Protein AF-0000000084627840 (afdb_homodimer)

Organism: Rhizophagus irregularis (strain DAOM 197198w) (NCBI:txid1432141)

Foldseek 3Di:
DDDPDDPPPPPDPPPPPPPDPPPPPPPPPPDPPPPPPPPPVPVPPPPDDPPPDQQVNLVVLWQDQVNFQAWEQEQVRDIGGHHLVLLLVQAVVSVCVQPDDDPNVPPSYYYYYQAHPLLVSQVSSCSRRVAGDCVSDDLVCLLVNCVVCVVRVNVSSLVRSLVVVLVVLVPDDDLVVLLSLQLSLQSNQVPDPDDLPPPDRSNLLSSLQSSQLDEVVSYDLVSHDLRSLLSSLQSQLPALDGNGDAFLLNNVLSLLLSLVCVVPVVCSVLVCLLRDDVVVQVVVPPDPSPDSPDRDPVSVVVLVVCLVSSLVSCVSVVVRGQCLLPDLSCCVPRVVVSVSDDPVNSVVSVVNCVVPVPPSPRDHRSPDD/DDDDDDPDDDDPPDPPDPPDDPPPPPPPPPDPPPPPPPPPPPPPDPPDDPPPDQQVNLVVLWQDQVNFQAWEQEQVRDIGGHHLVLLLVQAVVSVCVQPDDDPNVPPSYDYYYQAHPLLVSQVSSCSRRVAGDCVSDDLVCLLRNCVVCVVRVPVSSLVRSLVVVLVVLVPDDDLVVLLSLQLSLQSNQVPDPDDLPPPDRSNLLSSLLSNQLDEVVSYDLVSHDLRSLLNSLQSQLPAQDGNGDAFLLNNVLSLLLSLVCVVPVVCSVLVCLLRDDVVVQVVVPPDPSPDSPPRDPVSVVVLVVCLVSSLVSCVSVVVRGQLLLPDLVCCVRRVVVSVSDDPVNSVVSVVSCVVPVPPSPRDHRSNDD

InterPro domains:
  IPR000210 BTB/POZ domain [PF00651] (62-166)
  IPR000210 BTB/POZ domain [PS50097] (68-136)
  IPR000210 BTB/POZ domain [SM00225] (68-169)
  IPR011333 SKP1/BTB/POZ domain superfamily [G3DSA:3.30.710.10] (42-232)
  IPR011333 SKP1/BTB/POZ domain superfamily [SSF54695] (54-166)
  IPR052407 BTB/POZ domain-containing protein 9 [PTHR46306] (52-264)

Sequence (738 aa):
MDDARKNLRNKRPRVTETPQEVSTKTNDTTDEECEDYKTTTNSPPKPYTRGDSLIVDLTDMIDNPLYSDLIIRCNDDEELHANKLFLAGRSNYFHNLLLSTQEQTKSNKIIIKEVTSSIFKVVLEYFYTGNVSDETLTIDIVPDAYYGATAFLLPNLKEIIVQFMKSYMEHCHNVGSSNQIAKILSKISDNSINDINDDDDQLIDEICKFLMSKSLYNIDYHNLSSKALEFLLSRTLNLKEGNFVTTEYDVFRYCVLWAVDQIETNDVIYFSLLLPNIAGLEGQKGSGIKELDPVDPNSSNLLEQHRDKIKSILNSILNFIDFRLIHASILAKIIEPLDIVKSSIITAAYRYQAQFADGLVQMKRGSQEMDDARKNLRNKRPRVTETPQEVSTKTNDTTDEECEDYKTTTNSPPKPYTRGDSLIVDLTDMIDNPLYSDLIIRCNDDEELHANKLFLAGRSNYFHNLLLSTQEQTKSNKIIIKEVTSSIFKVVLEYFYTGNVSDETLTIDIVPDAYYGATAFLLPNLKEIIVQFMKSYMEHCHNVGSSNQIAKILSKISDNSINDINDDDDQLIDEICKFLMSKSLYNIDYHNLSSKALEFLLSRTLNLKEGNFVTTEYDVFRYCVLWAVDQIETNDVIYFSLLLPNIAGLEGQKGSGIKELDPVDPNSSNLLEQHRDKIKSILNSILNFIDFRLIHASILAKIIEPLDIVKSSIITAAYRYQAQFADGLVQMKRGSQE

Solvent-accessible surface area (backbone atoms only — not comparable to full-atom values): 42721 Å² total; per-residue (Å²): 139,76,88,81,75,70,82,73,77,78,75,75,78,77,77,75,76,75,75,77,80,74,78,72,78,73,76,73,71,73,78,70,76,67,68,69,69,67,67,66,71,66,64,69,78,70,75,88,49,71,54,68,41,52,57,62,33,38,56,64,38,57,61,22,68,89,44,30,67,25,37,40,31,24,54,72,70,39,75,45,30,37,37,55,51,60,44,29,51,30,26,62,70,41,23,50,71,70,65,49,68,90,73,58,66,84,53,50,60,49,77,42,72,89,40,40,50,73,42,45,48,46,52,49,39,27,60,60,56,59,43,74,53,71,87,69,58,44,85,88,44,44,46,54,40,48,48,49,25,58,75,70,68,32,67,62,56,42,50,51,53,38,50,50,50,52,56,54,53,73,71,51,84,52,56,68,44,46,32,54,52,35,36,44,44,19,53,38,43,70,66,43,83,60,53,90,75,58,80,79,50,65,55,60,52,54,51,33,54,53,53,41,46,35,54,64,81,46,40,55,55,90,37,45,38,73,61,23,50,39,48,39,34,53,70,48,55,78,36,61,77,54,66,43,61,43,34,38,54,54,48,51,51,48,49,52,46,38,44,37,40,72,75,41,60,83,52,30,65,47,49,44,66,71,52,67,54,61,76,71,53,56,81,46,63,85,64,63,89,60,80,69,70,77,75,52,65,66,41,55,54,48,46,67,70,44,41,64,61,41,33,62,70,38,57,74,48,59,75,41,54,63,59,65,34,36,41,68,66,53,42,61,71,45,50,54,74,64,64,60,64,57,65,70,59,55,47,51,22,50,52,51,40,70,73,62,46,79,78,67,60,81,32,32,57,26,65,70,126,137,90,88,76,76,82,88,71,88,77,85,76,78,80,80,74,81,77,77,81,78,76,79,74,79,74,76,74,70,73,78,71,78,69,70,70,71,69,68,68,73,68,63,72,78,70,76,89,49,70,54,68,40,51,56,62,31,37,56,64,37,56,61,22,67,90,43,29,66,26,37,40,30,22,55,73,72,40,75,44,31,36,37,55,52,60,45,29,50,29,27,62,70,40,22,53,70,68,67,47,81,85,76,56,65,83,54,50,61,49,77,42,72,89,41,41,49,74,40,44,49,47,54,50,40,27,61,59,55,60,44,74,54,71,86,70,58,43,85,88,46,45,46,54,40,48,47,49,26,58,74,70,69,33,68,59,58,41,50,52,53,39,50,51,50,52,57,55,52,73,69,51,86,52,53,69,46,46,32,53,52,34,36,44,43,19,53,38,43,69,67,44,83,60,52,91,74,59,77,83,52,64,54,58,52,54,52,33,52,53,53,41,44,35,54,62,81,46,40,58,56,89,35,45,39,71,59,24,50,40,47,40,32,53,70,48,54,80,36,61,82,54,70,43,60,44,35,38,54,54,50,51,51,49,52,52,45,39,44,36,41,74,74,42,59,83,53,31,64,46,50,45,67,72,51,67,54,61,76,72,53,55,81,45,63,84,63,63,88,62,80,70,68,80,72,53,66,67,39,54,54,49,45,65,70,42,41,64,60,42,33,64,70,37,55,74,48,58,75,41,53,61,58,66,35,37,45,67,68,52,42,61,71,45,50,54,73,65,65,60,64,58,64,69,58,54,49,51,24,49,52,50,40,69,73,62,38,83,77,67,59,83,31,30,57,27,64,70,127

Nearest PDB structures (foldseek):
  3htm-assembly1_B  TM=7.100E-01  e=2.339E-05  Homo sapiens
  9etw-assembly1_B  TM=8.735E-01  e=2.755E-04  Homo sapiens
  4eoz-assembly2_A  TM=8.466E-01  e=3.151E-04  Homo sapiens
  8gq6-assembly1_A  TM=5.582E-01  e=3.557E-06  Homo sapiens
  8dwv-assembly1_E  TM=7.195E-01  e=2.634E-04  Homo sapiens

pLDDT: mean 78.57, std 24.74, range [16.27, 97.94]

Secondary structure (DSSP, 8-state):
-------------------------------------------------TTS-HHHHHHHHTT-GGG--EEEE-TTS-EEEE-HHHHHHH-HHHHHHHTSSSS----SEEE--SS-HHHHHHHHHHHHHSS--TTTS-GGGHHHHHHHHHHTT-HHHHHHHHHHHHHHHHT--SHHHHHHHHHHHHHHHHH--S-TT----HHHHHHHHHHHTS-GGGS-GGGS-HHHHHHHHHHHHT-SS----SBHHHHHHHHHHHHHHHH-GGGHHHHHHHS--HHHHHT--SSSS-------HHHHHHHHHHHHHHHHHHTTGGGGS-GGGS-HHHIIIIIHHHT-S-HHHHHHHHHHHHHH-SS---PBTT---/----S--------------------------------------------TTS-HHHHHHHHTT-GGG--EEEE-TTS-EEEE-HHHHHHH-HHHHHHHTSSSS----SEEE--SS-HHHHHHHHHHHHHSS--TTTS-GGGHHHHHHHHHHTT-HHHHHHHHHHHHHHHHT--SHHHHHHHHHHHHHHHHH--S-TT----HHHHHHHHHHHTS-GGGS-GGGS-HHHHHHHHHHHHT-SS----SBHHHHHHHHHHHHHHHH-GGGHHHHHHHS--HHHHHT--SSSS-------HHHHHHHHHHHHHHHHHHTTGGGGS-GGGS-HHHIIIIIHHHT-S-HHHHHHHHHHHHHH-TT--SPBTT---

Structure (mmCIF, N/CA/C/O backbone):
data_AF-0000000084627840-model_v1
#
loop_
_entity.id
_entity.type
_entity.pdbx_description
1 polymer 'BTB domain-containing protein'
#
loop_
_atom_site.group_PDB
_atom_site.id
_atom_site.type_symbol
_atom_site.label_atom_id
_atom_site.label_alt_id
_atom_site.label_comp_id
_atom_site.label_asym_id
_atom_site.label_entity_id
_atom_site.label_seq_id
_atom_site.pdbx_PDB_ins_code
_atom_site.Cartn_x
_atom_site.Cartn_y
_atom_site.Cartn_z
_atom_site.occupancy
_atom_site.B_iso_or_equiv
_atom_site.auth_seq_id
_atom_site.auth_comp_id
_atom_site.auth_asym_id
_atom_site.auth_atom_id
_atom_site.pdbx_PDB_model_num
ATOM 1 N N . MET A 1 1 ? 38.219 75.938 -55.031 1 20.84 1 MET A N 1
ATOM 2 C CA . MET A 1 1 ? 37.594 74.875 -55.812 1 20.84 1 MET A CA 1
ATOM 3 C C . MET A 1 1 ? 38.625 73.75 -56.125 1 20.84 1 MET A C 1
ATOM 5 O O . MET A 1 1 ? 38.281 72.812 -56.844 1 20.84 1 MET A O 1
ATOM 9 N N . ASP A 1 2 ? 39.844 74.125 -55.938 1 19.16 2 ASP A N 1
ATOM 10 C CA . ASP A 1 2 ? 41.031 73.625 -56.594 1 19.16 2 ASP A CA 1
ATOM 11 C C . ASP A 1 2 ? 41.25 72.125 -56.25 1 19.16 2 ASP A C 1
ATOM 13 O O . ASP A 1 2 ? 40.688 71.625 -55.312 1 19.16 2 ASP A O 1
ATOM 17 N N . ASP A 1 3 ? 42.375 71.688 -56.625 1 18.91 3 ASP A N 1
ATOM 18 C CA . ASP A 1 3 ? 43.188 70.562 -57.188 1 18.91 3 ASP A CA 1
ATOM 19 C C . ASP A 1 3 ? 43.5 69.562 -56.125 1 18.91 3 ASP A C 1
ATOM 21 O O . ASP A 1 3 ? 44.219 69.812 -55.156 1 18.91 3 ASP A O 1
ATOM 25 N N . ALA A 1 4 ? 42.438 68.625 -55.844 1 18.2 4 ALA A N 1
ATOM 26 C CA . ALA A 1 4 ? 41.938 67.5 -55.094 1 18.2 4 ALA A CA 1
ATOM 27 C C . ALA A 1 4 ? 42.875 66.312 -55.219 1 18.2 4 ALA A C 1
ATOM 29 O O . ALA A 1 4 ? 42.531 65.312 -55.844 1 18.2 4 ALA A O 1
ATOM 30 N N . ARG A 1 5 ? 44.125 66.688 -55.531 1 18.89 5 ARG A N 1
ATOM 31 C CA . ARG A 1 5 ? 45.188 65.75 -55.969 1 18.89 5 ARG A CA 1
ATOM 32 C C . ARG A 1 5 ? 45.375 64.625 -55 1 18.89 5 ARG A C 1
ATOM 34 O O . ARG A 1 5 ? 45.438 64.875 -53.781 1 18.89 5 ARG A O 1
ATOM 41 N N . LYS A 1 6 ? 45.281 63.406 -55.469 1 19.67 6 LYS A N 1
ATOM 42 C CA . LYS A 1 6 ? 44.938 62 -55.312 1 19.67 6 LYS A CA 1
ATOM 43 C C . LYS A 1 6 ? 46.031 61.25 -54.562 1 19.67 6 LYS A C 1
ATOM 45 O O . LYS A 1 6 ? 46 60 -54.5 1 19.67 6 LYS A O 1
ATOM 50 N N . ASN A 1 7 ? 46.875 61.938 -53.781 1 17.78 7 ASN A N 1
ATOM 51 C CA . ASN A 1 7 ? 48.125 61.281 -53.375 1 17.78 7 ASN A CA 1
ATOM 52 C C . ASN A 1 7 ? 47.875 59.938 -52.719 1 17.78 7 ASN A C 1
ATOM 54 O O . ASN A 1 7 ? 47.188 59.875 -51.688 1 17.78 7 ASN A O 1
ATOM 58 N N . LEU A 1 8 ? 47.875 58.812 -53.5 1 20.03 8 LEU A N 1
ATOM 59 C CA . LEU A 1 8 ? 47.562 57.406 -53.5 1 20.03 8 LEU A CA 1
ATOM 60 C C . LEU A 1 8 ? 48.469 56.656 -52.531 1 20.03 8 LEU A C 1
ATOM 62 O O . LEU A 1 8 ? 49.625 56.375 -52.812 1 20.03 8 LEU A O 1
ATOM 66 N N . ARG A 1 9 ? 48.625 57.25 -51.312 1 18.09 9 ARG A N 1
ATOM 67 C CA . ARG A 1 9 ? 49.656 56.688 -50.438 1 18.09 9 ARG A CA 1
ATOM 68 C C . ARG A 1 9 ? 49.469 55.188 -50.25 1 18.09 9 ARG A C 1
ATOM 70 O O . ARG A 1 9 ? 48.375 54.75 -49.938 1 18.09 9 ARG A O 1
ATOM 77 N N . ASN A 1 10 ? 50.312 54.312 -50.812 1 18.38 10 ASN A N 1
ATOM 78 C CA . ASN A 1 10 ? 50.625 52.906 -51.094 1 18.38 10 ASN A CA 1
ATOM 79 C C . ASN A 1 10 ? 50.719 52.125 -49.781 1 18.38 10 ASN A C 1
ATOM 81 O O . ASN A 1 10 ? 51.812 51.906 -49.25 1 18.38 10 ASN A O 1
ATOM 85 N N . LYS A 1 11 ? 50 52.5 -48.75 1 18.89 11 LYS A N 1
ATOM 86 C CA . LYS A 1 11 ? 50.344 51.906 -47.438 1 18.89 11 LYS A CA 1
ATOM 87 C C . LYS A 1 11 ? 50.281 50.375 -47.5 1 18.89 11 LYS A C 1
ATOM 89 O O . LYS A 1 11 ? 49.344 49.812 -48.062 1 18.89 11 LYS A O 1
ATOM 94 N N . ARG A 1 12 ? 51.406 49.75 -47.312 1 19.73 12 ARG A N 1
ATOM 95 C CA . ARG A 1 12 ? 51.938 48.375 -47.344 1 19.73 12 ARG A CA 1
ATOM 96 C C . ARG A 1 12 ? 51.125 47.438 -46.469 1 19.73 12 ARG A C 1
ATOM 98 O O . ARG A 1 12 ? 50.906 47.719 -45.312 1 19.73 12 ARG A O 1
ATOM 105 N N . PRO A 1 13 ? 50.156 46.719 -47.062 1 19.53 13 PRO A N 1
ATOM 106 C CA . PRO A 1 13 ? 49.125 45.875 -46.438 1 19.53 13 PRO A CA 1
ATOM 107 C C . PRO A 1 13 ? 49.719 44.844 -45.5 1 19.53 13 PRO A C 1
ATOM 109 O O . PRO A 1 13 ? 50.719 44.188 -45.844 1 19.53 13 PRO A O 1
ATOM 112 N N . ARG A 1 14 ? 49.812 45.156 -44.188 1 18.98 14 ARG A N 1
ATOM 113 C CA . ARG A 1 14 ? 50.406 44.344 -43.125 1 18.98 14 ARG A CA 1
ATOM 114 C C . ARG A 1 14 ? 49.906 42.906 -43.219 1 18.98 14 ARG A C 1
ATOM 116 O O . ARG A 1 14 ? 48.688 42.656 -43.312 1 18.98 14 ARG A O 1
ATOM 123 N N . VAL A 1 15 ? 50.719 42.031 -43.719 1 20.84 15 VAL A N 1
ATOM 124 C CA . VAL A 1 15 ? 50.719 40.625 -44.031 1 20.84 15 VAL A CA 1
ATOM 125 C C . VAL A 1 15 ? 50.188 39.844 -42.812 1 20.84 15 VAL A C 1
ATOM 127 O O . VAL A 1 15 ? 50.781 39.875 -41.75 1 20.84 15 VAL A O 1
ATOM 130 N N . THR A 1 16 ? 48.844 39.812 -42.625 1 19.83 16 THR A N 1
ATOM 131 C CA . THR A 1 16 ? 48.094 39.156 -41.562 1 19.83 16 THR A CA 1
ATOM 132 C C . THR A 1 16 ? 48.469 37.688 -41.469 1 19.83 16 THR A C 1
ATOM 134 O O . THR A 1 16 ? 48.375 36.938 -42.438 1 19.83 16 THR A O 1
ATOM 137 N N . GLU A 1 17 ? 49.562 37.438 -40.719 1 21.02 17 GLU A N 1
ATOM 138 C CA . GLU A 1 17 ? 50.156 36.125 -40.469 1 21.02 17 GLU A CA 1
ATOM 139 C C . GLU A 1 17 ? 49.062 35.094 -40.094 1 21.02 17 GLU A C 1
ATOM 141 O O . GLU A 1 17 ? 48.25 35.344 -39.219 1 21.02 17 GLU A O 1
ATOM 146 N N . THR A 1 18 ? 48.594 34.375 -41.094 1 22.02 18 THR A N 1
ATOM 147 C CA . THR A 1 18 ? 47.531 33.375 -41.094 1 22.02 18 THR A CA 1
ATOM 148 C C . THR A 1 18 ? 47.844 32.281 -40.062 1 22.02 18 THR A C 1
ATOM 150 O O . THR A 1 18 ? 48.875 31.609 -40.156 1 22.02 18 THR A O 1
ATOM 153 N N . PRO A 1 19 ? 47.531 32.594 -38.812 1 21.53 19 PRO A N 1
ATOM 154 C CA . PRO A 1 19 ? 47.969 31.656 -37.781 1 21.53 19 PRO A CA 1
ATOM 155 C C . PRO A 1 19 ? 47.656 30.203 -38.125 1 21.53 19 PRO A C 1
ATOM 157 O O . PRO A 1 19 ? 46.688 29.938 -38.844 1 21.53 19 PRO A O 1
ATOM 160 N N . GLN A 1 20 ? 48.656 29.391 -37.969 1 21 20 GLN A N 1
ATOM 161 C CA . GLN A 1 20 ? 48.844 27.953 -38.219 1 21 20 GLN A CA 1
ATOM 162 C C . GLN A 1 20 ? 47.75 27.125 -37.562 1 21 20 GLN A C 1
ATOM 164 O O . GLN A 1 20 ? 47.438 27.359 -36.406 1 21 20 GLN A O 1
ATOM 169 N N . GLU A 1 21 ? 46.906 26.484 -38.344 1 22.19 21 GLU A N 1
ATOM 170 C CA . GLU A 1 21 ? 45.719 25.672 -38.094 1 22.19 21 GLU A CA 1
ATOM 171 C C . GLU A 1 21 ? 46.062 24.469 -37.219 1 22.19 21 GLU A C 1
ATOM 173 O O . GLU A 1 21 ? 46.906 23.656 -37.562 1 22.19 21 GLU A O 1
ATOM 178 N N . VAL A 1 22 ? 46.219 24.688 -35.938 1 23.97 22 VAL A N 1
ATOM 179 C CA . VAL A 1 22 ? 46.562 23.609 -35 1 23.97 22 VAL A CA 1
ATOM 180 C C . VAL A 1 22 ? 45.625 22.438 -35.219 1 23.97 22 VAL A C 1
ATOM 182 O O . VAL A 1 22 ? 44.406 22.594 -35.25 1 23.97 22 VAL A O 1
ATOM 185 N N . SER A 1 23 ? 46.094 21.344 -35.844 1 21.67 23 SER A N 1
ATOM 186 C CA . SER A 1 23 ? 45.5 20.062 -36.219 1 21.67 23 SER A CA 1
ATOM 187 C C . SER A 1 23 ? 44.875 19.359 -35 1 21.67 23 SER A C 1
ATOM 189 O O . SER A 1 23 ? 45.594 19.016 -34.062 1 21.67 23 SER A O 1
ATOM 191 N N . THR A 1 24 ? 43.812 19.875 -34.5 1 20.98 24 THR A N 1
ATOM 192 C CA . THR A 1 24 ? 43.188 19.266 -33.344 1 20.98 24 THR A CA 1
ATOM 193 C C . THR A 1 24 ? 42.906 17.781 -33.594 1 20.98 24 THR A C 1
ATOM 195 O O . THR A 1 24 ? 42.188 17.438 -34.562 1 20.98 24 THR A O 1
ATOM 198 N N . LYS A 1 25 ? 43.875 16.844 -33.188 1 23.48 25 LYS A N 1
ATOM 199 C CA . LYS A 1 25 ? 43.75 15.391 -33.188 1 23.48 25 LYS A CA 1
ATOM 200 C C . LYS A 1 25 ? 42.406 14.961 -32.625 1 23.48 25 LYS A C 1
ATOM 202 O O . LYS A 1 25 ? 42.062 15.328 -31.484 1 23.48 25 LYS A O 1
ATOM 207 N N . THR A 1 26 ? 41.438 14.836 -33.5 1 21.69 26 THR A N 1
ATOM 208 C CA . THR A 1 26 ? 40.094 14.359 -33.156 1 21.69 26 THR A CA 1
ATOM 209 C C . THR A 1 26 ? 40.156 13 -32.469 1 21.69 26 THR A C 1
ATOM 211 O O . THR A 1 26 ? 40.656 12.031 -33.062 1 21.69 26 THR A O 1
ATOM 214 N N . ASN A 1 27 ? 40.625 12.922 -31.203 1 22.61 27 ASN A N 1
ATOM 215 C CA . ASN A 1 27 ? 40.594 11.656 -30.484 1 22.61 27 ASN A CA 1
ATOM 216 C C . ASN A 1 27 ? 39.25 10.93 -30.719 1 22.61 27 ASN A C 1
ATOM 218 O O . ASN A 1 27 ? 38.188 11.453 -30.391 1 22.61 27 ASN A O 1
ATOM 222 N N . ASP A 1 28 ? 39.156 10.219 -31.812 1 24.03 28 ASP A N 1
ATOM 223 C CA . ASP A 1 28 ? 38.031 9.359 -32.188 1 24.03 28 ASP A CA 1
ATOM 224 C C . ASP A 1 28 ? 37.719 8.375 -31.062 1 24.03 28 ASP A C 1
ATOM 226 O O . ASP A 1 28 ? 38.469 7.43 -30.812 1 24.03 28 ASP A O 1
ATOM 230 N N . THR A 1 29 ? 37.562 8.852 -29.844 1 25.78 29 THR A N 1
ATOM 231 C CA . THR A 1 29 ? 37.125 7.895 -28.844 1 25.78 29 THR A CA 1
ATOM 232 C C . THR A 1 29 ? 36.062 6.957 -29.406 1 25.78 29 THR A C 1
ATOM 234 O O . THR A 1 29 ? 35.094 7.406 -30.031 1 25.78 29 THR A O 1
ATOM 237 N N . THR A 1 30 ? 36.5 5.719 -29.703 1 23.92 30 THR A N 1
ATOM 238 C CA . THR A 1 30 ? 35.719 4.574 -30.141 1 23.92 30 THR A CA 1
ATOM 239 C C . THR A 1 30 ? 34.375 4.547 -29.422 1 23.92 30 THR A C 1
ATOM 241 O O . THR A 1 30 ? 34.281 4.961 -28.25 1 23.92 30 THR A O 1
ATOM 244 N N . ASP A 1 31 ? 33.344 4.555 -30.219 1 24.36 31 ASP A N 1
ATOM 245 C CA . ASP A 1 31 ? 31.906 4.457 -29.922 1 24.36 31 ASP A CA 1
ATOM 246 C C . ASP A 1 31 ? 31.641 3.383 -28.875 1 24.36 31 ASP A C 1
ATOM 248 O O . ASP A 1 31 ? 32 2.221 -29.062 1 24.36 31 ASP A O 1
ATOM 252 N N . GLU A 1 32 ? 32 3.689 -27.609 1 24.8 32 GLU A N 1
ATOM 253 C CA . GLU A 1 32 ? 31.5 2.766 -26.609 1 24.8 32 GLU A CA 1
ATOM 254 C C . GLU A 1 32 ? 30.109 2.244 -27 1 24.8 32 GLU A C 1
ATOM 256 O O . GLU A 1 32 ? 29.234 3.021 -27.359 1 24.8 32 GLU A O 1
ATOM 261 N N . GLU A 1 33 ? 30.109 1.005 -27.578 1 24.69 33 GLU A N 1
ATOM 262 C CA . GLU A 1 33 ? 28.875 0.267 -27.859 1 24.69 33 GLU A CA 1
ATOM 263 C C . GLU A 1 33 ? 27.828 0.485 -26.781 1 24.69 33 GLU A C 1
ATOM 265 O O . GLU A 1 33 ? 28.047 0.159 -25.609 1 24.69 33 GLU A O 1
ATOM 270 N N . CYS A 1 34 ? 27.234 1.687 -26.797 1 24.22 34 CYS A N 1
ATOM 271 C CA . CYS A 1 34 ? 26.016 1.841 -26.016 1 24.22 34 CYS A CA 1
ATOM 272 C C . CYS A 1 34 ? 25.188 0.565 -26.047 1 24.22 34 CYS A C 1
ATOM 274 O O . CYS A 1 34 ? 24.781 0.104 -27.125 1 24.22 34 CYS A O 1
ATOM 276 N N . GLU A 1 35 ? 25.656 -0.351 -25.234 1 24.98 35 GLU A N 1
ATOM 277 C CA . GLU A 1 35 ? 24.719 -1.447 -25.031 1 24.98 35 GLU A CA 1
ATOM 278 C C . GLU A 1 35 ? 23.281 -0.958 -25.141 1 24.98 35 GLU A C 1
ATOM 280 O O . GLU A 1 35 ? 22.891 -0 -24.484 1 24.98 35 GLU A O 1
ATOM 285 N N . ASP A 1 36 ? 22.812 -0.942 -26.375 1 25.52 36 ASP A N 1
ATOM 286 C CA . ASP A 1 36 ? 21.375 -0.784 -26.531 1 25.52 36 ASP A CA 1
ATOM 287 C C . ASP A 1 36 ? 20.609 -1.315 -25.328 1 25.52 36 ASP A C 1
ATOM 289 O O . ASP A 1 36 ? 20.719 -2.496 -24.984 1 25.52 36 ASP A O 1
ATOM 293 N N . TYR A 1 37 ? 20.625 -0.497 -24.266 1 27.28 37 TYR A N 1
ATOM 294 C CA . TYR A 1 37 ? 19.547 -0.857 -23.359 1 27.28 37 TYR A CA 1
ATOM 295 C C . TYR A 1 37 ? 18.328 -1.358 -24.109 1 27.28 37 TYR A C 1
ATOM 297 O O . TYR A 1 37 ? 17.703 -0.609 -24.875 1 27.28 37 TYR A O 1
ATOM 305 N N . LYS A 1 38 ? 18.406 -2.564 -24.656 1 29.83 38 LYS A N 1
ATOM 306 C CA . LYS A 1 38 ? 17.156 -3.17 -25.109 1 29.83 38 LYS A CA 1
ATOM 307 C C . LYS A 1 38 ? 15.953 -2.572 -24.375 1 29.83 38 LYS A C 1
ATOM 309 O O . LYS A 1 38 ? 15.922 -2.545 -23.141 1 29.83 38 LYS A O 1
ATOM 314 N N . THR A 1 39 ? 15.508 -1.492 -24.984 1 30.06 39 THR A N 1
ATOM 315 C CA . THR A 1 39 ? 14.148 -1.088 -24.641 1 30.06 39 THR A CA 1
ATOM 316 C C . THR A 1 39 ? 13.352 -2.279 -24.109 1 30.06 39 THR A C 1
ATOM 318 O O . THR A 1 39 ? 13.07 -3.221 -24.859 1 30.06 39 THR A O 1
ATOM 321 N N . THR A 1 40 ? 13.742 -2.73 -22.984 1 33.97 40 THR A N 1
ATOM 322 C CA . THR A 1 40 ? 12.633 -3.549 -22.5 1 33.97 40 THR A CA 1
ATOM 323 C C . THR A 1 40 ? 11.305 -3.025 -23.031 1 33.97 40 THR A C 1
ATOM 325 O O . THR A 1 40 ? 10.938 -1.876 -22.781 1 33.97 40 THR A O 1
ATOM 328 N N . THR A 1 41 ? 11.117 -3.23 -24.328 1 34 41 THR A N 1
ATOM 329 C CA . THR A 1 41 ? 9.781 -2.965 -24.844 1 34 41 THR A CA 1
ATOM 330 C C . THR A 1 41 ? 8.766 -2.912 -23.703 1 34 41 THR A C 1
ATOM 332 O O . THR A 1 41 ? 8.508 -3.926 -23.047 1 34 41 THR A O 1
ATOM 335 N N . ASN A 1 42 ? 8.883 -1.807 -22.969 1 37.88 42 ASN A N 1
ATOM 336 C CA . ASN A 1 42 ? 7.738 -1.464 -22.141 1 37.88 42 ASN A CA 1
ATOM 337 C C . ASN A 1 42 ? 6.422 -1.836 -22.812 1 37.88 42 ASN A C 1
ATOM 339 O O . ASN A 1 42 ? 6.055 -1.25 -23.844 1 37.88 42 ASN A O 1
ATOM 343 N N . SER A 1 43 ? 6.172 -3.027 -23.047 1 43.31 43 SER A N 1
ATOM 344 C CA . SER A 1 43 ? 4.789 -3.26 -23.453 1 43.31 43 SER A CA 1
ATOM 345 C C . SER A 1 43 ? 3.879 -2.125 -23 1 43.31 43 SER A C 1
ATOM 347 O O . SER A 1 43 ? 4.062 -1.568 -21.922 1 43.31 43 SER A O 1
ATOM 349 N N . PRO A 1 44 ? 3.402 -1.323 -23.906 1 49.59 44 PRO A N 1
ATOM 350 C CA . PRO A 1 44 ? 2.457 -0.279 -23.516 1 49.59 44 PRO A CA 1
ATOM 351 C C . PRO A 1 44 ? 1.704 -0.625 -22.234 1 49.59 44 PRO A C 1
ATOM 353 O O . PRO A 1 44 ? 1.473 -1.803 -21.938 1 49.59 44 PRO A O 1
ATOM 356 N N . PRO A 1 45 ? 1.827 0.266 -21.328 1 55.59 45 PRO A N 1
ATOM 357 C CA . PRO A 1 45 ? 1.17 -0.022 -20.062 1 55.59 45 PRO A CA 1
ATOM 358 C C . PRO A 1 45 ? -0.238 -0.586 -20.234 1 55.59 45 PRO A C 1
ATOM 360 O O . PRO A 1 45 ? -1.018 -0.071 -21.031 1 55.59 45 PRO A O 1
ATOM 363 N N . LYS A 1 46 ? -0.364 -1.833 -20.188 1 66 46 LYS A N 1
ATOM 364 C CA . LYS A 1 46 ? -1.688 -2.447 -20.234 1 66 46 LYS A CA 1
ATOM 365 C C . LYS A 1 46 ? -2.738 -1.549 -19.594 1 66 46 LYS A C 1
ATOM 367 O O . LYS A 1 46 ? -2.479 -0.917 -18.562 1 66 46 LYS A O 1
ATOM 372 N N . PRO A 1 47 ? -3.711 -1.224 -20.359 1 79.25 47 PRO A N 1
ATOM 373 C CA . PRO A 1 47 ? -4.805 -0.446 -19.766 1 79.25 47 PRO A CA 1
ATOM 374 C C . PRO A 1 47 ? -5.242 -0.983 -18.406 1 79.25 47 PRO A C 1
ATOM 376 O O . PRO A 1 47 ? -5.203 -2.195 -18.188 1 79.25 47 PRO A O 1
ATOM 379 N N . TYR A 1 48 ? -5.402 -0.035 -17.578 1 84.25 48 TYR A N 1
ATOM 380 C CA . TYR A 1 48 ? -5.809 -0.434 -16.234 1 84.25 48 TYR A CA 1
ATOM 381 C C . TYR A 1 48 ? -7.133 -1.187 -16.266 1 84.25 48 TYR A C 1
ATOM 383 O O . TYR A 1 48 ? -8.047 -0.817 -17 1 84.25 48 TYR A O 1
ATOM 391 N N . THR A 1 49 ? -7.137 -2.275 -15.641 1 87.5 49 THR A N 1
ATOM 392 C CA . THR A 1 49 ? -8.367 -3.027 -15.43 1 87.5 49 THR A CA 1
ATOM 393 C C . THR A 1 49 ? -8.695 -3.137 -13.945 1 87.5 49 THR A C 1
ATOM 395 O O . THR A 1 49 ? -7.789 -3.232 -13.109 1 87.5 49 THR A O 1
ATOM 398 N N . ARG A 1 50 ? -9.977 -2.986 -13.734 1 91.25 50 ARG A N 1
ATOM 399 C CA . ARG A 1 50 ? -10.43 -3.146 -12.352 1 91.25 50 ARG A CA 1
ATOM 400 C C . ARG A 1 50 ? -9.828 -4.398 -11.719 1 91.25 50 ARG A C 1
ATOM 402 O O . ARG A 1 50 ? -9.812 -5.465 -12.336 1 91.25 50 ARG A O 1
ATOM 409 N N . GLY A 1 51 ? -9.281 -4.242 -10.5 1 91.62 51 GLY A N 1
ATOM 410 C CA . GLY A 1 51 ? -8.625 -5.355 -9.828 1 91.62 51 GLY A CA 1
ATOM 411 C C . GLY A 1 51 ? -7.109 -5.277 -9.891 1 91.62 51 GLY A C 1
ATOM 412 O O . GLY A 1 51 ? -6.414 -5.977 -9.148 1 91.62 51 GLY A O 1
ATOM 413 N N . ASP A 1 52 ? -6.594 -4.434 -10.711 1 90.5 52 ASP A N 1
ATOM 414 C CA . ASP A 1 52 ? -5.148 -4.332 -10.891 1 90.5 52 ASP A CA 1
ATOM 415 C C . ASP A 1 52 ? -4.492 -3.648 -9.688 1 90.5 52 ASP A C 1
ATOM 417 O O . ASP A 1 52 ? -3.43 -4.074 -9.234 1 90.5 52 ASP A O 1
ATOM 421 N N . SER A 1 53 ? -5.129 -2.617 -9.297 1 93.06 53 SER A N 1
ATOM 422 C CA . SER A 1 53 ? -4.59 -1.842 -8.188 1 93.06 53 SER A CA 1
ATOM 423 C C . SER A 1 53 ? -5.664 -1.562 -7.137 1 93.06 53 SER A C 1
ATOM 425 O O . SER A 1 53 ? -6.711 -0.99 -7.449 1 93.06 53 SER A O 1
ATOM 427 N N . LEU A 1 54 ? -5.336 -1.954 -5.98 1 95.38 54 LEU A N 1
ATOM 428 C CA . LEU A 1 54 ? -6.258 -1.733 -4.875 1 95.38 54 LEU A CA 1
ATOM 429 C C . LEU A 1 54 ? -6.555 -0.247 -4.699 1 95.38 54 LEU A C 1
ATOM 431 O O . LEU A 1 54 ? -7.715 0.155 -4.621 1 95.38 54 LEU A O 1
ATOM 435 N N . ILE A 1 55 ? -5.531 0.552 -4.723 1 95.25 55 ILE A N 1
ATOM 436 C CA . ILE A 1 55 ? -5.648 1.975 -4.422 1 95.25 55 ILE A CA 1
ATOM 437 C C . ILE A 1 55 ? -6.445 2.67 -5.527 1 95.25 55 ILE A C 1
ATOM 439 O O . ILE A 1 55 ? -7.305 3.51 -5.246 1 95.25 55 ILE A O 1
ATOM 443 N N . VAL A 1 56 ? -6.188 2.301 -6.77 1 95.19 56 VAL A N 1
ATOM 444 C CA . VAL A 1 56 ? -6.895 2.912 -7.891 1 95.19 56 VAL A CA 1
ATOM 445 C C . VAL A 1 56 ? -8.383 2.572 -7.812 1 95.19 56 VAL A C 1
ATOM 447 O O . VAL A 1 56 ? -9.234 3.447 -7.98 1 95.19 56 VAL A O 1
ATOM 450 N N . ASP A 1 57 ? -8.648 1.368 -7.508 1 96.62 57 ASP A N 1
ATOM 451 C CA . ASP A 1 57 ? -10.047 0.941 -7.414 1 96.62 57 ASP A CA 1
ATOM 452 C C . ASP A 1 57 ? -10.758 1.646 -6.262 1 96.62 57 ASP A C 1
ATOM 454 O O . ASP A 1 57 ? -11.883 2.129 -6.426 1 96.62 57 ASP A O 1
ATOM 458 N N . LEU A 1 58 ? -10.102 1.663 -5.137 1 97.06 58 LEU A N 1
ATOM 459 C CA . LEU A 1 58 ? -10.703 2.305 -3.971 1 97.06 58 LEU A CA 1
ATOM 460 C C . LEU A 1 58 ? -10.898 3.797 -4.215 1 97.06 58 LEU A C 1
ATOM 462 O O . LEU A 1 58 ? -11.891 4.379 -3.766 1 97.06 58 LEU A O 1
ATOM 466 N N . THR A 1 59 ? -9.93 4.41 -4.883 1 96.69 59 THR A N 1
ATOM 467 C CA . THR A 1 59 ? -10.055 5.824 -5.227 1 96.69 59 THR A CA 1
ATOM 468 C C . THR A 1 59 ? -11.297 6.062 -6.082 1 96.69 59 THR A C 1
ATOM 470 O O . THR A 1 59 ? -12.016 7.039 -5.875 1 96.69 59 THR A O 1
ATOM 473 N N . ASP A 1 60 ? -11.555 5.113 -6.969 1 96.06 60 ASP A N 1
ATOM 474 C CA . ASP A 1 60 ? -12.711 5.234 -7.852 1 96.06 60 ASP A CA 1
ATOM 475 C C . ASP A 1 60 ? -14.016 5.102 -7.074 1 96.06 60 ASP A C 1
ATOM 477 O O . ASP A 1 60 ? -15.062 5.566 -7.527 1 96.06 60 ASP A O 1
ATOM 481 N N . MET A 1 61 ? -13.961 4.512 -5.953 1 97 61 MET A N 1
ATOM 482 C CA . MET A 1 61 ? -15.164 4.258 -5.164 1 97 61 MET A CA 1
ATOM 483 C C . MET A 1 61 ? -15.5 5.457 -4.277 1 97 61 MET A C 1
ATOM 485 O O . MET A 1 61 ? -16.609 5.555 -3.75 1 97 61 MET A O 1
ATOM 489 N N . ILE A 1 62 ? -14.555 6.348 -4.086 1 97.12 62 ILE A N 1
ATOM 490 C CA . ILE A 1 62 ? -14.75 7.504 -3.217 1 97.12 62 ILE A CA 1
ATOM 491 C C . ILE A 1 62 ? -15.859 8.391 -3.775 1 97.12 62 ILE A C 1
ATOM 493 O O . ILE A 1 62 ? -15.805 8.797 -4.941 1 97.12 62 ILE A O 1
ATOM 497 N N . ASP A 1 63 ? -16.781 8.641 -2.922 1 97.38 63 ASP A N 1
ATOM 498 C CA . ASP A 1 63 ? -17.906 9.523 -3.242 1 97.38 63 ASP A CA 1
ATOM 499 C C . ASP A 1 63 ? -18.562 9.117 -4.555 1 97.38 63 ASP A C 1
ATOM 501 O O . ASP A 1 63 ? -18.906 9.969 -5.379 1 97.38 63 ASP A O 1
ATOM 505 N N . ASN A 1 64 ? -18.578 7.867 -4.898 1 96.56 64 ASN A N 1
ATOM 506 C CA . ASN A 1 64 ? -19.234 7.266 -6.055 1 96.56 64 ASN A CA 1
ATOM 507 C C . ASN A 1 64 ? -20.562 6.617 -5.672 1 96.56 64 ASN A C 1
ATOM 509 O O . ASN A 1 64 ? -20.578 5.625 -4.938 1 96.56 64 ASN A O 1
ATOM 513 N N . PRO A 1 65 ? -21.656 7.188 -6.102 1 95.62 65 PRO A N 1
ATOM 514 C CA . PRO A 1 65 ? -22.969 6.668 -5.695 1 95.62 65 PRO A CA 1
ATOM 515 C C . PRO A 1 65 ? -23.156 5.199 -6.074 1 95.62 65 PRO A C 1
ATOM 517 O O . PRO A 1 65 ? -23.906 4.477 -5.402 1 95.62 65 PRO A O 1
ATOM 520 N N . LEU A 1 66 ? -22.516 4.707 -7.066 1 94.12 66 LEU A N 1
ATOM 521 C CA . LEU A 1 66 ? -22.656 3.332 -7.535 1 94.12 66 LEU A CA 1
ATOM 522 C C . LEU A 1 66 ? -22.141 2.344 -6.496 1 94.12 66 LEU A C 1
ATOM 524 O O . LEU A 1 66 ? -22.672 1.235 -6.367 1 94.12 66 LEU A O 1
ATOM 528 N N . TYR A 1 67 ? -21.109 2.75 -5.766 1 95.44 67 TYR A N 1
ATOM 529 C CA . TYR A 1 67 ? -20.484 1.853 -4.805 1 95.44 67 TYR A CA 1
ATOM 530 C C . TYR A 1 67 ? -20.719 2.332 -3.377 1 95.44 67 TYR A C 1
ATOM 532 O O . TYR A 1 67 ? -19.875 2.125 -2.5 1 95.44 67 TYR A O 1
ATOM 540 N N . SER A 1 68 ? -21.812 3.062 -3.217 1 95.62 68 SER A N 1
ATOM 541 C CA . SER A 1 68 ? -22.109 3.623 -1.905 1 95.62 68 SER A CA 1
ATOM 542 C C . SER A 1 68 ? -23.516 3.219 -1.441 1 95.62 68 SER A C 1
ATOM 544 O O . SER A 1 68 ? -24.406 2.994 -2.262 1 95.62 68 SER A O 1
ATOM 546 N N . ASP A 1 69 ? -23.688 3.051 -0.164 1 94.69 69 ASP A N 1
ATOM 547 C CA . ASP A 1 69 ? -24.984 2.777 0.425 1 94.69 69 ASP A CA 1
ATOM 548 C C . ASP A 1 69 ? -25.25 3.686 1.624 1 94.69 69 ASP A C 1
ATOM 550 O O . ASP A 1 69 ? -26.141 3.408 2.438 1 94.69 69 ASP A O 1
ATOM 554 N N . LEU A 1 70 ? -24.5 4.668 1.739 1 95.44 70 LEU A N 1
ATOM 555 C CA . LEU A 1 70 ? -24.609 5.633 2.826 1 95.44 70 LEU A CA 1
ATOM 556 C C . LEU A 1 70 ? -24.438 7.059 2.307 1 95.44 70 LEU A C 1
ATOM 558 O O . LEU A 1 70 ? -23.562 7.328 1.484 1 95.44 70 LEU A O 1
ATOM 562 N N . ILE A 1 71 ? -25.312 7.902 2.68 1 97.44 71 ILE A N 1
ATOM 563 C CA . ILE A 1 71 ? -25.219 9.32 2.354 1 97.44 71 ILE A CA 1
ATOM 564 C C . ILE A 1 71 ? -24.844 10.117 3.604 1 97.44 71 ILE A C 1
ATOM 566 O O . ILE A 1 71 ? -25.5 9.984 4.645 1 97.44 71 ILE A O 1
ATOM 570 N N . ILE A 1 72 ? -23.828 10.938 3.516 1 96.38 72 ILE A N 1
ATOM 571 C CA . ILE A 1 72 ? -23.344 11.742 4.637 1 96.38 72 ILE A CA 1
ATOM 572 C C . ILE A 1 72 ? -23.562 13.227 4.344 1 96.38 72 ILE A C 1
ATOM 574 O O . ILE A 1 72 ? -22.969 13.766 3.402 1 96.3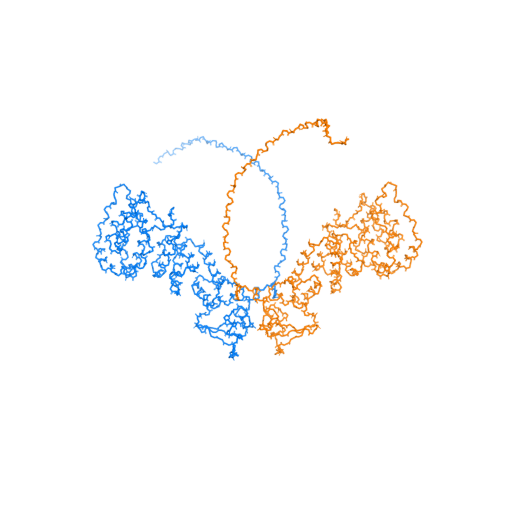8 72 ILE A O 1
ATOM 578 N N . ARG A 1 73 ? -24.344 13.844 5.117 1 97.38 73 ARG A N 1
ATOM 579 C CA . ARG A 1 73 ? -24.578 15.281 4.992 1 97.38 73 ARG A CA 1
ATOM 580 C C . ARG A 1 73 ? -23.703 16.062 5.965 1 97.38 73 ARG A C 1
ATOM 582 O O . ARG A 1 73 ? -23.734 15.828 7.172 1 97.38 73 ARG A O 1
ATOM 589 N N . CYS A 1 74 ? -22.938 17.016 5.484 1 96.56 74 CYS A N 1
ATOM 590 C CA . CYS A 1 74 ? -21.984 17.75 6.293 1 96.56 74 CYS A CA 1
ATOM 591 C C . CYS A 1 74 ? -22.547 19.094 6.723 1 96.56 74 CYS A C 1
ATOM 593 O O . CYS A 1 74 ? -23.75 19.359 6.535 1 96.56 74 CYS A O 1
ATOM 595 N N . ASN A 1 75 ? -21.719 19.922 7.359 1 94.69 75 ASN A N 1
ATOM 596 C CA . ASN A 1 75 ? -22.141 21.188 7.957 1 94.69 75 ASN A CA 1
ATOM 597 C C . ASN A 1 75 ? -22.578 22.188 6.895 1 94.69 75 ASN A C 1
ATOM 599 O O . ASN A 1 75 ? -23.422 23.062 7.156 1 94.69 75 ASN A O 1
ATOM 603 N N . ASP A 1 76 ? -22.094 22.109 5.695 1 96.06 76 ASP A N 1
ATOM 604 C CA . ASP A 1 76 ? -22.438 23.016 4.613 1 96.06 76 ASP A CA 1
ATOM 605 C C . ASP A 1 76 ? -23.641 22.5 3.824 1 96.06 76 ASP A C 1
ATOM 607 O O . ASP A 1 76 ? -23.922 22.984 2.723 1 96.06 76 ASP A O 1
ATOM 611 N N . ASP A 1 77 ? -24.281 21.422 4.238 1 95.5 77 ASP A N 1
ATOM 612 C CA . ASP A 1 77 ? -25.5 20.844 3.693 1 95.5 77 ASP A CA 1
ATOM 613 C C . ASP A 1 77 ? -25.219 20.109 2.383 1 95.5 77 ASP A C 1
ATOM 615 O O . ASP A 1 77 ? -26.141 19.828 1.613 1 95.5 77 ASP A O 1
ATOM 619 N N . GLU A 1 78 ? -23.938 19.922 2.127 1 97.19 78 GLU A N 1
ATOM 620 C CA . GLU A 1 78 ? -23.578 19.078 0.99 1 97.19 78 GLU A CA 1
ATOM 621 C C . GLU A 1 78 ? -23.516 17.609 1.383 1 97.19 78 GLU A C 1
ATOM 623 O O . GLU A 1 78 ? -23.219 17.281 2.531 1 97.19 78 GLU A O 1
ATOM 628 N N . GLU A 1 79 ? -23.797 16.812 0.359 1 97.31 79 GLU A N 1
ATOM 629 C CA . GLU A 1 79 ? -23.875 15.375 0.633 1 97.31 79 GLU A CA 1
ATOM 630 C C . GLU A 1 79 ? -22.734 14.617 -0.042 1 97.31 79 GLU A C 1
ATOM 632 O O . GLU A 1 79 ? -22.359 14.945 -1.168 1 97.31 79 GLU A O 1
ATOM 637 N N . LEU A 1 80 ? -22.156 13.641 0.641 1 97.88 80 LEU A N 1
ATOM 638 C CA . LEU A 1 80 ? -21.156 12.727 0.119 1 97.88 80 LEU A CA 1
ATOM 639 C C . LEU A 1 80 ? -21.641 11.281 0.214 1 97.88 80 LEU A C 1
ATOM 641 O O . LEU A 1 80 ? -22.422 10.938 1.102 1 97.88 80 LEU A O 1
ATOM 645 N N . HIS A 1 81 ? -21.188 10.5 -0.721 1 97.94 81 HIS A N 1
ATOM 646 C CA . HIS A 1 81 ? -21.547 9.086 -0.768 1 97.94 81 HIS A CA 1
ATOM 647 C C . HIS A 1 81 ? -20.406 8.203 -0.248 1 97.94 81 HIS A C 1
ATOM 649 O O . HIS A 1 81 ? -19.25 8.453 -0.546 1 97.94 81 HIS A O 1
ATOM 655 N N . ALA A 1 82 ? -20.719 7.238 0.584 1 97.31 82 ALA A N 1
ATOM 656 C CA . ALA A 1 82 ? -19.719 6.324 1.121 1 97.31 82 ALA A CA 1
ATOM 657 C C . ALA A 1 82 ? -20.297 4.93 1.324 1 97.31 82 ALA A C 1
ATOM 659 O O . ALA A 1 82 ? -21.516 4.727 1.201 1 97.31 82 ALA A O 1
ATOM 660 N N . ASN A 1 83 ? -19.484 3.969 1.457 1 96.38 83 ASN A N 1
ATOM 661 C CA . ASN A 1 83 ? -19.875 2.604 1.798 1 96.38 83 ASN A CA 1
ATOM 662 C C . ASN A 1 83 ? -19.922 2.395 3.309 1 96.38 83 ASN A C 1
ATOM 664 O O . ASN A 1 83 ? -18.906 2.557 3.988 1 96.38 83 ASN A O 1
ATOM 668 N N . LYS A 1 84 ? -21.031 2.01 3.797 1 95.12 84 LYS A N 1
ATOM 669 C CA . LYS A 1 84 ? -21.312 1.937 5.227 1 95.12 84 LYS A CA 1
ATOM 670 C C . LYS A 1 84 ? -20.359 0.973 5.93 1 95.12 84 LYS A C 1
ATOM 672 O O . LYS A 1 84 ? -19.688 1.347 6.895 1 95.12 84 LYS A O 1
ATOM 677 N N . LEU A 1 85 ? -20.297 -0.223 5.488 1 94.19 85 LEU A N 1
ATOM 678 C CA . LEU A 1 85 ? -19.516 -1.265 6.137 1 94.19 85 LEU A CA 1
ATOM 679 C C . LEU A 1 85 ? -18.016 -0.988 5.996 1 94.19 85 LEU A C 1
ATOM 681 O O . LEU A 1 85 ? -17.234 -1.304 6.895 1 94.19 85 LEU A O 1
ATOM 685 N N . PHE A 1 86 ? -17.688 -0.408 4.887 1 95.69 86 PHE A N 1
ATOM 686 C CA . PHE A 1 86 ? -16.281 -0.048 4.672 1 95.69 86 PHE A CA 1
ATOM 687 C C . PHE A 1 86 ? -15.828 0.995 5.688 1 95.69 86 PHE A C 1
ATOM 689 O O . PHE A 1 86 ? -14.789 0.833 6.328 1 95.69 86 PHE A O 1
ATOM 696 N N . LEU A 1 87 ? -16.656 2.021 5.875 1 95.19 87 LEU A N 1
ATOM 697 C CA . LEU A 1 87 ? -16.328 3.064 6.844 1 95.19 87 LEU A CA 1
ATOM 698 C C . LEU A 1 87 ? -16.25 2.49 8.25 1 95.19 87 LEU A C 1
ATOM 700 O O . LEU A 1 87 ? -15.336 2.82 9.016 1 95.19 87 LEU A O 1
ATOM 704 N N . ALA A 1 88 ? -17.203 1.618 8.57 1 94.31 88 ALA A N 1
ATOM 705 C CA . ALA A 1 88 ? -17.25 1 9.891 1 94.31 88 ALA A CA 1
ATOM 706 C C . ALA A 1 88 ? -15.992 0.158 10.133 1 94.31 88 ALA A C 1
ATOM 708 O O . ALA A 1 88 ? -15.508 0.066 11.266 1 94.31 88 ALA A O 1
ATOM 709 N N . GLY A 1 89 ? -15.453 -0.401 9.109 1 94.56 89 GLY A N 1
ATOM 710 C CA . GLY A 1 89 ? -14.266 -1.23 9.242 1 94.56 89 GLY A CA 1
ATOM 711 C C . GLY A 1 89 ? -12.984 -0.426 9.383 1 94.56 89 GLY A C 1
ATOM 712 O O . GLY A 1 89 ? -11.984 -0.93 9.898 1 94.56 89 GLY A O 1
ATOM 713 N N . ARG A 1 90 ? -13 0.836 8.969 1 95.12 90 ARG A N 1
ATOM 714 C CA . ARG A 1 90 ? -11.789 1.646 8.906 1 95.12 90 ARG A CA 1
ATOM 715 C C . ARG A 1 90 ? -11.742 2.658 10.047 1 95.12 90 ARG A C 1
ATOM 717 O O . ARG A 1 90 ? -10.727 3.318 10.258 1 95.12 90 ARG A O 1
ATOM 724 N N . SER A 1 91 ? -12.852 2.814 10.812 1 93.5 91 SER A N 1
ATOM 725 C CA . SER A 1 91 ? -12.953 3.855 11.828 1 93.5 91 SER A CA 1
ATOM 726 C C . SER A 1 91 ? -13.773 3.385 13.023 1 93.5 91 SER A C 1
ATOM 728 O O . SER A 1 91 ? -14.914 2.951 12.867 1 93.5 91 SER A O 1
ATOM 730 N N . ASN A 1 92 ? -13.242 3.551 14.227 1 90.94 92 ASN A N 1
ATOM 731 C CA . ASN A 1 92 ? -14 3.23 15.438 1 90.94 92 ASN A CA 1
ATOM 732 C C . ASN A 1 92 ? -15.219 4.133 15.586 1 90.94 92 ASN A C 1
ATOM 734 O O . ASN A 1 92 ? -16.281 3.682 16.031 1 90.94 92 ASN A O 1
ATOM 738 N N . TYR A 1 93 ? -15.016 5.391 15.25 1 89.56 93 TYR A N 1
ATOM 739 C CA . TYR A 1 93 ? -16.109 6.344 15.297 1 89.56 93 TYR A CA 1
ATOM 740 C C . TYR A 1 93 ? -17.281 5.863 14.453 1 89.56 93 TYR A C 1
ATOM 742 O O . TYR A 1 93 ? -18.422 5.766 14.945 1 89.56 93 TYR A O 1
ATOM 750 N N . PHE A 1 94 ? -17.047 5.438 13.25 1 92.12 94 PHE A N 1
ATOM 751 C CA . PHE A 1 94 ? -18.109 5.023 12.344 1 92.12 94 PHE A CA 1
ATOM 752 C C . PHE A 1 94 ? -18.594 3.617 12.68 1 92.12 94 PHE A C 1
ATOM 754 O O . PHE A 1 94 ? -19.766 3.289 12.477 1 92.12 94 PHE A O 1
ATOM 761 N N . HIS A 1 95 ? -17.672 2.803 13.164 1 92.5 95 HIS A N 1
ATOM 762 C CA . HIS A 1 95 ? -18.078 1.485 13.625 1 92.5 95 HIS A CA 1
ATOM 763 C C . HIS A 1 95 ? -19.188 1.597 14.68 1 92.5 95 HIS A C 1
ATOM 765 O O . HIS A 1 95 ? -20.219 0.936 14.562 1 92.5 95 HIS A O 1
ATOM 771 N N . ASN A 1 96 ? -18.984 2.445 15.625 1 90.06 96 ASN A N 1
ATOM 772 C CA . ASN A 1 96 ? -19.938 2.629 16.703 1 90.06 96 ASN A CA 1
ATOM 773 C C . ASN A 1 96 ? -21.219 3.309 16.203 1 90.06 96 ASN A C 1
ATOM 775 O O . ASN A 1 96 ? -22.312 2.959 16.625 1 90.06 96 ASN A O 1
ATOM 779 N N . LEU A 1 97 ? -21.016 4.184 15.336 1 88.06 97 LEU A N 1
ATOM 780 C CA . LEU A 1 97 ? -22.141 4.965 14.836 1 88.06 97 LEU A CA 1
ATOM 781 C C . LEU A 1 97 ? -23.047 4.113 13.938 1 88.06 97 LEU A C 1
ATOM 783 O O . LEU A 1 97 ? -24.266 4.207 14.016 1 88.06 97 LEU A O 1
ATOM 787 N N . LEU A 1 98 ? -22.406 3.221 13.133 1 90.25 98 LEU A N 1
ATOM 788 C CA . LEU A 1 98 ? -23.156 2.58 12.055 1 90.25 98 LEU A CA 1
ATOM 789 C C . LEU A 1 98 ? -23.531 1.153 12.438 1 90.25 98 LEU A C 1
ATOM 791 O O . LEU A 1 98 ? -24.5 0.604 11.898 1 90.25 98 LEU A O 1
ATOM 795 N N . LEU A 1 99 ? -22.672 0.422 13.258 1 87.19 99 LEU A N 1
ATOM 796 C CA . LEU A 1 99 ? -22.938 -0.985 13.547 1 87.19 99 LEU A CA 1
ATOM 797 C C . LEU A 1 99 ? -23.438 -1.162 14.969 1 87.19 99 LEU A C 1
ATOM 799 O O . LEU A 1 99 ? -24 -2.213 15.312 1 87.19 99 LEU A O 1
ATOM 803 N N . SER A 1 100 ? -22.781 -0.552 16.016 1 69.5 100 SER A N 1
ATOM 804 C CA . SER A 1 100 ? -23.203 -0.775 17.406 1 69.5 100 SER A CA 1
ATOM 805 C C . SER A 1 100 ? -24.719 -0.74 17.531 1 69.5 100 SER A C 1
ATOM 807 O O . SER A 1 100 ? -25.422 -0.493 16.547 1 69.5 100 SER A O 1
ATOM 809 N N . THR A 1 101 ? -25.219 0.122 18.438 1 53.03 101 THR A N 1
ATOM 810 C CA . THR A 1 101 ? -26.438 0.01 19.234 1 53.03 101 THR A CA 1
ATOM 811 C C . THR A 1 101 ? -27.656 -0.098 18.328 1 53.03 101 THR A C 1
ATOM 813 O O . THR A 1 101 ? -27.594 0.224 17.141 1 53.03 101 THR A O 1
ATOM 816 N N . GLN A 1 102 ? -28.969 -0.052 19.172 1 48.72 102 GLN A N 1
ATOM 817 C CA . GLN A 1 102 ? -30.422 -0.22 19.172 1 48.72 102 GLN A CA 1
ATOM 818 C C . GLN A 1 102 ? -31.062 0.438 17.953 1 48.72 102 GLN A C 1
ATOM 820 O O . GLN A 1 102 ? -32.125 0.032 17.516 1 48.72 102 GLN A O 1
ATOM 825 N N . GLU A 1 103 ? -30.797 1.778 17.828 1 44.62 103 GLU A N 1
ATOM 826 C CA . GLU A 1 103 ? -31.484 2.494 16.766 1 44.62 103 GLU A CA 1
ATOM 827 C C . GLU A 1 103 ? -30.797 2.287 15.422 1 44.62 103 GLU A C 1
ATOM 829 O O . GLU A 1 103 ? -29.875 3.025 15.078 1 44.62 103 GLU A O 1
ATOM 834 N N . GLN A 1 104 ? -30.281 0.993 15.047 1 48.16 104 GLN A N 1
ATOM 835 C CA . GLN A 1 104 ? -29.922 0.707 13.664 1 48.16 104 GLN A CA 1
ATOM 836 C C . GLN A 1 104 ? -30.406 1.822 12.734 1 48.16 104 GLN A C 1
ATOM 838 O O . GLN A 1 104 ? -31.609 1.995 12.523 1 48.16 104 GLN A O 1
ATOM 843 N N . THR A 1 105 ? -29.875 2.916 12.906 1 48.47 105 THR A N 1
ATOM 844 C CA . THR A 1 105 ? -30.297 3.91 11.922 1 48.47 105 THR A CA 1
ATOM 845 C C . THR A 1 105 ? -30.484 3.268 10.547 1 48.47 105 THR A C 1
ATOM 847 O O . THR A 1 105 ? -29.516 2.898 9.891 1 48.47 105 THR A O 1
ATOM 850 N N . LYS A 1 106 ? -31.375 2.412 10.5 1 57.22 106 LYS A N 1
ATOM 851 C CA . LYS A 1 106 ? -31.953 1.912 9.25 1 57.22 106 LYS A CA 1
ATOM 852 C C . LYS A 1 106 ? -31.797 2.936 8.125 1 57.22 106 LYS A C 1
ATOM 854 O O . LYS A 1 106 ? -32.031 2.617 6.957 1 57.22 106 LYS A O 1
ATOM 859 N N . SER A 1 107 ? -31.234 4.117 8.641 1 70.69 107 SER A N 1
ATOM 860 C CA . SER A 1 107 ? -31.234 5.164 7.625 1 70.69 107 SER A CA 1
ATOM 861 C C . SER A 1 107 ? -29.906 5.168 6.852 1 70.69 107 SER A C 1
ATOM 863 O O . SER A 1 107 ? -28.844 4.922 7.422 1 70.69 107 SER A O 1
ATOM 865 N N . ASN A 1 108 ? -29.984 5.141 5.672 1 87.25 108 ASN A N 1
ATOM 866 C CA . ASN A 1 108 ? -28.859 5.266 4.742 1 87.25 108 ASN A CA 1
ATOM 867 C C . ASN A 1 108 ? -28.344 6.699 4.676 1 87.25 108 ASN A C 1
ATOM 869 O O . ASN A 1 108 ? -27.656 7.074 3.725 1 87.25 108 ASN A O 1
ATOM 873 N N . LYS A 1 109 ? -28.797 7.496 5.754 1 92.5 109 LYS A N 1
ATOM 874 C CA . LYS A 1 109 ? -28.344 8.883 5.77 1 92.5 109 LYS A CA 1
ATOM 875 C C . LYS A 1 109 ? -27.859 9.289 7.164 1 92.5 109 LYS A C 1
ATOM 877 O O . LYS A 1 109 ? -28.531 9 8.156 1 92.5 109 LYS A O 1
ATOM 882 N N . ILE A 1 110 ? -26.703 9.93 7.281 1 93.69 110 ILE A N 1
ATOM 883 C CA . ILE A 1 110 ? -26.188 10.445 8.547 1 93.69 110 ILE A CA 1
ATOM 884 C C . ILE A 1 110 ? -25.766 11.898 8.375 1 93.69 110 ILE A C 1
ATOM 886 O O . ILE A 1 110 ? -25.484 12.344 7.262 1 93.69 110 ILE A O 1
ATOM 890 N N . ILE A 1 111 ? -25.75 12.625 9.516 1 94.56 111 ILE A N 1
ATOM 891 C CA . ILE A 1 111 ? -25.375 14.031 9.508 1 94.56 111 ILE A CA 1
ATOM 892 C C . ILE A 1 111 ? -24.094 14.227 10.328 1 94.56 111 ILE A C 1
ATOM 894 O O . ILE A 1 111 ? -24.016 13.773 11.469 1 94.56 111 ILE A O 1
ATOM 898 N N . ILE A 1 112 ? -23.125 14.82 9.75 1 93.31 112 ILE A N 1
ATOM 899 C CA . ILE A 1 112 ? -21.891 15.203 10.422 1 93.31 112 ILE A CA 1
ATOM 900 C C . ILE A 1 112 ? -21.781 16.734 10.453 1 93.31 112 ILE A C 1
ATOM 9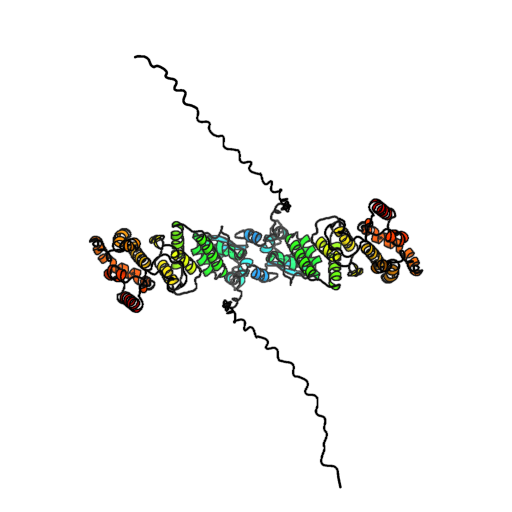02 O O . ILE A 1 112 ? -21.422 17.344 9.445 1 93.31 112 ILE A O 1
ATOM 906 N N . LYS A 1 113 ? -21.938 17.312 11.57 1 91.94 113 LYS A N 1
ATOM 907 C CA . LYS A 1 113 ? -22.016 18.766 11.711 1 91.94 113 LYS A CA 1
ATOM 908 C C . LYS A 1 113 ? -20.656 19.344 12.039 1 91.94 113 LYS A C 1
ATOM 910 O O . LYS A 1 113 ? -20.469 20.562 11.984 1 91.94 113 LYS A O 1
ATOM 915 N N . GLU A 1 114 ? -19.688 18.547 12.312 1 87.44 114 GLU A N 1
ATOM 916 C CA . GLU A 1 114 ? -18.375 19 12.805 1 87.44 114 GLU A CA 1
ATOM 917 C C . GLU A 1 114 ? -17.547 19.609 11.68 1 87.44 114 GLU A C 1
ATOM 919 O O . GLU A 1 114 ? -16.703 20.469 11.922 1 87.44 114 GLU A O 1
ATOM 924 N N . VAL A 1 115 ? -17.828 19.078 10.469 1 92.62 115 VAL A N 1
ATOM 925 C CA . VAL A 1 115 ? -16.938 19.484 9.398 1 92.62 115 VAL A CA 1
ATOM 926 C C . VAL A 1 115 ? -17.734 19.766 8.125 1 92.62 115 VAL A C 1
ATOM 928 O O . VAL A 1 115 ? -18.859 19.312 7.988 1 92.62 115 VAL A O 1
ATOM 931 N N . THR A 1 116 ? -17.109 20.578 7.246 1 95.56 116 THR A N 1
ATOM 932 C CA . THR A 1 116 ? -17.672 20.797 5.926 1 95.56 116 THR A CA 1
ATOM 933 C C . THR A 1 116 ? -17.406 19.609 5.008 1 95.56 116 THR A C 1
ATOM 935 O O . THR A 1 116 ? -16.625 18.719 5.352 1 95.56 116 THR A O 1
ATOM 938 N N . SER A 1 117 ? -18.078 19.594 3.809 1 96.69 117 SER A N 1
ATOM 939 C CA . SER A 1 117 ? -17.906 18.516 2.846 1 96.69 117 SER A CA 1
ATOM 940 C C . SER A 1 117 ? -16.484 18.453 2.309 1 96.69 117 SER A C 1
ATOM 942 O O . SER A 1 117 ? -15.945 17.375 2.064 1 96.69 117 SER A O 1
ATOM 944 N N . SER A 1 118 ? -15.859 19.641 2.123 1 95.56 118 SER A N 1
ATOM 945 C CA . SER A 1 118 ? -14.5 19.688 1.61 1 95.56 118 SER A CA 1
ATOM 946 C C . SER A 1 118 ? -13.523 19.016 2.566 1 95.56 118 SER A C 1
ATOM 948 O O . SER A 1 118 ? -12.641 18.266 2.137 1 95.56 118 SER A O 1
ATOM 950 N N . ILE A 1 119 ? -13.719 19.203 3.869 1 96.44 119 ILE A N 1
ATOM 951 C CA . ILE A 1 119 ? -12.852 18.609 4.883 1 96.44 119 ILE A CA 1
ATOM 952 C C . ILE A 1 119 ? -13.156 17.125 5.016 1 96.44 119 ILE A C 1
ATOM 954 O O . ILE A 1 119 ? -12.234 16.297 5.137 1 96.44 119 ILE A O 1
ATOM 958 N N . PHE A 1 120 ? -14.398 16.844 4.953 1 97.31 120 PHE A N 1
ATOM 959 C CA . PHE A 1 120 ? -14.758 15.438 5.105 1 97.31 120 PHE A CA 1
ATOM 960 C C . PHE A 1 120 ? -14.25 14.625 3.92 1 97.31 120 PHE A C 1
ATOM 962 O O . PHE A 1 120 ? -13.914 13.445 4.066 1 97.31 120 PHE A O 1
ATOM 969 N N . LYS A 1 121 ? -14.188 15.211 2.779 1 97.19 121 LYS A N 1
ATOM 970 C CA . LYS A 1 121 ? -13.617 14.523 1.624 1 97.19 121 LYS A CA 1
ATOM 971 C C . LYS A 1 121 ? -12.18 14.094 1.895 1 97.19 121 LYS A C 1
ATOM 973 O O . LYS A 1 121 ? -11.758 13.023 1.454 1 97.19 121 LYS A O 1
ATOM 978 N N . VAL A 1 122 ? -11.375 14.898 2.559 1 97.75 122 VAL A N 1
ATOM 979 C CA . VAL A 1 122 ? -10.016 14.555 2.945 1 97.75 122 VAL A CA 1
ATOM 980 C C . VAL A 1 122 ? -10.031 13.336 3.863 1 97.75 122 VAL A C 1
ATOM 982 O O . VAL A 1 122 ? -9.266 12.391 3.662 1 97.75 122 VAL A O 1
ATOM 985 N N . VAL A 1 123 ? -10.945 13.336 4.805 1 97 123 VAL A N 1
ATOM 986 C CA . VAL A 1 123 ? -11.078 12.242 5.766 1 97 123 VAL A CA 1
ATOM 987 C C . VAL A 1 123 ? -11.531 10.977 5.051 1 97 123 VAL A C 1
ATOM 989 O O . VAL A 1 123 ? -10.984 9.898 5.281 1 97 123 VAL A O 1
ATOM 992 N N . LEU A 1 124 ? -12.484 11.172 4.184 1 97.44 124 LEU A N 1
ATOM 993 C CA . LEU A 1 124 ? -13.031 10.047 3.43 1 97.44 124 LEU A CA 1
ATOM 994 C C . LEU A 1 124 ? -11.953 9.398 2.566 1 97.44 124 LEU A C 1
ATOM 996 O O . LEU A 1 124 ? -11.836 8.172 2.535 1 97.44 124 LEU A O 1
ATOM 1000 N N . GLU A 1 125 ? -11.203 10.219 1.893 1 97.81 125 GLU A N 1
ATOM 1001 C CA . GLU A 1 125 ? -10.125 9.695 1.061 1 97.81 125 GLU A CA 1
ATOM 1002 C C . GLU A 1 125 ? -9.109 8.922 1.898 1 97.81 125 GLU A C 1
ATOM 1004 O O . GLU A 1 125 ? -8.625 7.871 1.475 1 97.81 125 GLU A O 1
ATOM 1009 N N . TYR A 1 126 ? -8.844 9.43 3.061 1 97.94 126 TYR A N 1
ATOM 1010 C CA . TYR A 1 126 ? -7.938 8.719 3.955 1 97.94 126 TYR A CA 1
ATOM 1011 C C . TYR A 1 126 ? -8.508 7.359 4.336 1 97.94 126 TYR A C 1
ATOM 1013 O O . TYR A 1 126 ? -7.785 6.359 4.359 1 97.94 126 TYR A O 1
ATOM 1021 N N . PHE A 1 127 ? -9.734 7.336 4.66 1 97.31 127 PHE A N 1
ATOM 1022 C CA . PHE A 1 127 ? -10.344 6.07 5.051 1 97.31 127 PHE A CA 1
ATOM 1023 C C . PHE A 1 127 ? -10.273 5.062 3.914 1 97.31 127 PHE A C 1
ATOM 1025 O O . PHE A 1 127 ? -10.023 3.875 4.145 1 97.31 127 PHE A O 1
ATOM 1032 N N . TYR A 1 128 ? -10.453 5.516 2.709 1 97.19 128 TYR A N 1
ATOM 1033 C CA . TYR A 1 128 ? -10.531 4.602 1.574 1 97.19 128 TYR A CA 1
ATOM 1034 C C . TYR A 1 128 ? -9.141 4.152 1.142 1 97.19 128 TYR A C 1
ATOM 1036 O O . TYR A 1 128 ? -8.93 2.977 0.832 1 97.19 128 TYR A O 1
ATOM 1044 N N . THR A 1 129 ? -8.227 5.047 1.15 1 96.81 129 THR A N 1
ATOM 1045 C CA . THR A 1 129 ? -6.973 4.715 0.475 1 96.81 129 THR A CA 1
ATOM 1046 C C . THR A 1 129 ? -5.816 4.676 1.469 1 96.81 129 THR A C 1
ATOM 1048 O O . THR A 1 129 ? -4.727 4.199 1.143 1 96.81 129 THR A O 1
ATOM 1051 N N . GLY A 1 130 ? -5.984 5.164 2.662 1 96.19 130 GLY A N 1
ATOM 1052 C CA . GLY A 1 130 ? -4.906 5.25 3.633 1 96.19 130 GLY A CA 1
ATOM 1053 C C . GLY A 1 130 ? -3.986 6.434 3.4 1 96.19 130 GLY A C 1
ATOM 1054 O O . GLY A 1 130 ? -2.982 6.59 4.098 1 96.19 130 GLY A O 1
ATOM 1055 N N . ASN A 1 131 ? -4.332 7.207 2.418 1 96.19 131 ASN A N 1
ATOM 1056 C CA . ASN A 1 131 ? -3.561 8.391 2.055 1 96.19 131 ASN A CA 1
ATOM 1057 C C . ASN A 1 131 ? -4.461 9.516 1.547 1 96.19 131 ASN A C 1
ATOM 1059 O O . ASN A 1 131 ? -5.684 9.359 1.495 1 96.19 131 ASN A O 1
ATOM 1063 N N . VAL A 1 132 ? -3.855 10.625 1.296 1 97.06 132 VAL A N 1
ATOM 1064 C CA . VAL A 1 132 ? -4.578 11.758 0.718 1 97.06 132 VAL A CA 1
ATOM 1065 C C . VAL A 1 132 ? -3.773 12.352 -0.434 1 97.06 132 VAL A C 1
ATOM 1067 O O . VAL A 1 132 ? -2.564 12.562 -0.31 1 97.06 132 VAL A O 1
ATOM 1070 N N . SER A 1 133 ? -4.43 12.57 -1.545 1 94.88 133 SER A N 1
ATOM 1071 C CA . SER A 1 133 ? -3.762 13.086 -2.734 1 94.88 133 SER A CA 1
ATOM 1072 C C . SER A 1 133 ? -3.596 14.602 -2.662 1 94.88 133 SER A C 1
ATOM 1074 O O . SER A 1 133 ? -4.305 15.273 -1.907 1 94.88 133 SER A O 1
ATOM 1076 N N . ASP A 1 134 ? -2.754 15.117 -3.533 1 91.5 134 ASP A N 1
ATOM 1077 C CA . ASP A 1 134 ? -2.516 16.562 -3.613 1 91.5 134 ASP A CA 1
ATOM 1078 C C . ASP A 1 134 ? -3.709 17.281 -4.234 1 91.5 134 ASP A C 1
ATOM 1080 O O . ASP A 1 134 ? -3.844 18.5 -4.098 1 91.5 134 ASP A O 1
ATOM 1084 N N . GLU A 1 135 ? -4.465 16.531 -4.902 1 92.25 135 GLU A N 1
ATOM 1085 C CA . GLU A 1 135 ? -5.66 17.125 -5.492 1 92.25 135 GLU A CA 1
ATOM 1086 C C . GLU A 1 135 ? -6.703 17.438 -4.426 1 92.25 135 GLU A C 1
ATOM 1088 O O . GLU A 1 135 ? -7.43 18.422 -4.539 1 92.25 135 GLU A O 1
ATOM 1093 N N . THR A 1 136 ? -6.734 16.562 -3.426 1 95.75 136 THR A N 1
ATOM 1094 C CA . THR A 1 136 ? -7.738 16.703 -2.377 1 95.75 136 THR A CA 1
ATOM 1095 C C . THR A 1 136 ? -7.234 17.625 -1.266 1 95.75 136 THR A C 1
ATOM 1097 O O . THR A 1 136 ? -7.98 18.469 -0.764 1 95.75 136 THR A O 1
ATOM 1100 N N . LEU A 1 137 ? -5.953 17.484 -0.896 1 96.88 137 LEU A N 1
ATOM 1101 C CA . LEU A 1 137 ? -5.348 18.297 0.146 1 96.88 137 LEU A CA 1
ATOM 1102 C C . LEU A 1 137 ? -4.523 19.438 -0.464 1 96.88 137 LEU A C 1
ATOM 1104 O O . LEU A 1 137 ? -3.418 19.203 -0.957 1 96.88 137 LEU A O 1
ATOM 1108 N N . THR A 1 138 ? -5.074 20.609 -0.398 1 95.19 138 THR A N 1
ATOM 1109 C CA . THR A 1 138 ? -4.387 21.812 -0.866 1 95.19 138 THR A CA 1
ATOM 1110 C C . THR A 1 138 ? -3.955 22.688 0.311 1 95.19 138 THR A C 1
ATOM 1112 O O . THR A 1 138 ? -4.461 22.531 1.424 1 95.19 138 THR A O 1
ATOM 1115 N N . ILE A 1 139 ? -3.078 23.609 0.024 1 94.31 139 ILE A N 1
ATOM 1116 C CA . ILE A 1 139 ? -2.447 24.406 1.075 1 94.31 139 ILE A CA 1
ATOM 1117 C C . ILE A 1 139 ? -3.506 25.234 1.8 1 94.31 139 ILE A C 1
ATOM 1119 O O . ILE A 1 139 ? -3.422 25.438 3.014 1 94.31 139 ILE A O 1
ATOM 1123 N N . ASP A 1 140 ? -4.531 25.609 1.149 1 92.75 140 ASP A N 1
ATOM 1124 C CA . ASP A 1 140 ? -5.535 26.516 1.696 1 92.75 140 ASP A CA 1
ATOM 1125 C C . ASP A 1 140 ? -6.426 25.812 2.715 1 92.75 140 ASP A C 1
ATOM 1127 O O . ASP A 1 140 ? -7.039 26.453 3.566 1 92.75 140 ASP A O 1
ATOM 1131 N N . ILE A 1 141 ? -6.48 24.469 2.695 1 95.31 141 ILE A N 1
ATOM 1132 C CA . ILE A 1 141 ? -7.426 23.781 3.578 1 95.31 141 ILE A CA 1
ATOM 1133 C C . ILE A 1 141 ? -6.668 23.031 4.672 1 95.31 141 ILE A C 1
ATOM 1135 O O . ILE A 1 141 ? -7.273 22.328 5.477 1 95.31 141 ILE A O 1
ATOM 1139 N N . VAL A 1 142 ? -5.371 23.188 4.781 1 96.12 142 VAL A N 1
ATOM 1140 C CA . VAL A 1 142 ? -4.523 22.469 5.727 1 96.12 142 VAL A CA 1
ATOM 1141 C C . VAL A 1 142 ? -5.035 22.688 7.148 1 96.12 142 VAL A C 1
ATOM 1143 O O . VAL A 1 142 ? -5.219 21.719 7.898 1 96.12 142 VAL A O 1
ATOM 1146 N N . PRO A 1 143 ? -5.363 23.922 7.566 1 95.06 143 PRO A N 1
ATOM 1147 C CA . PRO A 1 143 ? -5.832 24.094 8.945 1 95.06 143 PRO A CA 1
ATOM 1148 C C . PRO A 1 143 ? -7.121 23.328 9.234 1 95.06 143 PRO A C 1
ATOM 1150 O O . PRO A 1 143 ? -7.227 22.672 10.266 1 95.06 143 PRO A O 1
ATOM 1153 N N . ASP A 1 144 ? -8 23.375 8.32 1 94.88 144 ASP A N 1
ATOM 1154 C CA . ASP A 1 144 ? -9.289 22.719 8.508 1 94.88 144 ASP A CA 1
ATOM 1155 C C . ASP A 1 144 ? -9.141 21.203 8.445 1 94.88 144 ASP A C 1
ATOM 1157 O O . ASP A 1 144 ? -9.805 20.484 9.195 1 94.88 144 ASP A O 1
ATOM 1161 N N . ALA A 1 145 ? -8.352 20.766 7.496 1 96.06 145 ALA A N 1
ATOM 1162 C CA . ALA A 1 145 ? -8.094 19.328 7.391 1 96.06 145 ALA A CA 1
ATOM 1163 C C . ALA A 1 145 ? -7.457 18.781 8.672 1 96.06 145 ALA A C 1
ATOM 1165 O O . ALA A 1 145 ? -7.797 17.688 9.125 1 96.06 145 ALA A O 1
ATOM 1166 N N . TYR A 1 146 ? -6.508 19.578 9.219 1 95 146 TYR A N 1
ATOM 1167 C CA . TYR A 1 146 ? -5.855 19.172 10.461 1 95 146 TYR A CA 1
ATOM 1168 C C . TYR A 1 146 ? -6.855 19.094 11.609 1 95 146 TYR A C 1
ATOM 1170 O O . TYR A 1 146 ? -6.805 18.188 12.43 1 95 146 TYR A O 1
ATOM 1178 N N . TYR A 1 147 ? -7.727 20.016 11.641 1 92.12 147 TYR A N 1
ATOM 1179 C CA . TYR A 1 147 ? -8.812 19.984 12.617 1 92.12 147 TYR A CA 1
ATOM 1180 C C . TYR A 1 147 ? -9.688 18.75 12.422 1 92.12 147 TYR A C 1
ATOM 1182 O O . TYR A 1 147 ? -10.047 18.094 13.398 1 92.12 147 TYR A O 1
ATOM 1190 N N . GLY A 1 148 ? -10.07 18.484 11.203 1 92.38 148 GLY A N 1
ATOM 1191 C CA . GLY A 1 148 ? -10.859 17.281 10.922 1 92.38 148 GLY A CA 1
ATOM 1192 C C . GLY A 1 148 ? -10.195 16 11.383 1 92.38 148 GLY A C 1
ATOM 1193 O O . GLY A 1 148 ? -10.836 15.156 12 1 92.38 148 GLY A O 1
ATOM 1194 N N . ALA A 1 149 ? -8.906 15.922 11.055 1 93.25 149 ALA A N 1
ATOM 1195 C CA . ALA A 1 149 ? -8.141 14.758 11.484 1 93.25 149 ALA A CA 1
ATOM 1196 C C . ALA A 1 149 ? -8.172 14.617 13.008 1 93.25 149 ALA A C 1
ATOM 1198 O O . ALA A 1 149 ? -8.234 13.5 13.531 1 93.25 149 ALA A O 1
ATOM 1199 N N . THR A 1 150 ? -8.156 15.711 13.727 1 89.25 150 THR A N 1
ATOM 1200 C CA . THR A 1 150 ? -8.211 15.719 15.188 1 89.25 150 THR A CA 1
ATOM 1201 C C . THR A 1 150 ? -9.602 15.336 15.68 1 89.25 150 THR A C 1
ATOM 1203 O O . THR A 1 150 ? -9.742 14.523 16.594 1 89.25 150 THR A O 1
ATOM 1206 N N . ALA A 1 151 ? -10.594 15.828 15.039 1 87.5 151 ALA A N 1
ATOM 1207 C CA . ALA A 1 151 ? -11.977 15.594 15.438 1 87.5 151 ALA A CA 1
ATOM 1208 C C . ALA A 1 151 ? -12.344 14.117 15.312 1 87.5 151 ALA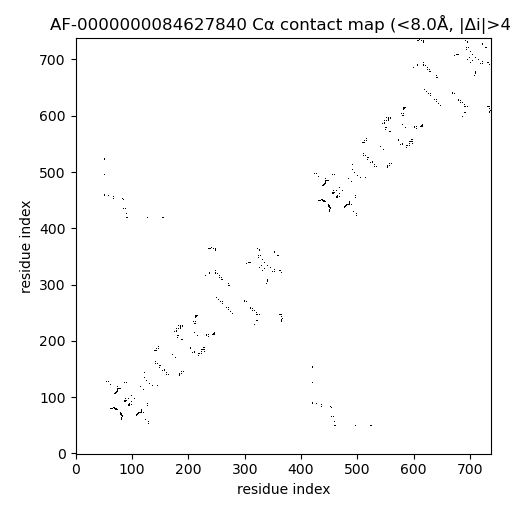 A C 1
ATOM 1210 O O . ALA A 1 151 ? -13.078 13.586 16.141 1 87.5 151 ALA A O 1
ATOM 1211 N N . PHE A 1 152 ? -11.836 13.438 14.312 1 89.88 152 PHE A N 1
ATOM 1212 C CA . PHE A 1 152 ? -12.164 12.039 14.07 1 89.88 152 PHE A CA 1
ATOM 1213 C C . PHE A 1 152 ? -11.094 11.125 14.648 1 89.88 152 PHE A C 1
ATOM 1215 O O . PHE A 1 152 ? -11.078 9.922 14.375 1 89.88 152 PHE A O 1
ATOM 1222 N N . LEU A 1 153 ? -10.164 11.703 15.398 1 88.31 153 LEU A N 1
ATOM 1223 C CA . LEU A 1 153 ? -9.117 10.969 16.109 1 88.31 153 LEU A CA 1
ATOM 1224 C C . LEU A 1 153 ? -8.312 10.094 15.148 1 88.31 153 LEU A C 1
ATOM 1226 O O . LEU A 1 153 ? -8.172 8.891 15.359 1 88.31 153 LEU A O 1
ATOM 1230 N N . LEU A 1 154 ? -7.73 10.742 14.125 1 92.88 154 LEU A N 1
ATOM 1231 C CA . LEU A 1 154 ? -6.941 10.055 13.109 1 92.88 154 LEU A CA 1
ATOM 1232 C C . LEU A 1 154 ? -5.492 10.523 13.133 1 92.88 154 LEU A C 1
ATOM 1234 O O . LEU A 1 154 ? -5.09 11.367 12.328 1 92.88 154 LEU A O 1
ATOM 1238 N N . PRO A 1 155 ? -4.676 9.922 13.938 1 92.81 155 PRO A N 1
ATOM 1239 C CA . PRO A 1 155 ? -3.295 10.383 14.086 1 92.81 155 PRO A CA 1
ATOM 1240 C C . PRO A 1 155 ? -2.477 10.211 12.812 1 92.81 155 PRO A C 1
ATOM 1242 O O . PRO A 1 155 ? -1.602 11.031 12.516 1 92.81 155 PRO A O 1
ATOM 1245 N N . ASN A 1 156 ? -2.719 9.18 12.086 1 94.94 156 ASN A N 1
ATOM 1246 C CA . ASN A 1 156 ? -1.947 8.969 10.867 1 94.94 156 ASN A CA 1
ATOM 1247 C C . ASN A 1 156 ? -2.309 9.992 9.797 1 94.94 156 ASN A C 1
ATOM 1249 O O . ASN A 1 156 ? -1.455 10.391 9 1 94.94 156 ASN A O 1
ATOM 1253 N N . LEU A 1 157 ? -3.572 10.352 9.742 1 95.81 157 LEU A N 1
ATOM 1254 C CA . LEU A 1 157 ? -3.943 11.43 8.836 1 95.81 157 LEU A CA 1
ATOM 1255 C C . LEU A 1 157 ? -3.244 12.727 9.227 1 95.81 157 LEU A C 1
ATOM 1257 O O . LEU A 1 157 ? -2.785 13.477 8.359 1 95.81 157 LEU A O 1
ATOM 1261 N N . LYS A 1 158 ? -3.125 13.031 10.531 1 94.62 158 LYS A N 1
ATOM 1262 C CA . LYS A 1 158 ? -2.385 14.203 10.992 1 94.62 158 LYS A CA 1
ATOM 1263 C C . LYS A 1 158 ? -0.939 14.172 10.5 1 94.62 158 LYS A C 1
ATOM 1265 O O . LYS A 1 158 ? -0.41 15.18 10.039 1 94.62 158 LYS A O 1
ATOM 1270 N N . GLU A 1 159 ? -0.42 13.023 10.602 1 96.12 159 GLU A N 1
ATOM 1271 C CA . GLU A 1 159 ? 0.962 12.867 10.156 1 96.12 159 GLU A CA 1
ATOM 1272 C C . GLU A 1 159 ? 1.102 13.141 8.664 1 96.12 159 GLU A C 1
ATOM 1274 O O . GLU A 1 159 ? 2.078 13.758 8.227 1 96.12 159 GLU A O 1
ATOM 1279 N N . ILE A 1 160 ? 0.171 12.672 7.922 1 97.19 160 ILE A N 1
ATOM 1280 C CA . ILE A 1 160 ? 0.185 12.898 6.48 1 97.19 160 ILE A CA 1
ATOM 1281 C C . ILE A 1 160 ? 0.122 14.398 6.191 1 97.19 160 ILE A C 1
ATOM 1283 O O . ILE A 1 160 ? 0.845 14.906 5.328 1 97.19 160 ILE A O 1
ATOM 1287 N N . ILE A 1 161 ? -0.69 15.094 6.898 1 97.38 161 ILE A N 1
ATOM 1288 C CA . ILE A 1 161 ? -0.849 16.531 6.719 1 97.38 161 ILE A CA 1
ATOM 1289 C C . ILE A 1 161 ? 0.448 17.25 7.094 1 97.38 161 ILE A C 1
ATOM 1291 O O . ILE A 1 161 ? 0.875 18.172 6.398 1 97.38 161 ILE A O 1
ATOM 1295 N N . VAL A 1 162 ? 1.091 16.797 8.148 1 96.69 162 VAL A N 1
ATOM 1296 C CA . VAL A 1 162 ? 2.365 17.359 8.57 1 96.69 162 VAL A CA 1
ATOM 1297 C C . VAL A 1 162 ? 3.41 17.172 7.477 1 96.69 162 VAL A C 1
ATOM 1299 O O . VAL A 1 162 ? 4.129 18.109 7.121 1 96.69 162 VAL A O 1
ATOM 1302 N N . GLN A 1 163 ? 3.43 16.016 6.922 1 97.12 163 GLN A N 1
ATOM 1303 C CA . GLN A 1 163 ? 4.391 15.742 5.859 1 97.12 163 GLN A CA 1
ATOM 1304 C C . GLN A 1 163 ? 4.105 16.594 4.621 1 97.12 163 GLN A C 1
ATOM 1306 O O . GLN A 1 163 ? 5.027 17.062 3.963 1 97.12 163 GLN A O 1
ATOM 1311 N N . PHE A 1 164 ? 2.908 16.688 4.32 1 96.94 164 PHE A N 1
ATOM 1312 C CA . PHE A 1 164 ? 2.502 17.547 3.215 1 96.94 164 PHE A CA 1
ATOM 1313 C C . PHE A 1 164 ? 3 18.969 3.426 1 96.94 164 PHE A C 1
ATOM 1315 O O . PHE A 1 164 ? 3.582 19.578 2.521 1 96.94 164 PHE A O 1
ATOM 1322 N N . MET A 1 165 ? 2.818 19.484 4.602 1 96.31 165 MET A N 1
ATOM 1323 C CA . MET A 1 165 ? 3.225 20.844 4.934 1 96.31 165 MET A CA 1
ATOM 1324 C C . MET A 1 165 ? 4.742 21 4.863 1 96.31 165 MET A C 1
ATOM 1326 O O . MET A 1 165 ? 5.25 21.984 4.34 1 96.31 165 MET A O 1
ATOM 1330 N N . LYS A 1 166 ? 5.441 20.031 5.367 1 95.5 166 LYS A N 1
ATOM 1331 C CA . LYS A 1 166 ? 6.898 20.047 5.305 1 95.5 166 LYS A CA 1
ATOM 1332 C C . LYS A 1 166 ? 7.387 20.109 3.859 1 95.5 166 LYS A C 1
ATOM 1334 O O . LYS A 1 166 ? 8.266 20.922 3.533 1 95.5 166 LYS A O 1
ATOM 1339 N N . SER A 1 167 ? 6.805 19.297 3.068 1 94.88 167 SER A N 1
ATOM 1340 C CA . SER A 1 167 ? 7.18 19.281 1.657 1 94.88 167 SER A CA 1
ATOM 1341 C C . SER A 1 167 ? 6.891 20.625 0.987 1 94.88 167 SER A C 1
ATOM 1343 O O . SER A 1 167 ? 7.699 21.109 0.199 1 94.88 167 SER A O 1
ATOM 1345 N N . TYR A 1 168 ? 5.73 21.156 1.291 1 94 168 TYR A N 1
ATOM 1346 C CA . TYR A 1 168 ? 5.352 22.453 0.742 1 94 168 TYR A CA 1
ATOM 1347 C C . TYR A 1 168 ? 6.348 23.531 1.151 1 94 168 TYR A C 1
ATOM 1349 O O . TYR A 1 168 ? 6.793 24.312 0.317 1 94 168 TYR A O 1
ATOM 1357 N N . MET A 1 169 ? 6.746 23.562 2.377 1 94.5 169 MET A N 1
ATOM 1358 C CA . MET A 1 169 ? 7.633 24.578 2.932 1 94.5 169 MET A CA 1
ATOM 1359 C C . MET A 1 169 ? 9.039 24.438 2.359 1 94.5 169 MET A C 1
ATOM 1361 O O . MET A 1 169 ? 9.75 25.438 2.199 1 94.5 169 MET A O 1
ATOM 1365 N N . GLU A 1 170 ? 9.445 23.266 2.064 1 92.19 170 GLU A N 1
ATOM 1366 C CA . GLU A 1 170 ? 10.758 23.016 1.474 1 92.19 170 GLU A CA 1
ATOM 1367 C C . GLU A 1 170 ? 10.883 23.688 0.113 1 92.19 170 GLU A C 1
ATOM 1369 O O . GLU A 1 170 ? 11.984 24.078 -0.294 1 92.19 170 GLU A O 1
ATOM 1374 N N . HIS A 1 171 ? 9.797 23.953 -0.489 1 90.25 171 HIS A N 1
ATOM 1375 C CA . HIS A 1 171 ? 9.836 24.531 -1.826 1 90.25 171 HIS A CA 1
ATOM 1376 C C . HIS A 1 171 ? 9.492 26.016 -1.791 1 90.25 171 HIS A C 1
ATOM 1378 O O . HIS A 1 171 ? 9.461 26.672 -2.832 1 90.25 171 HIS A O 1
ATOM 1384 N N . CYS A 1 172 ? 9.289 26.469 -0.616 1 87.69 172 CYS A N 1
ATOM 1385 C CA . CYS A 1 172 ? 8.953 27.875 -0.454 1 87.69 172 CYS A CA 1
ATOM 1386 C C . CYS A 1 172 ? 10.211 28.719 -0.251 1 87.69 172 CYS A C 1
ATOM 1388 O O . CYS A 1 172 ? 10.938 28.531 0.728 1 87.69 172 CYS A O 1
ATOM 1390 N N . HIS A 1 173 ? 10.516 29.641 -1.198 1 78.75 173 HIS A N 1
ATOM 1391 C CA . HIS A 1 173 ? 11.734 30.438 -1.097 1 78.75 173 HIS A CA 1
ATOM 1392 C C . HIS A 1 173 ? 11.43 31.922 -1.114 1 78.75 173 HIS A C 1
ATOM 1394 O O . HIS A 1 173 ? 12.328 32.75 -0.912 1 78.75 173 HIS A O 1
ATOM 1400 N N . ASN A 1 174 ? 10.227 32.312 -1.255 1 78.06 174 ASN A N 1
ATOM 1401 C CA . ASN A 1 174 ? 9.922 33.719 -1.428 1 78.06 174 ASN A CA 1
ATOM 1402 C C . ASN A 1 174 ? 9.141 34.281 -0.238 1 78.06 174 ASN A C 1
ATOM 1404 O O . ASN A 1 174 ? 8.672 33.5 0.611 1 78.06 174 ASN A O 1
ATOM 1408 N N . VAL A 1 175 ? 9.039 35.594 -0.122 1 76.19 175 VAL A N 1
ATOM 1409 C CA . VAL A 1 175 ? 8.352 36.344 0.929 1 76.19 175 VAL A CA 1
ATOM 1410 C C . VAL A 1 175 ? 6.871 36 0.939 1 76.19 175 VAL A C 1
ATOM 1412 O O . VAL A 1 175 ? 6.266 35.844 2.004 1 76.19 175 VAL A O 1
ATOM 1415 N N . GLY A 1 176 ? 6.371 35.781 -0.191 1 84.62 176 GLY A N 1
ATOM 1416 C CA . GLY A 1 176 ? 4.965 35.438 -0.304 1 84.62 176 GLY A CA 1
ATOM 1417 C C . GLY A 1 176 ? 4.605 34.156 0.412 1 84.62 176 GLY A C 1
ATOM 1418 O O . GLY A 1 176 ? 3.549 34.062 1.04 1 84.62 176 GLY A O 1
ATOM 1419 N N . SER A 1 177 ? 5.523 33.312 0.469 1 89.19 177 SER A N 1
ATOM 1420 C CA . SER A 1 177 ? 5.309 32.031 1.111 1 89.19 177 SER A CA 1
ATOM 1421 C C . SER A 1 177 ? 5.219 32.188 2.627 1 89.19 177 SER A C 1
ATOM 1423 O O . SER A 1 177 ? 4.398 31.516 3.271 1 89.19 177 SER A O 1
ATOM 1425 N N . SER A 1 178 ? 6.039 33.094 3.158 1 93.5 178 SER A N 1
ATOM 1426 C CA . SER A 1 178 ? 6.031 33.281 4.605 1 93.5 178 SER A CA 1
ATOM 1427 C C . SER A 1 178 ? 4.691 33.844 5.082 1 93.5 178 SER A C 1
ATOM 1429 O O . SER A 1 178 ? 4.188 33.438 6.133 1 93.5 178 SER A O 1
ATOM 1431 N N . ASN A 1 179 ? 4.117 34.688 4.297 1 95.19 179 ASN A N 1
ATOM 1432 C CA . ASN A 1 179 ? 2.814 35.25 4.641 1 95.19 179 ASN A CA 1
ATOM 1433 C C . ASN A 1 179 ? 1.721 34.188 4.621 1 95.19 179 ASN A C 1
ATOM 1435 O O . ASN A 1 179 ? 0.888 34.125 5.527 1 95.19 179 ASN A O 1
ATOM 1439 N N . GLN A 1 180 ? 1.784 33.438 3.635 1 94.44 180 GLN A N 1
ATOM 1440 C CA . GLN A 1 180 ? 0.792 32.375 3.52 1 94.44 180 GLN A CA 1
ATOM 1441 C C . GLN A 1 180 ? 0.891 31.391 4.691 1 94.44 180 GLN A C 1
ATOM 1443 O O . GLN A 1 180 ? -0.124 31.016 5.281 1 94.44 180 GLN A O 1
ATOM 1448 N N . ILE A 1 181 ? 2.066 31.016 5.008 1 96.44 181 ILE A N 1
ATOM 1449 C CA . ILE A 1 181 ? 2.305 30.047 6.078 1 96.44 181 ILE A CA 1
ATOM 1450 C C . ILE A 1 181 ? 1.921 30.672 7.422 1 96.44 181 ILE A C 1
ATOM 1452 O O . ILE A 1 181 ? 1.388 29.984 8.297 1 96.44 181 ILE A O 1
ATOM 1456 N N . ALA A 1 182 ? 2.178 31.938 7.582 1 96.69 182 ALA A N 1
ATOM 1457 C CA . ALA A 1 182 ? 1.794 32.656 8.797 1 96.69 182 ALA A CA 1
ATOM 1458 C C . ALA A 1 182 ? 0.278 32.656 8.977 1 96.69 182 ALA A C 1
ATOM 1460 O O . ALA A 1 182 ? -0.223 32.469 10.086 1 96.69 182 ALA A O 1
ATOM 1461 N N . LYS A 1 183 ? -0.413 32.812 7.914 1 96.31 183 LYS A N 1
ATOM 1462 C CA . LYS A 1 183 ? -1.871 32.75 7.957 1 96.31 183 LYS A CA 1
ATOM 1463 C C . LYS A 1 183 ? -2.355 31.391 8.398 1 96.31 183 LYS A C 1
ATOM 1465 O O . LYS A 1 183 ? -3.311 31.266 9.172 1 96.31 183 LYS A O 1
ATOM 1470 N N . ILE A 1 184 ? -1.746 30.406 7.898 1 96.38 184 ILE A N 1
ATOM 1471 C CA . ILE A 1 184 ? -2.07 29.031 8.25 1 96.38 184 ILE A CA 1
ATOM 1472 C C . ILE A 1 184 ? -1.84 28.812 9.75 1 96.38 184 ILE A C 1
ATOM 1474 O O . ILE A 1 184 ? -2.691 28.25 10.438 1 96.38 184 ILE A O 1
ATOM 1478 N N . LEU A 1 185 ? -0.686 29.297 10.234 1 95.88 185 LEU A N 1
ATOM 1479 C CA . LEU A 1 185 ? -0.385 29.188 11.664 1 95.88 185 LEU A CA 1
ATOM 1480 C C . LEU A 1 185 ? -1.457 29.875 12.5 1 95.88 185 LEU A C 1
ATOM 1482 O O . LEU A 1 185 ? -1.888 29.344 13.523 1 95.88 185 LEU A O 1
ATOM 1486 N N . SER A 1 186 ? -1.88 31.016 12.062 1 96.19 186 SER A N 1
ATOM 1487 C CA . SER A 1 186 ? -2.898 31.766 12.789 1 96.19 186 SER A CA 1
ATOM 1488 C C . SER A 1 186 ? -4.207 30.984 12.867 1 96.19 186 SER A C 1
ATOM 1490 O O . SER A 1 186 ? -4.812 30.891 13.938 1 96.19 186 SER A O 1
ATOM 1492 N N . LYS A 1 187 ? -4.594 30.406 11.797 1 94.25 187 LYS A N 1
ATOM 1493 C CA . LYS A 1 187 ? -5.844 29.656 11.766 1 94.25 187 LYS A CA 1
ATOM 1494 C C . LYS A 1 187 ? -5.762 28.422 12.656 1 94.25 187 LYS A C 1
ATOM 1496 O O . LYS A 1 187 ? -6.699 28.125 13.398 1 94.25 187 LYS A O 1
ATOM 1501 N N . ILE A 1 188 ? -4.688 27.703 12.555 1 92.88 188 ILE A N 1
ATOM 1502 C CA . ILE A 1 188 ? -4.52 26.484 13.344 1 92.88 188 ILE A CA 1
ATOM 1503 C C . ILE A 1 188 ? -4.5 26.844 14.828 1 92.88 188 ILE A C 1
ATOM 1505 O O . ILE A 1 188 ? -5.129 26.156 15.641 1 92.88 188 ILE A O 1
ATOM 1509 N N . SER A 1 189 ? -3.729 27.859 15.148 1 90.94 189 SER A N 1
ATOM 1510 C CA . SER A 1 189 ? -3.588 28.281 16.547 1 90.94 189 SER A CA 1
ATOM 1511 C C . SER A 1 189 ? -4.922 28.734 17.125 1 90.94 189 SER A C 1
ATOM 1513 O O . SER A 1 189 ? -5.246 28.438 18.266 1 90.94 189 SER A O 1
ATOM 1515 N N . ASP A 1 190 ? -5.664 29.422 16.375 1 89.5 190 ASP A N 1
ATOM 1516 C CA . ASP A 1 190 ? -6.949 29.938 16.844 1 89.5 190 ASP A CA 1
ATOM 1517 C C . ASP A 1 190 ? -7.941 28.797 17.078 1 89.5 190 ASP A C 1
ATOM 1519 O O . ASP A 1 190 ? -8.82 28.906 17.938 1 89.5 190 ASP A O 1
ATOM 1523 N N . ASN A 1 191 ? -7.789 27.75 16.281 1 82.44 191 ASN A N 1
ATOM 1524 C CA . ASN A 1 191 ? -8.688 26.594 16.406 1 82.44 191 ASN A CA 1
ATOM 1525 C C . ASN A 1 191 ? -8.234 25.656 17.5 1 82.44 191 ASN A C 1
ATOM 1527 O O . ASN A 1 191 ? -8.977 24.75 17.906 1 82.44 191 ASN A O 1
ATOM 1531 N N . SER A 1 192 ? -7.004 25.781 17.828 1 77.5 192 SER A N 1
ATOM 1532 C CA . SER A 1 192 ? -6.453 24.875 18.828 1 77.5 192 SER A CA 1
ATOM 1533 C C . SER A 1 192 ? -7.02 25.156 20.203 1 77.5 192 SER A C 1
ATOM 1535 O O . SER A 1 192 ? -7.125 26.312 20.609 1 77.5 192 SER A O 1
ATOM 1537 N N . ILE A 1 193 ? -7.707 24.141 20.672 1 64.38 193 ILE A N 1
ATOM 1538 C CA . ILE A 1 193 ? -8.25 24.266 22.016 1 64.38 193 ILE A CA 1
ATOM 1539 C C . ILE A 1 193 ? -7.133 24.094 23.047 1 64.38 193 ILE A C 1
ATOM 1541 O O . ILE A 1 193 ? -7.289 24.453 24.203 1 64.38 193 ILE A O 1
ATOM 1545 N N . ASN A 1 194 ? -6.082 23.594 22.484 1 61.81 194 ASN A N 1
ATOM 1546 C CA . ASN A 1 194 ? -5.02 23.25 23.422 1 61.81 194 ASN A CA 1
ATOM 1547 C C . ASN A 1 194 ? -4.305 24.5 23.953 1 61.81 194 ASN A C 1
ATOM 1549 O O . ASN A 1 194 ? -4.219 25.5 23.25 1 61.81 194 ASN A O 1
ATOM 1553 N N . ASP A 1 195 ? -4.043 24.344 25.141 1 62.22 195 ASP A N 1
ATOM 1554 C CA . ASP A 1 195 ? -3.17 25.312 25.812 1 62.22 195 ASP A CA 1
ATOM 1555 C C . ASP A 1 195 ? -1.798 25.359 25.141 1 62.22 195 ASP A C 1
ATOM 1557 O O . ASP A 1 195 ? -1.332 24.359 24.594 1 62.22 195 ASP A O 1
ATOM 1561 N N . ILE A 1 196 ? -1.317 26.516 24.922 1 61.03 196 ILE A N 1
ATOM 1562 C CA . ILE A 1 196 ? -0.016 26.797 24.328 1 61.03 196 ILE A CA 1
ATOM 1563 C C . ILE A 1 196 ? 1.006 25.781 24.828 1 61.03 196 ILE A C 1
ATOM 1565 O O . ILE A 1 196 ? 1.923 25.391 24.094 1 61.03 196 ILE A O 1
ATOM 1569 N N . ASN A 1 197 ? 0.599 25.344 26.047 1 57.28 197 ASN A N 1
ATOM 1570 C CA . ASN A 1 197 ? 1.548 24.438 26.672 1 57.28 197 ASN A CA 1
ATOM 1571 C C . ASN A 1 197 ? 1.307 22.984 26.25 1 57.28 197 ASN A C 1
ATOM 1573 O O . ASN A 1 197 ? 2.066 22.094 26.609 1 57.28 197 ASN A O 1
ATOM 1577 N N . ASP A 1 198 ? 0.234 22.781 25.594 1 60.75 198 ASP A N 1
ATOM 1578 C CA . ASP A 1 198 ? -0.065 21.422 25.188 1 60.75 198 ASP A CA 1
ATOM 1579 C C . ASP A 1 198 ? 0.844 20.969 24.047 1 60.75 198 ASP A C 1
ATOM 1581 O O . ASP A 1 198 ? 0.833 21.562 22.969 1 60.75 198 ASP A O 1
ATOM 1585 N N . ASP A 1 199 ? 2.111 20.5 24.375 1 56.22 199 ASP A N 1
ATOM 1586 C CA . ASP A 1 199 ? 3.41 20.219 23.766 1 56.22 199 ASP A CA 1
ATOM 1587 C C . ASP A 1 199 ? 3.26 19.359 22.516 1 56.22 199 ASP A C 1
ATOM 1589 O O . ASP A 1 199 ? 4.223 19.156 21.766 1 56.22 199 ASP A O 1
ATOM 1593 N N . ASP A 1 200 ? 2.031 18.891 22.125 1 62.97 200 ASP A N 1
ATOM 1594 C CA . ASP A 1 200 ? 2.375 17.781 21.234 1 62.97 200 ASP A CA 1
ATOM 1595 C C . ASP A 1 200 ? 1.748 17.984 19.859 1 62.97 200 ASP A C 1
ATOM 1597 O O . ASP A 1 200 ? 1.219 17.047 19.266 1 62.97 200 ASP A O 1
ATOM 1601 N N . ASP A 1 201 ? 1.822 19.328 19.391 1 85.38 201 ASP A N 1
ATOM 1602 C CA . ASP A 1 201 ? 1.291 19.469 18.031 1 85.38 201 ASP A CA 1
ATOM 1603 C C . ASP A 1 201 ? 2.418 19.594 17.016 1 85.38 201 ASP A C 1
ATOM 1605 O O . ASP A 1 201 ? 2.979 20.672 16.828 1 85.38 201 ASP A O 1
ATOM 1609 N N . GLN A 1 202 ? 2.715 18.625 16.359 1 90.12 202 GLN A N 1
ATOM 1610 C CA . GLN A 1 202 ? 3.836 18.531 15.43 1 90.12 202 GLN A CA 1
ATOM 1611 C C . GLN A 1 202 ? 3.693 19.516 14.273 1 90.12 202 GLN A C 1
ATOM 1613 O O . GLN A 1 202 ? 4.688 20.047 13.773 1 90.12 202 GLN A O 1
ATOM 1618 N N . LEU A 1 203 ? 2.48 19.75 13.891 1 93.94 203 LEU A N 1
ATOM 1619 C CA . LEU A 1 203 ? 2.27 20.672 12.773 1 93.94 203 LEU A CA 1
ATOM 1620 C C . LEU A 1 203 ? 2.689 22.094 13.141 1 93.94 203 LEU A C 1
ATOM 1622 O O . LEU A 1 203 ? 3.414 22.734 12.391 1 93.94 203 LEU A O 1
ATOM 1626 N N . ILE A 1 204 ? 2.301 22.516 14.297 1 92.75 204 ILE A N 1
ATOM 1627 C CA . ILE A 1 204 ? 2.643 23.844 14.766 1 92.75 204 ILE A CA 1
ATOM 1628 C C . ILE A 1 204 ? 4.156 23.969 14.922 1 92.75 204 ILE A C 1
ATOM 1630 O O . ILE A 1 204 ? 4.754 24.969 14.523 1 92.75 204 ILE A O 1
ATOM 1634 N N . ASP A 1 205 ? 4.738 22.953 15.422 1 91.62 205 ASP A N 1
ATOM 1635 C CA . ASP A 1 205 ? 6.188 22.953 15.617 1 91.62 205 ASP A CA 1
ATOM 1636 C C . ASP A 1 205 ? 6.918 23.141 14.297 1 91.62 205 ASP A C 1
ATOM 1638 O O . ASP A 1 205 ? 7.828 23.969 14.195 1 91.62 205 ASP A O 1
ATOM 1642 N N . GLU A 1 206 ? 6.52 22.438 13.344 1 92.81 206 GLU A N 1
ATOM 1643 C CA . GLU A 1 206 ? 7.188 22.5 12.047 1 92.81 206 GLU A CA 1
ATOM 1644 C C . GLU A 1 206 ? 6.984 23.859 11.391 1 92.81 206 GLU A C 1
ATOM 1646 O O . GLU A 1 206 ? 7.91 24.406 10.781 1 92.81 206 GLU A O 1
ATOM 1651 N N . ILE A 1 207 ? 5.84 24.375 11.5 1 94.81 207 ILE A N 1
ATOM 1652 C CA . ILE A 1 207 ? 5.535 25.672 10.914 1 94.81 207 ILE A CA 1
ATOM 1653 C C . ILE A 1 207 ? 6.352 26.75 11.617 1 94.81 207 ILE A C 1
ATOM 1655 O O . ILE A 1 207 ? 6.949 27.609 10.953 1 94.81 207 ILE A O 1
ATOM 1659 N N . CYS A 1 208 ? 6.406 26.688 12.898 1 93.5 208 CYS A N 1
ATOM 1660 C CA . CYS A 1 208 ? 7.141 27.688 13.664 1 93.5 208 CYS A CA 1
ATOM 1661 C C . CYS A 1 208 ? 8.625 27.656 13.328 1 93.5 208 CYS A C 1
ATOM 1663 O O . CYS A 1 208 ? 9.25 28.688 13.141 1 93.5 208 CYS A O 1
ATOM 1665 N N . LYS A 1 209 ? 9.18 26.484 13.195 1 90.94 209 LYS A N 1
ATOM 1666 C CA . LYS A 1 209 ? 10.586 26.344 12.82 1 90.94 209 LYS A CA 1
ATOM 1667 C C . LYS A 1 209 ? 10.859 26.969 11.453 1 90.94 209 LYS A C 1
ATOM 1669 O O . LYS A 1 209 ? 11.875 27.641 11.266 1 90.94 209 LYS A O 1
ATOM 1674 N N . PHE A 1 210 ? 10.023 26.75 10.602 1 93.5 210 PHE A N 1
ATOM 1675 C CA . PHE A 1 210 ? 10.188 27.297 9.258 1 93.5 210 PHE A CA 1
ATOM 1676 C C . PHE A 1 210 ? 10.125 28.828 9.281 1 93.5 210 PHE A C 1
ATOM 1678 O O . PHE A 1 210 ? 10.984 29.5 8.711 1 93.5 210 PHE A O 1
ATOM 1685 N N . LEU A 1 211 ? 9.078 29.344 9.922 1 93.81 211 LEU A N 1
ATOM 1686 C CA . LEU A 1 211 ? 8.883 30.781 9.922 1 93.81 211 LEU A CA 1
ATOM 1687 C C . LEU A 1 211 ? 10.047 31.5 10.602 1 93.81 211 LEU A C 1
ATOM 1689 O O . LEU A 1 211 ? 10.445 32.594 10.18 1 93.81 211 LEU A O 1
ATOM 1693 N N . MET A 1 212 ? 10.641 30.859 11.578 1 91.69 212 MET A N 1
ATOM 1694 C CA . MET A 1 212 ? 11.734 31.5 12.32 1 91.69 212 MET A CA 1
ATOM 1695 C C . MET A 1 212 ? 13.055 31.328 11.57 1 91.69 212 MET A C 1
ATOM 1697 O O . MET A 1 212 ? 14.031 32.031 11.883 1 91.69 212 MET A O 1
ATOM 1701 N N . SER A 1 213 ? 13.055 30.406 10.68 1 90 213 SER A N 1
ATOM 1702 C CA . SER A 1 213 ? 14.242 30.266 9.844 1 90 213 SER A CA 1
ATOM 1703 C C . SER A 1 213 ? 14.32 31.359 8.789 1 90 213 SER A C 1
ATOM 1705 O O . SER A 1 213 ? 15.344 31.516 8.125 1 90 213 SER A O 1
ATOM 1707 N N . LYS A 1 214 ? 13.273 32.094 8.648 1 91.12 214 LYS A N 1
ATOM 1708 C CA . LYS A 1 214 ? 13.219 33.281 7.805 1 91.12 214 LYS A CA 1
ATOM 1709 C C . LYS A 1 214 ? 13.094 34.562 8.641 1 91.12 214 LYS A C 1
ATOM 1711 O O . LYS A 1 214 ? 12.836 34.5 9.844 1 91.12 214 LYS A O 1
ATOM 1716 N N . SER A 1 215 ? 13.375 35.656 7.965 1 91.06 215 SER A N 1
ATOM 1717 C CA . SER A 1 215 ? 13.219 36.938 8.688 1 91.06 215 SER A CA 1
ATOM 1718 C C . SER A 1 215 ? 11.758 37.156 9.07 1 91.06 215 SER A C 1
ATOM 1720 O O . SER A 1 215 ? 10.867 37.062 8.227 1 91.06 215 SER A O 1
ATOM 1722 N N . LEU A 1 216 ? 11.523 37.5 10.281 1 92.94 216 LEU A N 1
ATOM 1723 C CA . LEU A 1 216 ? 10.172 37.781 10.75 1 92.94 216 LEU A CA 1
ATOM 1724 C C . LEU A 1 216 ? 9.555 38.938 9.969 1 92.94 216 LEU A C 1
ATOM 1726 O O . LEU A 1 216 ? 8.328 39.062 9.891 1 92.94 216 LEU A O 1
ATOM 1730 N N . TYR A 1 217 ? 10.406 39.719 9.367 1 91.69 217 TYR A N 1
ATOM 1731 C CA . TYR A 1 217 ? 9.93 40.875 8.641 1 91.69 217 TYR A CA 1
ATOM 1732 C C . TYR A 1 217 ? 9.289 40.469 7.32 1 91.69 217 TYR A C 1
ATOM 1734 O O . TYR A 1 217 ? 8.633 41.281 6.668 1 91.69 217 TYR A O 1
ATOM 1742 N N . ASN A 1 218 ? 9.492 39.281 6.98 1 92.25 218 ASN A N 1
ATOM 1743 C CA . ASN A 1 218 ? 8.852 38.781 5.777 1 92.25 218 ASN A CA 1
ATOM 1744 C C . ASN A 1 218 ? 7.363 38.531 6.004 1 92.25 218 ASN A C 1
ATOM 1746 O O . ASN A 1 218 ? 6.629 38.219 5.062 1 92.25 218 ASN A O 1
ATOM 1750 N N . ILE A 1 219 ? 6.941 38.656 7.234 1 95.38 219 ILE A N 1
ATOM 1751 C CA . ILE A 1 219 ? 5.547 38.406 7.582 1 95.38 219 ILE A CA 1
ATOM 1752 C C . ILE A 1 219 ? 4.828 39.719 7.875 1 95.38 219 ILE A C 1
ATOM 1754 O O . ILE A 1 219 ? 5.199 40.438 8.797 1 95.38 219 ILE A O 1
ATOM 1758 N N . ASP A 1 220 ? 3.814 39.906 7.094 1 95.19 220 ASP A N 1
ATOM 1759 C CA . ASP A 1 220 ? 2.975 41.062 7.391 1 95.19 220 ASP A CA 1
ATOM 1760 C C . ASP A 1 220 ? 2.236 40.875 8.719 1 95.19 220 ASP A C 1
ATOM 1762 O O . ASP A 1 220 ? 1.763 39.781 9.023 1 95.19 220 ASP A O 1
ATOM 1766 N N . TYR A 1 221 ? 2.02 41.906 9.422 1 95.88 221 TYR A N 1
ATOM 1767 C CA . TYR A 1 221 ? 1.519 41.875 10.789 1 95.88 221 TYR A CA 1
ATOM 1768 C C . TYR A 1 221 ? 0.112 41.281 10.836 1 95.88 221 TYR A C 1
ATOM 1770 O O . TYR A 1 221 ? -0.218 40.531 11.742 1 95.88 221 TYR A O 1
ATOM 1778 N N . HIS A 1 222 ? -0.712 41.594 9.844 1 94.69 222 HIS A N 1
ATOM 1779 C CA . HIS A 1 222 ? -2.113 41.188 9.859 1 94.69 222 HIS A CA 1
ATOM 1780 C C . HIS A 1 222 ? -2.264 39.719 9.602 1 94.69 222 HIS A C 1
ATOM 1782 O O . HIS A 1 222 ? -3.342 39.156 9.797 1 94.69 222 HIS A O 1
ATOM 1788 N N . ASN A 1 223 ? -1.191 39.031 9.211 1 95.69 223 ASN A N 1
ATOM 1789 C CA . ASN A 1 223 ? -1.249 37.625 8.891 1 95.69 223 ASN A CA 1
ATOM 1790 C C . ASN A 1 223 ? -0.989 36.75 10.125 1 95.69 223 ASN A C 1
ATOM 1792 O O . ASN A 1 223 ? -1.187 35.531 10.086 1 95.69 223 ASN A O 1
ATOM 1796 N N . LEU A 1 224 ? -0.589 37.375 11.211 1 96.25 224 LEU A N 1
ATOM 1797 C CA . LEU A 1 224 ? -0.33 36.656 12.445 1 96.25 224 LEU A CA 1
ATOM 1798 C C . LEU A 1 224 ? -1.308 37.062 13.539 1 96.25 224 LEU A C 1
ATOM 1800 O O . LEU A 1 224 ? -1.369 38.25 13.906 1 96.25 224 LEU A O 1
ATOM 1804 N N . SER A 1 225 ? -2.02 36.125 14.031 1 95.38 225 SER A N 1
ATOM 1805 C CA . SER A 1 225 ? -2.871 36.375 15.188 1 95.38 225 SER A CA 1
ATOM 1806 C C . SER A 1 225 ? -2.057 36.438 16.469 1 95.38 225 SER A C 1
ATOM 1808 O O . SER A 1 225 ? -0.875 36.094 16.484 1 95.38 225 SER A O 1
ATOM 1810 N N . SER A 1 226 ? -2.701 36.938 17.484 1 94.31 226 SER A N 1
ATOM 1811 C CA . SER A 1 226 ? -2.035 37 18.781 1 94.31 226 SER A CA 1
ATOM 1812 C C . SER A 1 226 ? -1.593 35.625 19.266 1 94.31 226 SER A C 1
ATOM 1814 O O . SER A 1 226 ? -0.45 35.438 19.688 1 94.31 226 SER A O 1
ATOM 1816 N N . LYS A 1 227 ? -2.461 34.688 19.125 1 92.81 227 LYS A N 1
ATOM 1817 C CA . LYS A 1 227 ? -2.148 33.312 19.547 1 92.81 227 LYS A CA 1
ATOM 1818 C C . LYS A 1 227 ? -1.034 32.719 18.688 1 92.81 227 LYS A C 1
ATOM 1820 O O . LYS A 1 227 ? -0.155 32.031 19.203 1 92.81 227 LYS A O 1
ATOM 1825 N N . ALA A 1 228 ? -1.104 33 17.422 1 94.62 228 ALA A N 1
ATOM 1826 C CA . ALA A 1 228 ? -0.079 32.469 16.516 1 94.62 228 ALA A CA 1
ATOM 1827 C C . ALA A 1 228 ? 1.298 33.031 16.875 1 94.62 228 ALA A C 1
ATOM 1829 O O . ALA A 1 228 ? 2.285 32.281 16.891 1 94.62 228 ALA A O 1
ATOM 1830 N N . LEU A 1 229 ? 1.325 34.344 17.109 1 95.62 229 LEU A N 1
ATOM 1831 C CA . LEU A 1 229 ? 2.584 34.969 17.5 1 95.62 229 LEU A CA 1
ATOM 1832 C C . LEU A 1 229 ? 3.109 34.344 18.797 1 95.62 229 LEU A C 1
ATOM 1834 O O . LEU A 1 229 ? 4.309 34.125 18.938 1 95.62 229 LEU A O 1
ATOM 1838 N N . GLU A 1 230 ? 2.264 34.125 19.719 1 93.12 230 GLU A N 1
ATOM 1839 C CA . GLU A 1 230 ? 2.646 33.5 20.969 1 93.12 230 GLU A CA 1
ATOM 1840 C C . GLU A 1 230 ? 3.229 32.094 20.734 1 93.12 230 GLU A C 1
ATOM 1842 O O . GLU A 1 230 ? 4.258 31.75 21.297 1 93.12 230 GLU A O 1
ATOM 1847 N N . PHE A 1 231 ? 2.541 31.359 19.891 1 91.62 231 PHE A N 1
ATOM 1848 C CA . PHE A 1 231 ? 3.014 30.031 19.562 1 91.62 231 PHE A CA 1
ATOM 1849 C C . PHE A 1 231 ? 4.375 30.094 18.875 1 91.62 231 PHE A C 1
ATOM 1851 O O . PHE A 1 231 ? 5.27 29.297 19.188 1 91.62 231 PHE A O 1
ATOM 1858 N N . LEU A 1 232 ? 4.496 30.953 17.969 1 93.56 232 LEU A N 1
ATOM 1859 C CA . LEU A 1 232 ? 5.73 31.109 17.219 1 93.56 232 LEU A CA 1
ATOM 1860 C C . LEU A 1 232 ? 6.918 31.328 18.141 1 93.56 232 LEU A C 1
ATOM 1862 O O . LEU A 1 232 ? 7.953 30.672 18.016 1 93.56 232 LEU A O 1
ATOM 1866 N N . LEU A 1 233 ? 6.766 32.188 19.078 1 93.25 233 LEU A N 1
ATOM 1867 C CA . LEU A 1 233 ? 7.863 32.562 19.953 1 93.25 233 LEU A CA 1
ATOM 1868 C C . LEU A 1 233 ? 8.055 31.531 21.062 1 93.25 233 LEU A C 1
ATOM 1870 O O . LEU A 1 233 ? 9.188 31.219 21.438 1 93.25 233 LEU A O 1
ATOM 1874 N N . SER A 1 234 ? 7.004 31 21.578 1 90.62 234 SER A N 1
ATOM 1875 C CA . SER A 1 234 ? 7.094 30.031 22.672 1 90.62 234 SER A CA 1
ATOM 1876 C C . SER A 1 234 ? 7.742 28.734 22.219 1 90.62 234 SER A C 1
ATOM 1878 O O . SER A 1 234 ? 8.578 28.172 22.922 1 90.62 234 SER A O 1
ATOM 1880 N N . ARG A 1 235 ? 7.398 28.344 21.016 1 87.81 235 ARG A N 1
ATOM 1881 C CA . ARG A 1 235 ? 7.852 27.031 20.531 1 87.81 235 ARG A CA 1
ATOM 1882 C C . ARG A 1 235 ? 9.305 27.109 20.062 1 87.81 235 ARG A C 1
ATOM 1884 O O . ARG A 1 235 ? 9.977 26.078 19.953 1 87.81 235 ARG A O 1
ATOM 1891 N N . THR A 1 236 ? 9.758 28.25 19.828 1 85.38 236 THR A N 1
ATOM 1892 C CA . THR A 1 236 ? 11.109 28.375 19.297 1 85.38 236 THR A CA 1
ATOM 1893 C C . THR A 1 236 ? 12.062 28.906 20.359 1 85.38 236 THR A C 1
ATOM 1895 O O . THR A 1 236 ? 13.273 28.984 20.141 1 85.38 236 THR A O 1
ATOM 1898 N N . LEU A 1 237 ? 11.57 29.234 21.453 1 84.56 237 LEU A N 1
ATOM 1899 C CA . LEU A 1 237 ? 12.367 29.859 22.5 1 84.56 237 LEU A CA 1
ATOM 1900 C C . LEU A 1 237 ? 13.477 28.922 22.984 1 84.56 237 LEU A C 1
ATOM 1902 O O . LEU A 1 237 ? 14.625 29.344 23.125 1 84.56 237 LEU A O 1
ATOM 1906 N N . ASN A 1 238 ? 13.125 27.641 23.156 1 76.5 238 ASN A N 1
ATOM 1907 C CA . ASN A 1 238 ? 14.078 26.734 23.781 1 76.5 238 ASN A CA 1
ATOM 1908 C C . ASN A 1 238 ? 14.727 25.797 22.75 1 76.5 238 ASN A C 1
ATOM 1910 O O . ASN A 1 238 ? 15.344 24.797 23.109 1 76.5 238 ASN A O 1
ATOM 1914 N N . LEU A 1 239 ? 14.539 26.156 21.531 1 78.88 239 LEU A N 1
ATOM 1915 C CA . LEU A 1 239 ? 15.164 25.312 20.5 1 78.88 239 LEU A CA 1
ATOM 1916 C C . LEU A 1 239 ? 16.672 25.547 20.453 1 78.88 239 LEU A C 1
ATOM 1918 O O . LEU A 1 239 ? 17.109 26.703 20.406 1 78.88 239 LEU A O 1
ATOM 1922 N N . LYS A 1 240 ? 17.422 24.562 20.688 1 66.62 240 LYS A N 1
ATOM 1923 C CA . LYS A 1 240 ? 18.875 24.656 20.766 1 66.62 240 LYS A CA 1
ATOM 1924 C C . LYS A 1 240 ? 19.484 24.688 19.375 1 66.62 240 LYS A C 1
ATOM 1926 O O . LYS A 1 240 ? 20.594 25.203 19.188 1 66.62 240 LYS A O 1
ATOM 1931 N N . GLU A 1 241 ? 18.812 24 18.469 1 65.38 241 GLU A N 1
ATOM 1932 C CA . GLU A 1 241 ? 19.328 23.938 17.109 1 65.38 241 GLU A CA 1
ATOM 1933 C C . GLU A 1 241 ? 18.312 24.5 16.109 1 65.38 241 GLU A C 1
ATOM 1935 O O . GLU A 1 241 ? 17.125 24.188 16.203 1 65.38 241 GLU A O 1
ATOM 1940 N N . GLY A 1 242 ? 18.656 25.781 15.68 1 67.31 242 GLY A N 1
ATOM 1941 C CA . GLY A 1 242 ? 17.828 26.297 14.602 1 67.31 242 GLY A CA 1
ATOM 1942 C C . GLY A 1 242 ? 18.5 27.391 13.797 1 67.31 242 GLY A C 1
ATOM 1943 O O . GLY A 1 242 ? 19.5 27.953 14.242 1 67.31 242 GLY A O 1
ATOM 1944 N N . ASN A 1 243 ? 18.203 27.375 12.578 1 76.5 243 ASN A N 1
ATOM 1945 C CA . ASN A 1 243 ? 18.672 28.438 11.703 1 76.5 243 ASN A CA 1
ATOM 1946 C C . ASN A 1 243 ? 17.797 29.688 11.828 1 76.5 243 ASN A C 1
ATOM 1948 O O . ASN A 1 243 ? 17.156 30.094 10.859 1 76.5 243 ASN A O 1
ATOM 1952 N N . PHE A 1 244 ? 17.859 30.266 13.117 1 84.12 244 PHE A N 1
ATOM 1953 C CA . PHE A 1 244 ? 17.047 31.469 13.32 1 84.12 244 PHE A CA 1
ATOM 1954 C C . PHE A 1 244 ? 17.781 32.719 12.805 1 84.12 244 PHE A C 1
ATOM 1956 O O . PHE A 1 244 ? 18.953 32.906 13.109 1 84.12 244 PHE A O 1
ATOM 1963 N N . VAL A 1 245 ? 17.094 33.438 11.992 1 84.69 245 VAL A N 1
ATOM 1964 C CA . VAL A 1 245 ? 17.75 34.531 11.297 1 84.69 245 VAL A CA 1
ATOM 1965 C C . VAL A 1 245 ? 17.453 35.875 12.008 1 84.69 245 VAL A C 1
ATOM 1967 O O . VAL A 1 245 ? 18.266 36.781 12 1 84.69 245 VAL A O 1
ATOM 1970 N N . THR A 1 246 ? 16.406 35.938 12.695 1 88.38 246 THR A N 1
ATOM 1971 C CA . THR A 1 246 ? 16 37.188 13.336 1 88.38 246 THR A CA 1
ATOM 1972 C C . THR A 1 246 ? 16.641 37.312 14.719 1 88.38 246 THR A C 1
ATOM 1974 O O . THR A 1 246 ? 16.547 36.406 15.531 1 88.38 246 THR A O 1
ATOM 1977 N N . THR A 1 247 ? 17.25 38.406 14.961 1 88.38 247 THR A N 1
ATOM 1978 C CA . THR A 1 247 ? 17.859 38.625 16.266 1 88.38 247 THR A CA 1
ATOM 1979 C C . THR A 1 247 ? 16.781 38.812 17.328 1 88.38 247 THR A C 1
ATOM 1981 O O . THR A 1 247 ? 15.641 39.156 17.016 1 88.38 247 THR A O 1
ATOM 1984 N N . GLU A 1 248 ? 17.203 38.688 18.562 1 90.75 248 GLU A N 1
ATOM 1985 C CA . GLU A 1 248 ? 16.219 38.812 19.625 1 90.75 248 GLU A CA 1
ATOM 1986 C C . GLU A 1 248 ? 15.672 40.25 19.719 1 90.75 248 GLU A C 1
ATOM 1988 O O . GLU A 1 248 ? 14.508 40.438 20.047 1 90.75 248 GLU A O 1
ATOM 1993 N N . TYR A 1 249 ? 16.547 41.188 19.453 1 91.81 249 TYR A N 1
ATOM 1994 C CA . TYR A 1 249 ? 16.062 42.562 19.406 1 91.81 249 TYR A CA 1
ATOM 1995 C C . TYR A 1 249 ? 15.023 42.719 18.297 1 91.81 249 TYR A C 1
ATOM 1997 O O . TYR A 1 249 ? 13.992 43.375 18.516 1 91.81 249 TYR A O 1
ATOM 2005 N N . ASP A 1 250 ? 15.336 42.188 17.172 1 92.38 250 ASP A N 1
ATOM 2006 C CA . ASP A 1 250 ? 14.414 42.312 16.047 1 92.38 250 ASP A CA 1
ATOM 2007 C C . ASP A 1 250 ? 13.094 41.594 16.328 1 92.38 250 ASP A C 1
ATOM 2009 O O . ASP A 1 250 ? 12.039 42 15.844 1 92.38 250 ASP A O 1
ATOM 2013 N N . VAL A 1 251 ? 13.188 40.562 17.078 1 94.31 251 VAL A N 1
ATOM 2014 C CA . VAL A 1 251 ? 11.961 39.875 17.5 1 94.31 251 VAL A CA 1
ATOM 2015 C C . VAL A 1 251 ? 11.117 40.844 18.359 1 94.31 251 VAL A C 1
ATOM 2017 O O . VAL A 1 251 ? 9.914 40.969 18.141 1 94.31 251 VAL A O 1
ATOM 2020 N N . PHE A 1 252 ? 11.766 41.469 19.328 1 95.06 252 PHE A N 1
ATOM 2021 C CA . PHE A 1 252 ? 11.086 42.438 20.172 1 95.06 252 PHE A CA 1
ATOM 2022 C C . PHE A 1 252 ? 10.492 43.562 19.344 1 95.06 252 PHE A C 1
ATOM 2024 O O . PHE A 1 252 ? 9.32 43.906 19.5 1 95.06 252 PHE A O 1
ATOM 2031 N N . ARG A 1 253 ? 11.312 44.094 18.484 1 94.69 253 ARG A N 1
ATOM 2032 C CA . ARG A 1 253 ? 10.875 45.188 17.609 1 94.69 253 ARG A CA 1
ATOM 2033 C C . ARG A 1 253 ? 9.648 44.75 16.797 1 94.69 253 ARG A C 1
ATOM 2035 O O . ARG A 1 253 ? 8.672 45.5 16.719 1 94.69 253 ARG A O 1
ATOM 2042 N N . TYR A 1 254 ? 9.727 43.625 16.25 1 95.62 254 TYR A N 1
ATOM 2043 C CA . TYR A 1 254 ? 8.617 43.094 15.461 1 95.62 254 TYR A CA 1
ATOM 2044 C C . TYR A 1 254 ? 7.348 43 16.297 1 95.62 254 TYR A C 1
ATOM 2046 O O . TYR A 1 254 ? 6.266 43.375 15.844 1 95.62 254 TYR A O 1
ATOM 2054 N N . CYS A 1 255 ? 7.461 42.531 17.516 1 97.06 255 CYS A N 1
ATOM 2055 C CA . CYS A 1 255 ? 6.309 42.344 18.391 1 97.06 255 CYS A CA 1
ATOM 2056 C C . CYS A 1 255 ? 5.66 43.688 18.734 1 97.06 255 CYS A C 1
ATOM 2058 O O . CYS A 1 255 ? 4.434 43.812 18.75 1 97.06 255 CYS A O 1
ATOM 2060 N N . VAL A 1 256 ? 6.434 44.656 18.984 1 96.38 256 VAL A N 1
ATOM 2061 C CA . VAL A 1 256 ? 5.898 45.969 19.312 1 96.38 256 VAL A CA 1
ATOM 2062 C C . VAL A 1 256 ? 5.172 46.531 18.109 1 96.38 256 VAL A C 1
ATOM 2064 O O . VAL A 1 256 ? 4.043 47.031 18.219 1 96.38 256 VAL A O 1
ATOM 2067 N N . LEU A 1 257 ? 5.848 46.5 16.984 1 96.25 257 LEU A N 1
ATOM 2068 C CA . LEU A 1 257 ? 5.234 47.031 15.773 1 96.25 257 LEU A CA 1
ATOM 2069 C C . LEU A 1 257 ? 3.963 46.25 15.422 1 96.25 257 LEU A C 1
ATOM 2071 O O . LEU A 1 257 ? 2.986 46.844 14.961 1 96.25 257 LEU A O 1
ATOM 2075 N N . TRP A 1 258 ? 4.027 44.969 15.617 1 97.38 258 TRP A N 1
ATOM 2076 C CA . TRP A 1 258 ? 2.848 44.156 15.43 1 97.38 258 TRP A CA 1
ATOM 2077 C C . TRP A 1 258 ? 1.708 44.594 16.328 1 97.38 258 TRP A C 1
ATOM 2079 O O . TRP A 1 258 ? 0.563 44.719 15.891 1 97.38 258 TRP A O 1
ATOM 2089 N N . ALA A 1 259 ? 1.94 44.875 17.609 1 97.31 259 ALA A N 1
ATOM 2090 C CA . ALA A 1 259 ? 0.937 45.344 18.562 1 97.31 259 ALA A CA 1
ATOM 2091 C C . ALA A 1 259 ? 0.353 46.688 18.125 1 97.31 259 ALA A C 1
ATOM 2093 O O . ALA A 1 259 ? -0.859 46.906 18.219 1 97.31 259 ALA A O 1
ATOM 2094 N N . VAL A 1 260 ? 1.208 47.562 17.656 1 96.31 260 VAL A N 1
ATOM 2095 C CA . VAL A 1 260 ? 0.772 48.875 17.203 1 96.31 260 VAL A CA 1
ATOM 2096 C C . VAL A 1 260 ? -0.155 48.719 16 1 96.31 260 VAL A C 1
ATOM 2098 O O . VAL A 1 260 ? -1.15 49.438 15.883 1 96.31 260 VAL A O 1
ATOM 2101 N N . ASP A 1 261 ? 0.199 47.844 15.156 1 96.5 261 ASP A N 1
ATOM 2102 C CA . ASP A 1 261 ? -0.62 47.562 13.977 1 96.5 261 ASP A CA 1
ATOM 2103 C C . ASP A 1 261 ? -2.02 47.094 14.375 1 96.5 261 ASP A C 1
ATOM 2105 O O . ASP A 1 261 ? -2.998 47.406 13.688 1 96.5 261 ASP A O 1
ATOM 2109 N N . GLN A 1 262 ? -2.125 46.344 15.484 1 95 262 GLN A N 1
ATOM 2110 C CA . GLN A 1 262 ? -3.42 45.906 15.984 1 95 262 GLN A CA 1
ATOM 2111 C C . GLN A 1 262 ? -4.254 47.094 16.484 1 95 262 GLN A C 1
ATOM 2113 O O . GLN A 1 262 ? -5.484 47 16.531 1 95 262 GLN A O 1
ATOM 2118 N N . ILE A 1 263 ? -3.631 48.125 16.953 1 94.88 263 ILE A N 1
ATOM 2119 C CA . ILE A 1 263 ? -4.309 49.312 17.5 1 94.88 263 ILE A CA 1
ATOM 2120 C C . ILE A 1 263 ? -4.648 50.281 16.375 1 94.88 263 ILE A C 1
ATOM 2122 O O . ILE A 1 263 ? -5.82 50.594 16.172 1 94.88 263 ILE A O 1
ATOM 2126 N N . GLU A 1 264 ? -3.582 50.75 15.688 1 93.88 264 GLU A N 1
ATOM 2127 C CA . GLU A 1 264 ? -3.721 51.656 14.57 1 93.88 264 GLU A CA 1
ATOM 2128 C C . GLU A 1 264 ? -2.613 51.469 13.547 1 93.88 264 GLU A C 1
ATOM 2130 O O . GLU A 1 264 ? -1.475 51.875 13.758 1 93.88 264 GLU A O 1
ATOM 2135 N N . THR A 1 265 ? -2.957 51.031 12.352 1 93.38 265 THR A N 1
ATOM 2136 C CA . THR A 1 265 ? -2 50.656 11.32 1 93.38 265 THR A CA 1
ATOM 2137 C C . THR A 1 265 ? -1.162 51.844 10.883 1 93.38 265 THR A C 1
ATOM 2139 O O . THR A 1 265 ? 0.033 51.719 10.609 1 93.38 265 THR A O 1
ATOM 2142 N N . ASN A 1 266 ? -1.7 53 10.867 1 91.56 266 ASN A N 1
ATOM 2143 C CA . ASN A 1 266 ? -1.015 54.219 10.383 1 91.56 266 ASN A CA 1
ATOM 2144 C C . ASN A 1 266 ? 0.079 54.656 11.344 1 91.56 266 ASN A C 1
ATOM 2146 O O . ASN A 1 266 ? 0.965 55.438 10.969 1 91.56 266 ASN A O 1
ATOM 2150 N N . ASP A 1 267 ? 0.02 54.219 12.547 1 91.75 267 ASP A N 1
ATOM 2151 C CA . ASP A 1 267 ? 0.967 54.656 13.555 1 91.75 267 ASP A CA 1
ATOM 2152 C C . ASP A 1 267 ? 2.23 53.812 13.555 1 91.75 267 ASP A C 1
ATOM 2154 O O . ASP A 1 267 ? 3.203 54.125 14.242 1 91.75 267 ASP A O 1
ATOM 2158 N N . VAL A 1 268 ? 2.209 52.719 12.773 1 93 268 VAL A N 1
ATOM 2159 C CA . VAL A 1 268 ? 3.34 51.781 12.727 1 93 268 VAL A CA 1
ATOM 2160 C C . VAL A 1 268 ? 4.594 52.531 12.273 1 93 268 VAL A C 1
ATOM 2162 O O . VAL A 1 268 ? 5.688 52.281 12.789 1 93 268 VAL A O 1
ATOM 2165 N N . ILE A 1 269 ? 4.453 53.406 11.352 1 89.56 269 ILE A N 1
ATOM 2166 C CA . ILE A 1 269 ? 5.594 54.125 10.781 1 89.56 269 ILE A CA 1
ATOM 2167 C C . ILE A 1 269 ? 6.27 54.969 11.867 1 89.56 269 ILE A C 1
ATOM 2169 O O . ILE A 1 269 ? 7.5 55.031 11.922 1 89.56 269 ILE A O 1
ATOM 2173 N N . TYR A 1 270 ? 5.57 55.594 12.719 1 87.06 270 TYR A N 1
ATOM 2174 C CA . TYR A 1 270 ? 6.129 56.406 13.773 1 87.06 270 TYR A CA 1
ATOM 2175 C C . TYR A 1 270 ? 6.883 55.562 14.797 1 87.06 270 TYR A C 1
ATOM 2177 O O . TYR A 1 270 ? 7.941 55.969 15.281 1 87.06 270 TYR A O 1
ATOM 2185 N N . PHE A 1 271 ? 6.312 54.469 15.07 1 90.44 271 PHE A N 1
ATOM 2186 C CA . PHE A 1 271 ? 6.969 53.594 16.031 1 90.44 271 PHE A CA 1
ATOM 2187 C C . PHE A 1 271 ? 8.211 52.938 15.422 1 90.44 271 PHE A C 1
ATOM 2189 O O . PHE A 1 271 ? 9.156 52.625 16.141 1 90.44 271 PHE A O 1
ATOM 2196 N N . SER A 1 272 ? 8.172 52.75 14.156 1 90.12 272 SER A N 1
ATOM 2197 C CA . SER A 1 272 ? 9.352 52.219 13.484 1 90.12 272 SER A CA 1
ATOM 2198 C C . SER A 1 272 ? 10.539 53.156 13.602 1 90.12 272 SER A C 1
ATOM 2200 O O . SER A 1 272 ? 11.695 52.75 13.586 1 90.12 272 SER A O 1
ATOM 2202 N N . LEU A 1 273 ? 10.242 54.375 13.766 1 84.19 273 LEU A N 1
ATOM 2203 C CA . LEU A 1 273 ? 11.289 55.375 13.953 1 84.19 273 LEU A CA 1
ATOM 2204 C C . LEU A 1 273 ? 11.828 55.344 15.383 1 84.19 273 LEU A C 1
ATOM 2206 O O . LEU A 1 273 ? 13.016 55.594 15.602 1 84.19 273 LEU A O 1
ATOM 2210 N N . LEU A 1 274 ? 10.961 55.031 16.281 1 86.06 274 LEU A N 1
ATOM 2211 C CA . LEU A 1 274 ? 11.359 54.906 17.688 1 86.06 274 LEU A CA 1
ATOM 2212 C C . LEU A 1 274 ? 12.211 53.656 17.906 1 86.06 274 LEU A C 1
ATOM 2214 O O . LEU A 1 274 ? 13.008 53.625 18.844 1 86.06 274 LEU A O 1
ATOM 2218 N N . LEU A 1 275 ? 11.945 52.656 17.016 1 90.06 275 LEU A N 1
ATOM 2219 C CA . LEU A 1 275 ? 12.633 51.375 17.109 1 90.06 275 LEU A CA 1
ATOM 2220 C C . LEU A 1 275 ? 13.43 51.094 15.836 1 90.06 275 LEU A C 1
ATOM 2222 O O . LEU A 1 275 ? 13 50.281 15 1 90.06 275 LEU A O 1
ATOM 2226 N N . PRO A 1 276 ? 14.578 51.625 15.773 1 84.44 276 PRO A N 1
ATOM 2227 C CA . PRO A 1 276 ? 15.344 51.406 14.547 1 84.44 276 PRO A CA 1
ATOM 2228 C C . PRO A 1 276 ? 15.812 49.969 14.391 1 84.44 276 PRO A C 1
ATOM 2230 O O . PRO A 1 276 ? 15.992 49.25 15.383 1 84.44 276 PRO A O 1
ATOM 2233 N N . ASN A 1 277 ? 16.062 49.562 13.133 1 76.81 277 ASN A N 1
ATOM 2234 C CA . ASN A 1 277 ? 16.578 48.219 12.859 1 76.81 277 ASN A CA 1
ATOM 2235 C C . ASN A 1 277 ? 18.062 48.094 13.117 1 76.81 277 ASN A C 1
ATOM 2237 O O . ASN A 1 277 ? 18.766 49.125 13.211 1 76.81 277 ASN A O 1
ATOM 2241 N N . ILE A 1 278 ? 18.656 46.875 13.242 1 66.5 278 ILE A N 1
ATOM 2242 C CA . ILE A 1 278 ? 20.047 46.625 13.602 1 66.5 278 ILE A CA 1
ATOM 2243 C C . ILE A 1 278 ? 20.969 47.25 12.547 1 66.5 278 ILE A C 1
ATOM 2245 O O . ILE A 1 278 ? 22.016 47.812 12.875 1 66.5 278 ILE A O 1
ATOM 2249 N N . ALA A 1 279 ? 20.578 46.906 11.258 1 59.88 279 ALA A N 1
ATOM 2250 C CA . ALA A 1 279 ? 21.391 47.531 10.227 1 59.88 279 ALA A CA 1
ATOM 2251 C C . ALA A 1 279 ? 21.547 49.031 10.484 1 59.88 279 ALA A C 1
ATOM 2253 O O . ALA A 1 279 ? 22.609 49.594 10.242 1 59.88 279 ALA A O 1
ATOM 2254 N N . GLY A 1 280 ? 20.516 49.562 11 1 52.53 280 GLY A N 1
ATOM 2255 C CA . GLY A 1 280 ? 20.547 50.969 11.367 1 52.53 280 GLY A CA 1
ATOM 2256 C C . GLY A 1 280 ? 21.406 51.25 12.586 1 52.53 280 GLY A C 1
ATOM 2257 O O . GLY A 1 280 ? 21.906 52.344 12.758 1 52.53 280 GLY A O 1
ATOM 2258 N N . LEU A 1 281 ? 21.641 50.125 13.336 1 57.75 281 LEU A N 1
ATOM 2259 C CA . LEU A 1 281 ? 22.422 50.281 14.562 1 57.75 281 LEU A CA 1
ATOM 2260 C C . LEU A 1 281 ? 23.906 50.062 14.289 1 57.75 281 LEU A C 1
ATOM 2262 O O . LEU A 1 281 ? 24.75 50.719 14.906 1 57.75 281 LEU A O 1
ATOM 2266 N N . GLU A 1 282 ? 24.391 48.969 13.453 1 53.47 282 GLU A N 1
ATOM 2267 C CA . GLU A 1 282 ? 25.781 48.625 13.172 1 53.47 282 GLU A CA 1
ATOM 2268 C C . GLU A 1 282 ? 26.469 49.719 12.383 1 53.47 282 GLU A C 1
ATOM 2270 O O . GLU A 1 282 ? 27.688 49.938 12.539 1 53.47 282 GLU A O 1
ATOM 2275 N N . GLY A 1 283 ? 26.016 50.188 11.281 1 42.66 283 GLY A N 1
ATOM 2276 C CA . GLY A 1 283 ? 26.781 51.25 10.664 1 42.66 283 GLY A CA 1
ATOM 2277 C C . GLY A 1 283 ? 27.312 52.281 11.664 1 42.66 283 GLY A C 1
ATOM 2278 O O . GLY A 1 283 ? 27.969 53.25 11.281 1 42.66 283 GLY A O 1
ATOM 2279 N N . GLN A 1 284 ? 26.859 52.312 12.781 1 39.16 284 GLN A N 1
ATOM 2280 C CA . GLN A 1 284 ? 27.406 53.25 13.766 1 39.16 284 GLN A CA 1
ATOM 2281 C C . GLN A 1 284 ? 28.672 52.656 14.422 1 39.16 284 GLN A C 1
ATOM 2283 O O . GLN A 1 284 ? 28.641 52.281 15.594 1 39.16 284 GLN A O 1
ATOM 2288 N N . LYS A 1 285 ? 29.453 51.812 13.984 1 40.38 285 LYS A N 1
ATOM 2289 C CA . LYS A 1 285 ? 30.703 51.312 14.523 1 40.38 285 LYS A CA 1
ATOM 2290 C C . LYS A 1 285 ? 31.469 52.406 15.266 1 40.38 285 LYS A C 1
ATOM 2292 O O . LYS A 1 285 ? 32.25 52.125 16.172 1 40.38 285 LYS A O 1
ATOM 2297 N N . GLY A 1 286 ? 32.156 53.312 14.414 1 36.62 286 GLY A N 1
ATOM 2298 C CA . GLY A 1 286 ? 33.156 54.125 15.125 1 36.62 286 GLY A CA 1
ATOM 2299 C C . GLY A 1 286 ? 32.625 54.656 16.453 1 36.62 286 GLY A C 1
ATOM 2300 O O . GLY A 1 286 ? 33.312 54.562 17.469 1 36.62 286 GLY A O 1
ATOM 2301 N N . SER A 1 287 ? 32.031 55.938 16.406 1 34.91 287 SER A N 1
ATOM 2302 C CA . SER A 1 287 ? 31.625 56.75 17.531 1 34.91 287 SER A CA 1
ATOM 2303 C C . SER A 1 287 ? 30.438 56.125 18.281 1 34.91 287 SER A C 1
ATOM 2305 O O . SER A 1 287 ? 29.656 55.375 17.688 1 34.91 287 SER A O 1
ATOM 2307 N N . GLY A 1 288 ? 30.297 55.781 19.656 1 37.25 288 GLY A N 1
ATOM 2308 C CA . GLY A 1 288 ? 29.188 55.531 20.547 1 37.25 288 GLY A CA 1
ATOM 2309 C C . GLY A 1 288 ? 27.844 55.5 19.859 1 37.25 288 GLY A C 1
ATOM 2310 O O . GLY A 1 288 ? 27.75 55.812 18.656 1 37.25 288 GLY A O 1
ATOM 2311 N N . ILE A 1 289 ? 26.766 54.562 20.297 1 42.22 289 ILE A N 1
ATOM 2312 C CA . ILE A 1 289 ? 25.375 54.719 19.875 1 42.22 289 ILE A CA 1
ATOM 2313 C C . ILE A 1 289 ? 25.141 56.156 19.406 1 42.22 289 ILE A C 1
ATOM 2315 O O . ILE A 1 289 ? 25.219 57.094 20.203 1 42.22 289 ILE A O 1
ATOM 2319 N N . LYS A 1 290 ? 25.641 56.562 18.297 1 44.62 290 LYS A N 1
ATOM 2320 C CA . LYS A 1 290 ? 25.297 57.906 17.844 1 44.62 290 LYS A CA 1
ATOM 2321 C C . LYS A 1 290 ? 23.938 58.344 18.391 1 44.62 290 LYS A C 1
ATOM 2323 O O . LYS A 1 290 ? 23.109 57.5 18.719 1 44.62 290 LYS A O 1
ATOM 2328 N N . GLU A 1 291 ? 23.781 59.594 18.656 1 43.81 291 GLU A N 1
ATOM 2329 C CA . GLU A 1 291 ? 22.609 60.375 19.078 1 43.81 291 GLU A CA 1
ATOM 2330 C C . GLU A 1 291 ? 21.359 59.969 18.312 1 43.81 291 GLU A C 1
ATOM 2332 O O . GLU A 1 291 ? 21.344 60.031 17.078 1 43.81 291 GLU A O 1
ATOM 2337 N N . LEU A 1 292 ? 20.656 58.812 18.75 1 49.31 292 LEU A N 1
ATOM 2338 C CA . LEU A 1 292 ? 19.328 58.531 18.219 1 49.31 292 LEU A CA 1
ATOM 2339 C C . LEU A 1 292 ? 18.672 59.844 17.734 1 49.31 292 LEU A C 1
ATOM 2341 O O . LEU A 1 292 ? 18.797 60.875 18.375 1 49.31 292 LEU A O 1
ATOM 2345 N N . ASP A 1 293 ? 18.594 60.031 16.5 1 51.16 293 ASP A N 1
ATOM 2346 C CA . ASP A 1 293 ? 17.875 61.25 16.062 1 51.16 293 ASP A CA 1
ATOM 2347 C C . ASP A 1 293 ? 16.812 61.625 17.094 1 51.16 293 ASP A C 1
ATOM 2349 O O . ASP A 1 293 ? 16.266 60.781 17.797 1 51.16 293 ASP A O 1
ATOM 2353 N N . PRO A 1 294 ? 16.797 62.812 17.391 1 51.19 294 PRO A N 1
ATOM 2354 C CA . PRO A 1 294 ? 15.781 63.312 18.328 1 51.19 294 PRO A CA 1
ATOM 2355 C C . PRO A 1 294 ? 14.406 62.688 18.062 1 51.19 294 PRO A C 1
ATOM 2357 O O . PRO A 1 294 ? 13.992 62.594 16.906 1 51.19 294 PRO A O 1
ATOM 2360 N N . VAL A 1 295 ? 13.883 61.938 18.984 1 60.66 295 VAL A N 1
ATOM 2361 C CA . VAL A 1 295 ? 12.547 61.344 18.969 1 60.66 295 VAL A CA 1
ATOM 2362 C C . VAL A 1 295 ? 11.531 62.344 18.438 1 60.66 295 VAL A C 1
ATOM 2364 O O . VAL A 1 295 ? 11.438 63.469 18.969 1 60.66 295 VAL A O 1
ATOM 2367 N N . ASP A 1 296 ? 11.102 62.188 17.203 1 65.94 296 ASP A N 1
ATOM 2368 C CA . ASP A 1 296 ? 9.984 62.969 16.688 1 65.94 296 ASP A CA 1
ATOM 2369 C C . ASP A 1 296 ? 8.922 63.188 17.75 1 65.94 296 ASP A C 1
ATOM 2371 O O . ASP A 1 296 ? 8.492 62.25 18.406 1 65.94 296 ASP A O 1
ATOM 2375 N N . PRO A 1 297 ? 8.773 64.438 18.141 1 68.88 297 PRO A N 1
ATOM 2376 C CA . PRO A 1 297 ? 7.77 64.75 19.156 1 68.88 297 PRO A CA 1
ATOM 2377 C C . PRO A 1 297 ? 6.461 63.969 18.938 1 68.88 297 PRO A C 1
ATOM 2379 O O . PRO A 1 297 ? 5.797 63.562 19.891 1 68.88 297 PRO A O 1
ATOM 2382 N N . ASN A 1 298 ? 6.121 63.812 17.766 1 74.44 298 ASN A N 1
ATOM 2383 C CA . ASN A 1 298 ? 4.895 63.062 17.469 1 74.44 298 ASN A CA 1
ATOM 2384 C C . ASN A 1 298 ? 4.984 61.625 17.953 1 74.44 298 ASN A C 1
ATOM 2386 O O . ASN A 1 298 ? 4.004 61.062 18.453 1 74.44 298 ASN A O 1
ATOM 2390 N N . SER A 1 299 ? 6.137 61.156 17.812 1 76.12 299 SER A N 1
ATOM 2391 C CA . SER A 1 299 ? 6.336 59.75 18.219 1 76.12 299 SER A CA 1
ATOM 2392 C C . SER A 1 299 ? 6.191 59.594 19.719 1 76.12 299 SER A C 1
ATOM 2394 O O . SER A 1 299 ? 5.602 58.625 20.188 1 76.12 299 SER A O 1
ATOM 2396 N N . SER A 1 300 ? 6.602 60.562 20.375 1 77.88 300 SER A N 1
ATOM 2397 C CA . SER A 1 300 ? 6.527 60.5 21.828 1 77.88 300 SER A CA 1
ATOM 2398 C C . SER A 1 300 ? 5.082 60.625 22.312 1 77.88 300 SER A C 1
ATOM 2400 O O . SER A 1 300 ? 4.684 59.938 23.25 1 77.88 300 SER A O 1
ATOM 2402 N N . ASN A 1 301 ? 4.398 61.469 21.672 1 83.5 301 ASN A N 1
ATOM 2403 C CA . ASN A 1 301 ? 2.992 61.625 22.031 1 83.5 301 ASN A CA 1
ATOM 2404 C C . ASN A 1 301 ? 2.193 60.344 21.75 1 83.5 301 ASN A C 1
ATOM 2406 O O . ASN A 1 301 ? 1.348 59.938 22.547 1 83.5 301 ASN A O 1
ATOM 2410 N N . LEU A 1 302 ? 2.506 59.812 20.656 1 86.31 302 LEU A N 1
ATOM 2411 C CA . LEU A 1 302 ? 1.789 58.594 20.266 1 86.31 302 LEU A CA 1
ATOM 2412 C C . LEU A 1 302 ? 2.129 57.438 21.203 1 86.31 302 LEU A C 1
ATOM 2414 O O . LEU A 1 302 ? 1.263 56.625 21.531 1 86.31 302 LEU A O 1
ATOM 2418 N N . LEU A 1 303 ? 3.318 57.344 21.594 1 89 303 LEU A N 1
ATOM 2419 C CA . LEU A 1 303 ? 3.742 56.344 22.547 1 89 303 LEU A CA 1
ATOM 2420 C C . LEU A 1 303 ? 2.961 56.438 23.844 1 89 303 LEU A C 1
ATOM 2422 O O . LEU A 1 303 ? 2.512 55.438 24.391 1 89 303 LEU A O 1
ATOM 2426 N N . GLU A 1 304 ? 2.801 57.625 24.312 1 89.88 304 GLU A N 1
ATOM 2427 C CA . GLU A 1 304 ? 2.061 57.844 25.547 1 89.88 304 GLU A CA 1
ATOM 2428 C C . GLU A 1 304 ? 0.6 57.406 25.406 1 89.88 304 GLU A C 1
ATOM 2430 O O . GLU A 1 304 ? 0.009 56.875 26.328 1 89.88 304 GLU A O 1
ATOM 2435 N N . GLN A 1 305 ? 0.131 57.656 24.25 1 91.31 305 GLN A N 1
ATOM 2436 C CA . GLN A 1 305 ? -1.271 57.344 23.984 1 91.31 305 GLN A CA 1
ATOM 2437 C C . GLN A 1 305 ? -1.502 55.844 23.906 1 91.31 305 GLN A C 1
ATOM 2439 O O . GLN A 1 305 ? -2.539 55.344 24.344 1 91.31 305 GLN A O 1
ATOM 2444 N N . HIS A 1 306 ? -0.535 55.156 23.328 1 93.5 306 HIS A N 1
ATOM 2445 C CA . HIS A 1 306 ? -0.753 53.75 23 1 93.5 306 HIS A CA 1
ATOM 2446 C C . HIS A 1 306 ? -0.069 52.812 24 1 93.5 306 HIS A C 1
ATOM 2448 O O . HIS A 1 306 ? -0.269 51.625 23.984 1 93.5 306 HIS A O 1
ATOM 2454 N N . ARG A 1 307 ? 0.695 53.344 24.859 1 94 307 ARG A N 1
ATOM 2455 C CA . ARG A 1 307 ? 1.601 52.562 25.719 1 94 307 ARG A CA 1
ATOM 2456 C C . ARG A 1 307 ? 0.841 51.5 26.516 1 94 307 ARG A C 1
ATOM 2458 O O . ARG A 1 307 ? 1.218 50.344 26.516 1 94 307 ARG A O 1
ATOM 2465 N N . ASP A 1 308 ? -0.247 51.875 27.141 1 94.69 308 ASP A N 1
ATOM 2466 C CA . ASP A 1 308 ? -0.983 50.969 28 1 94.69 308 ASP A CA 1
ATOM 2467 C C . ASP A 1 308 ? -1.62 49.844 27.188 1 94.69 308 ASP A C 1
ATOM 2469 O O . ASP A 1 308 ? -1.646 48.688 27.625 1 94.69 308 ASP A O 1
ATOM 2473 N N . LYS A 1 309 ? -2.15 50.219 26.109 1 95.81 309 LYS A N 1
ATOM 2474 C CA . LYS A 1 309 ? -2.766 49.188 25.25 1 95.81 309 LYS A CA 1
ATOM 2475 C C . LYS A 1 309 ? -1.721 48.219 24.703 1 95.81 309 LYS A C 1
ATOM 2477 O O . LYS A 1 309 ? -1.968 47.031 24.625 1 95.81 309 LYS A O 1
ATOM 2482 N N . ILE A 1 310 ? -0.582 48.75 24.328 1 96.12 310 ILE A N 1
ATOM 2483 C CA . ILE A 1 310 ? 0.513 47.938 23.844 1 96.12 310 ILE A CA 1
ATOM 2484 C C . ILE A 1 310 ? 0.946 46.938 24.938 1 96.12 310 ILE A C 1
ATOM 2486 O O . ILE A 1 310 ? 1.131 45.75 24.688 1 96.12 310 ILE A O 1
ATOM 2490 N N . LYS A 1 311 ? 1.073 47.438 26.141 1 95.25 311 LYS A N 1
ATOM 2491 C CA . LYS A 1 311 ? 1.454 46.625 27.281 1 95.25 311 LYS A CA 1
ATOM 2492 C C . LYS A 1 311 ? 0.455 45.469 27.5 1 95.25 311 LYS A C 1
ATOM 2494 O O . LYS A 1 311 ? 0.847 44.344 27.766 1 95.25 311 LYS A O 1
ATOM 2499 N N . SER A 1 312 ? -0.733 45.812 27.391 1 95.69 312 SER A N 1
ATOM 2500 C CA . SER A 1 312 ? -1.789 44.844 27.578 1 95.69 312 SER A CA 1
ATOM 2501 C C . SER A 1 312 ? -1.728 43.75 26.516 1 95.69 312 SER A C 1
ATOM 2503 O O . SER A 1 312 ? -1.839 42.562 26.812 1 95.69 312 SER A O 1
ATOM 2505 N N . ILE A 1 313 ? -1.537 44.125 25.281 1 95.81 313 ILE A N 1
ATOM 2506 C CA . ILE A 1 313 ? -1.504 43.219 24.141 1 95.81 313 ILE A CA 1
ATOM 2507 C C . ILE A 1 313 ? -0.28 42.312 24.25 1 95.81 313 ILE A C 1
ATOM 2509 O O . ILE A 1 313 ? -0.36 41.094 23.969 1 95.81 313 ILE A O 1
ATOM 2513 N N . LEU A 1 314 ? 0.836 42.875 24.688 1 95.81 314 LEU A N 1
ATOM 2514 C CA . LEU A 1 314 ? 2.109 42.156 24.641 1 95.81 314 LEU A CA 1
ATOM 2515 C C . LEU A 1 314 ? 2.381 41.438 25.969 1 95.81 314 LEU A C 1
ATOM 2517 O O . LEU A 1 314 ? 3.398 40.75 26.109 1 95.81 314 LEU A O 1
ATOM 2521 N N . ASN A 1 315 ? 1.521 41.594 26.891 1 93.19 315 ASN A N 1
ATOM 2522 C CA . ASN A 1 315 ? 1.763 41.094 28.25 1 93.19 315 ASN A CA 1
ATOM 2523 C C . ASN A 1 315 ? 2.209 39.625 28.234 1 93.19 315 ASN A C 1
ATOM 2525 O O . ASN A 1 315 ? 3.199 39.281 28.875 1 93.19 315 ASN A O 1
ATOM 2529 N N . SER A 1 316 ? 1.488 38.75 27.516 1 90.75 316 SER A N 1
ATOM 2530 C CA . SER A 1 316 ? 1.812 37.344 27.469 1 90.75 316 SER A CA 1
ATOM 2531 C C . SER A 1 316 ? 2.957 37.062 26.5 1 90.75 316 SER A C 1
ATOM 2533 O O . SER A 1 316 ? 3.76 36.156 26.719 1 90.75 316 SER A O 1
ATOM 2535 N N . ILE A 1 317 ? 3.111 37.844 25.453 1 94.12 317 ILE A N 1
ATOM 2536 C CA . ILE A 1 317 ? 4.051 37.625 24.359 1 94.12 317 ILE A CA 1
ATOM 2537 C C . ILE A 1 317 ? 5.473 37.938 24.828 1 94.12 317 ILE A C 1
ATOM 2539 O O . ILE A 1 317 ? 6.418 37.219 24.453 1 94.12 317 ILE A O 1
ATOM 2543 N N . LEU A 1 318 ? 5.676 38.906 25.672 1 94.19 318 LEU A N 1
ATOM 2544 C CA . LEU A 1 318 ? 6.988 39.375 26.109 1 94.19 318 LEU A CA 1
ATOM 2545 C C . LEU A 1 318 ? 7.695 38.281 26.922 1 94.19 318 LEU A C 1
ATOM 2547 O O . LEU A 1 318 ? 8.93 38.281 27.016 1 94.19 318 LEU A O 1
ATOM 2551 N N . ASN A 1 319 ? 6.934 37.375 27.469 1 91.31 319 ASN A N 1
ATOM 2552 C CA . ASN A 1 319 ? 7.512 36.25 28.234 1 91.31 319 ASN A CA 1
ATOM 2553 C C . ASN A 1 319 ? 8.305 35.312 27.344 1 91.31 319 ASN A C 1
ATOM 2555 O O . ASN A 1 319 ? 9.102 34.5 27.844 1 91.31 319 ASN A O 1
ATOM 2559 N N . PHE A 1 320 ? 8.117 35.469 26.062 1 92.75 320 PHE A N 1
ATOM 2560 C CA . PHE A 1 320 ? 8.75 34.5 25.156 1 92.75 320 PHE A CA 1
ATOM 2561 C C . PHE A 1 320 ? 9.883 35.188 24.391 1 92.75 320 PHE A C 1
ATOM 2563 O O . PHE A 1 320 ? 10.312 34.656 23.344 1 92.75 320 PHE A O 1
ATOM 2570 N N . ILE A 1 321 ? 10.273 36.281 24.781 1 93.38 321 ILE A N 1
ATOM 2571 C CA . ILE A 1 321 ? 11.461 36.938 24.25 1 93.38 321 ILE A CA 1
ATOM 2572 C C . ILE A 1 321 ? 12.609 36.844 25.25 1 93.38 321 ILE A C 1
ATOM 2574 O O . ILE A 1 321 ? 12.422 37.094 26.453 1 93.38 321 ILE A O 1
ATOM 2578 N N . ASP A 1 322 ? 13.727 36.438 24.812 1 90.56 322 ASP A N 1
ATOM 2579 C CA . ASP A 1 322 ? 14.898 36.344 25.688 1 90.56 322 ASP A CA 1
ATOM 2580 C C . ASP A 1 322 ? 15.703 37.625 25.688 1 90.56 322 ASP A C 1
ATOM 2582 O O . ASP A 1 322 ? 16.609 37.812 24.875 1 90.56 322 ASP A O 1
ATOM 2586 N N . PHE A 1 323 ? 15.492 38.469 26.609 1 90.69 323 PHE A N 1
ATOM 2587 C CA . PHE A 1 323 ? 16.078 39.812 26.672 1 90.69 323 PHE A CA 1
ATOM 2588 C C . PHE A 1 323 ? 17.562 39.719 27.062 1 90.69 323 PHE A C 1
ATOM 2590 O O . PHE A 1 323 ? 18.297 40.688 26.891 1 90.69 323 PHE A O 1
ATOM 2597 N N . ARG A 1 324 ? 18.062 38.531 27.5 1 88.38 324 ARG A N 1
ATOM 2598 C CA . ARG A 1 324 ? 19.469 38.312 27.828 1 88.38 324 ARG A CA 1
ATOM 2599 C C . ARG A 1 324 ? 20.328 38.375 26.578 1 88.38 324 ARG A C 1
ATOM 2601 O O . ARG A 1 324 ? 21.531 38.656 26.641 1 88.38 324 ARG A O 1
ATOM 2608 N N . LEU A 1 325 ? 19.609 38.188 25.484 1 86.69 325 LEU A N 1
ATOM 2609 C CA . LEU A 1 325 ? 20.344 38.094 24.234 1 86.69 325 LEU A CA 1
ATOM 2610 C C . LEU A 1 325 ? 20.344 39.406 23.5 1 86.69 325 LEU A C 1
ATOM 2612 O O . LEU A 1 325 ? 20.875 39.531 22.391 1 86.69 325 LEU A O 1
ATOM 2616 N N . ILE A 1 326 ? 19.812 40.406 24.125 1 88.44 326 ILE A N 1
ATOM 2617 C CA . ILE A 1 326 ? 19.812 41.75 23.547 1 88.44 326 ILE A CA 1
ATOM 2618 C C . ILE A 1 326 ? 20.906 42.594 24.219 1 88.44 326 ILE A C 1
ATOM 2620 O O . ILE A 1 326 ? 20.984 42.656 25.453 1 88.44 326 ILE A O 1
ATOM 2624 N N . HIS A 1 327 ? 21.672 43.281 23.438 1 85.44 327 HIS A N 1
ATOM 2625 C CA . HIS A 1 327 ? 22.812 44.031 23.938 1 85.44 327 HIS A CA 1
ATOM 2626 C C . HIS A 1 327 ? 22.344 45.094 24.953 1 85.44 327 HIS A C 1
ATOM 2628 O O . HIS A 1 327 ? 21.328 45.75 24.766 1 85.44 327 HIS A O 1
ATOM 2634 N N . ALA A 1 328 ? 23.188 45.406 25.922 1 85.31 328 ALA A N 1
ATOM 2635 C CA . ALA A 1 328 ? 22.859 46.281 27.047 1 85.31 328 ALA A CA 1
ATOM 2636 C C . ALA A 1 328 ? 22.594 47.688 26.562 1 85.31 328 ALA A C 1
ATOM 2638 O O . ALA A 1 328 ? 21.75 48.406 27.109 1 85.31 328 ALA A O 1
ATOM 2639 N N . SER A 1 329 ? 23.328 48.094 25.578 1 84.56 329 SER A N 1
ATOM 2640 C CA . SER A 1 329 ? 23.141 49.469 25.047 1 84.56 329 SER A CA 1
ATOM 2641 C C . SER A 1 329 ? 21.75 49.625 24.453 1 84.56 329 SER A C 1
ATOM 2643 O O . SER A 1 329 ? 21.141 50.688 24.594 1 84.56 329 SER A O 1
ATOM 2645 N N . ILE A 1 330 ? 21.312 48.625 23.781 1 88.5 330 ILE A N 1
ATOM 2646 C CA . ILE A 1 330 ? 20 48.688 23.188 1 88.5 330 ILE A CA 1
ATOM 2647 C C . ILE A 1 330 ? 18.922 48.656 24.266 1 88.5 330 ILE A C 1
ATOM 2649 O O . ILE A 1 330 ? 17.938 49.375 24.203 1 88.5 330 ILE A O 1
ATOM 2653 N N . LEU A 1 331 ? 19.109 47.844 25.297 1 90.94 331 LEU A N 1
ATOM 2654 C CA . LEU A 1 331 ? 18.172 47.781 26.406 1 90.94 331 LEU A CA 1
ATOM 2655 C C . LEU A 1 331 ? 18.031 49.156 27.078 1 90.94 331 LEU A C 1
ATOM 2657 O O . LEU A 1 331 ? 16.922 49.625 27.328 1 90.94 331 LEU A O 1
ATOM 2661 N N . ALA A 1 332 ? 19.109 49.812 27.25 1 88.88 332 ALA A N 1
ATOM 2662 C CA . ALA A 1 332 ? 19.172 51.062 28.016 1 88.88 332 ALA A CA 1
ATOM 2663 C C . ALA A 1 332 ? 18.656 52.219 27.203 1 88.88 332 ALA A C 1
ATOM 2665 O O . ALA A 1 332 ? 17.938 53.094 27.719 1 88.88 332 ALA A O 1
ATOM 2666 N N . LYS A 1 333 ? 18.984 52.281 25.953 1 87.38 333 LYS A N 1
ATOM 2667 C CA . LYS A 1 333 ? 18.734 53.469 25.141 1 87.38 333 LYS A CA 1
ATOM 2668 C C . LYS A 1 333 ? 17.391 53.375 24.438 1 87.38 333 LYS A C 1
ATOM 2670 O O . LYS A 1 333 ? 16.781 54.406 24.125 1 87.38 333 LYS A O 1
ATOM 2675 N N . ILE A 1 334 ? 17 52.188 24.203 1 89.81 334 ILE A N 1
ATOM 2676 C CA . ILE A 1 334 ? 15.82 52.062 23.359 1 89.81 334 ILE A CA 1
ATOM 2677 C C . ILE A 1 334 ? 14.688 51.406 24.156 1 89.81 334 ILE A C 1
ATOM 2679 O O . ILE A 1 334 ? 13.625 52 24.344 1 89.81 334 ILE A O 1
ATOM 2683 N N . ILE A 1 335 ? 14.867 50.25 24.766 1 93.12 335 ILE A N 1
ATOM 2684 C CA . ILE A 1 335 ? 13.797 49.438 25.312 1 93.12 335 ILE A CA 1
ATOM 2685 C C . ILE A 1 335 ? 13.328 50 26.641 1 93.12 335 ILE A C 1
ATOM 2687 O O . ILE A 1 335 ? 12.133 50.188 26.859 1 93.12 335 ILE A O 1
ATOM 2691 N N . GLU A 1 336 ? 14.242 50.344 27.484 1 92.44 336 GLU A N 1
ATOM 2692 C CA . GLU A 1 336 ? 13.906 50.844 28.812 1 92.44 336 GLU A CA 1
ATOM 2693 C C . GLU A 1 336 ? 13.07 52.125 28.75 1 92.44 336 GLU A C 1
ATOM 2695 O O . GLU A 1 336 ? 12.047 52.219 29.422 1 92.44 336 GLU A O 1
ATOM 2700 N N . PRO A 1 337 ? 13.438 53.062 27.875 1 89.69 337 PRO A N 1
ATOM 2701 C CA . PRO A 1 337 ? 12.688 54.312 27.812 1 89.69 337 PRO A CA 1
ATOM 2702 C C . PRO A 1 337 ? 11.258 54.125 27.312 1 89.69 337 PRO A C 1
ATOM 2704 O O . PRO A 1 337 ? 10.398 54.969 27.547 1 89.69 337 PRO A O 1
ATOM 2707 N N . LEU A 1 338 ? 11.047 53.094 26.562 1 91.5 338 LEU A N 1
ATOM 2708 C CA . LEU A 1 338 ? 9.711 52.844 26.047 1 91.5 338 LEU A CA 1
ATOM 2709 C C . LEU A 1 338 ? 8.734 52.531 27.172 1 91.5 338 LEU A C 1
ATOM 2711 O O . LEU A 1 338 ? 7.531 52.781 27.047 1 91.5 338 LEU A O 1
ATOM 2715 N N . ASP A 1 339 ? 9.242 51.906 28.25 1 92.81 339 ASP A N 1
ATOM 2716 C CA . ASP A 1 339 ? 8.469 51.594 29.438 1 92.81 339 ASP A CA 1
ATOM 2717 C C . ASP A 1 339 ? 7.328 50.625 29.094 1 92.81 339 ASP A C 1
ATOM 2719 O O . ASP A 1 339 ? 6.191 50.844 29.516 1 92.81 339 ASP A O 1
ATOM 2723 N N . ILE A 1 340 ? 7.582 49.75 28.219 1 94.06 340 ILE A N 1
ATOM 2724 C CA . ILE A 1 340 ? 6.629 48.719 27.812 1 94.06 340 ILE A CA 1
ATOM 2725 C C . ILE A 1 340 ? 6.949 47.406 28.531 1 94.06 340 ILE A C 1
ATOM 2727 O O . ILE A 1 340 ? 6.043 46.656 28.906 1 94.06 340 ILE A O 1
ATOM 2731 N N . VAL A 1 341 ? 8.188 47.156 28.766 1 95.44 341 VAL A N 1
ATOM 2732 C CA . VAL A 1 341 ? 8.672 45.938 29.375 1 95.44 341 VAL A CA 1
ATOM 2733 C C . VAL A 1 341 ? 8.789 46.125 30.891 1 95.44 341 VAL A C 1
ATOM 2735 O O . VAL A 1 341 ? 9.242 47.156 31.359 1 95.44 341 VAL A O 1
ATOM 2738 N N . LYS A 1 342 ? 8.438 45.125 31.562 1 93.56 342 LYS A N 1
ATOM 2739 C CA . LYS A 1 342 ? 8.539 45.188 33 1 93.56 342 LYS A CA 1
ATOM 2740 C C . LYS A 1 342 ? 9.977 45.375 33.469 1 93.56 342 LYS A C 1
ATOM 2742 O O . LYS A 1 342 ? 10.898 44.781 32.875 1 93.56 342 LYS A O 1
ATOM 2747 N N . SER A 1 343 ? 10.109 46.125 34.5 1 93.38 343 SER A N 1
ATOM 2748 C CA . SER A 1 343 ? 11.438 46.469 35.031 1 93.38 343 SER A CA 1
ATOM 2749 C C . SER A 1 343 ? 12.172 45.219 35.5 1 93.38 343 SER A C 1
ATOM 2751 O O . SER A 1 343 ? 13.398 45.125 35.406 1 93.38 343 SER A O 1
ATOM 2753 N N . SER A 1 344 ? 11.453 44.344 36.031 1 93.75 344 SER A N 1
ATOM 2754 C CA . SER A 1 344 ? 12.062 43.125 36.562 1 93.75 344 SER A CA 1
ATOM 2755 C C . SER A 1 344 ? 12.758 42.344 35.438 1 93.75 344 SER A C 1
ATOM 2757 O O . SER A 1 344 ? 13.82 41.75 35.656 1 93.75 344 SER A O 1
ATOM 2759 N N . ILE A 1 345 ? 12.172 42.344 34.25 1 93.56 345 ILE A N 1
ATOM 2760 C CA . ILE A 1 345 ? 12.719 41.594 33.125 1 93.56 345 ILE A CA 1
ATOM 2761 C C . ILE A 1 345 ? 14.008 42.281 32.656 1 93.56 345 ILE A C 1
ATOM 2763 O O . ILE A 1 345 ? 15.008 41.594 32.375 1 93.56 345 ILE A O 1
ATOM 2767 N N . ILE A 1 346 ? 13.977 43.562 32.531 1 92.94 346 ILE A N 1
ATOM 2768 C CA . ILE A 1 346 ? 15.133 44.312 32.094 1 92.94 346 ILE A CA 1
ATOM 2769 C C . ILE A 1 346 ? 16.281 44.156 33.094 1 92.94 346 ILE A C 1
ATOM 2771 O O . ILE A 1 346 ? 17.422 43.938 32.688 1 92.94 346 ILE A O 1
ATOM 2775 N N . THR A 1 347 ? 15.938 44.188 34.344 1 93.62 347 THR A N 1
ATOM 2776 C CA . THR A 1 347 ? 16.938 44.031 35.406 1 93.62 347 THR A CA 1
ATOM 2777 C C . THR A 1 347 ? 17.578 42.656 35.312 1 93.62 347 THR A C 1
ATOM 2779 O O . THR A 1 347 ? 18.797 42.531 35.5 1 93.62 347 THR A O 1
ATOM 2782 N N . ALA A 1 348 ? 16.828 41.75 35.188 1 91.56 348 ALA A N 1
ATOM 2783 C CA . ALA A 1 348 ? 17.328 40.375 35.062 1 91.56 348 ALA A CA 1
ATOM 2784 C C . ALA A 1 348 ? 18.297 40.25 33.906 1 91.56 348 ALA A C 1
ATOM 2786 O O . ALA A 1 348 ? 19.297 39.531 33.969 1 91.56 348 ALA A O 1
ATOM 2787 N N . ALA A 1 349 ? 17.938 40.844 32.75 1 90.75 349 ALA A N 1
ATOM 2788 C CA . ALA A 1 349 ? 18.812 40.812 31.578 1 90.75 349 ALA A CA 1
ATOM 2789 C C . ALA A 1 349 ? 20.156 41.5 31.859 1 90.75 349 ALA A C 1
ATOM 2791 O O . ALA A 1 349 ? 21.203 40.938 31.531 1 90.75 349 ALA A O 1
ATOM 2792 N N . TYR A 1 350 ? 20.078 42.625 32.531 1 89 350 TYR A N 1
ATOM 2793 C CA . TYR A 1 350 ? 21.297 43.312 32.938 1 89 350 TYR A CA 1
ATOM 2794 C C . TYR A 1 350 ? 22.156 42.438 33.844 1 89 350 TYR A C 1
ATOM 2796 O O . TYR A 1 350 ? 23.375 42.375 33.688 1 89 350 TYR A O 1
ATOM 2804 N N . ARG A 1 351 ? 21.5 41.906 34.844 1 88.81 351 ARG A N 1
ATOM 2805 C CA . ARG A 1 351 ? 22.188 41.031 35.781 1 88.81 351 ARG A CA 1
ATOM 2806 C C . ARG A 1 351 ? 22.922 39.906 35.094 1 88.81 351 ARG A C 1
ATOM 2808 O O . ARG A 1 351 ? 24.078 39.625 35.375 1 88.81 351 ARG A O 1
ATOM 2815 N N . TYR A 1 352 ? 22.297 39.281 34.219 1 86.75 352 TYR A N 1
ATOM 2816 C CA . TYR A 1 352 ? 22.875 38.156 33.469 1 86.75 352 TYR A CA 1
ATOM 2817 C C . TYR A 1 352 ? 24.094 38.625 32.688 1 86.75 352 TYR A C 1
ATOM 2819 O O . TYR A 1 352 ? 25.141 37.969 32.688 1 86.75 352 TYR A O 1
ATOM 2827 N N . GLN A 1 353 ? 23.969 39.719 31.953 1 84.06 353 GLN A N 1
ATOM 2828 C CA . GLN A 1 353 ? 25.031 40.219 31.094 1 84.06 353 GLN A CA 1
ATOM 2829 C C . GLN A 1 353 ? 26.219 40.719 31.922 1 84.06 353 GLN A C 1
ATOM 2831 O O . GLN A 1 353 ? 27.375 40.625 31.484 1 84.06 353 GLN A O 1
ATOM 2836 N N . ALA A 1 354 ? 25.875 41.219 33 1 83.12 354 ALA A N 1
ATOM 2837 C CA . ALA A 1 354 ? 26.938 41.656 33.875 1 83.12 354 ALA A CA 1
ATOM 2838 C C . ALA A 1 354 ? 27.75 40.5 34.406 1 83.12 354 ALA A C 1
ATOM 2840 O O . ALA A 1 354 ? 28.953 40.625 34.656 1 83.12 354 ALA A O 1
ATOM 2841 N N . GLN A 1 355 ? 27.172 39.469 34.656 1 82.25 355 GLN A N 1
ATOM 2842 C CA . GLN A 1 355 ? 27.828 38.281 35.188 1 82.25 355 GLN A CA 1
ATOM 2843 C C . GLN A 1 355 ? 28.594 37.531 34.125 1 82.25 355 GLN A C 1
ATOM 2845 O O . GLN A 1 355 ? 29.688 37 34.375 1 82.25 355 GLN A O 1
ATOM 2850 N N . PHE A 1 356 ? 28.016 37.406 32.938 1 70.69 356 PHE A N 1
ATOM 2851 C CA . PHE A 1 356 ? 28.578 36.5 31.953 1 70.69 356 PHE A CA 1
ATOM 2852 C C . PHE A 1 356 ? 29.188 37.281 30.781 1 70.69 356 PHE A C 1
ATOM 2854 O O . PHE A 1 356 ? 29.828 36.688 29.922 1 70.69 356 PHE A O 1
ATOM 2861 N N . ALA A 1 357 ? 28.781 38.531 30.422 1 57.31 357 ALA A N 1
ATOM 2862 C CA . ALA A 1 357 ? 28.828 39.219 29.141 1 57.31 357 ALA A CA 1
ATOM 2863 C C . ALA A 1 357 ? 30.25 39.625 28.781 1 57.31 357 ALA A C 1
ATOM 2865 O O . ALA A 1 357 ? 30.625 40.812 28.891 1 57.31 357 ALA A O 1
ATOM 2866 N N . ASP A 1 358 ? 31.172 38.906 29.156 1 49.91 358 ASP A N 1
ATOM 2867 C CA . ASP A 1 358 ? 32.25 39.25 28.219 1 49.91 358 ASP A CA 1
ATOM 2868 C C . ASP A 1 358 ? 31.828 39 26.781 1 49.91 358 ASP A C 1
ATOM 2870 O O . ASP A 1 358 ? 31.391 37.906 26.422 1 49.91 358 ASP A O 1
ATOM 2874 N N . GLY A 1 359 ? 31.578 40.094 25.812 1 49.75 359 GLY A N 1
ATOM 2875 C CA . GLY A 1 359 ? 31.484 40.188 24.375 1 49.75 359 GLY A CA 1
ATOM 2876 C C . GLY A 1 359 ? 30.078 39.906 23.844 1 49.75 359 GLY A C 1
ATOM 2877 O O . GLY A 1 359 ? 29.906 39.312 22.781 1 49.75 359 GLY A O 1
ATOM 2878 N N . LEU A 1 360 ? 29 40 24.391 1 48.72 360 LEU A N 1
ATOM 2879 C CA . LEU A 1 360 ? 27.656 39.562 24.016 1 48.72 360 LEU A CA 1
ATOM 2880 C C . LEU A 1 360 ? 27.25 40.156 22.672 1 48.72 360 LEU A C 1
ATOM 2882 O O . LEU A 1 360 ? 27 41.344 22.578 1 48.72 360 LEU A O 1
ATOM 2886 N N . VAL A 1 361 ? 27.812 39.781 21.594 1 47.88 361 VAL A N 1
ATOM 2887 C CA . VAL A 1 361 ? 27.344 40 20.219 1 47.88 361 VAL A CA 1
ATOM 2888 C C . VAL A 1 361 ? 25.875 39.656 20.109 1 47.88 361 VAL A C 1
ATOM 2890 O O . VAL A 1 361 ? 25.375 38.781 20.828 1 47.88 361 VAL A O 1
ATOM 2893 N N . GLN A 1 362 ? 25.094 40.594 19.578 1 54.22 362 GLN A N 1
ATOM 2894 C CA . GLN A 1 362 ? 23.703 40.406 19.188 1 54.22 362 GLN A CA 1
ATOM 2895 C C . GLN A 1 362 ? 23.422 38.969 18.844 1 54.22 362 GLN A C 1
ATOM 2897 O O . GLN A 1 362 ? 23.938 38.438 17.859 1 54.22 362 GLN A O 1
ATOM 2902 N N . MET A 1 363 ? 22.812 38.188 19.891 1 65.12 363 MET A N 1
ATOM 2903 C CA . MET A 1 363 ? 22.688 36.75 19.797 1 65.12 363 MET A CA 1
ATOM 2904 C C . MET A 1 363 ? 21.297 36.344 19.344 1 65.12 363 MET A C 1
ATOM 2906 O O . MET A 1 363 ? 20.344 37.094 19.516 1 65.12 363 MET A O 1
ATOM 2910 N N . LYS A 1 364 ? 21.25 35.562 18.375 1 68.12 364 LYS A N 1
ATOM 2911 C CA . LYS A 1 364 ? 20.062 34.875 17.875 1 68.12 364 LYS A CA 1
ATOM 2912 C C . LYS A 1 364 ? 19.672 33.719 18.797 1 68.12 364 LYS A C 1
ATOM 2914 O O . LYS A 1 364 ? 20.531 33.188 19.516 1 68.12 364 LYS A O 1
ATOM 2919 N N . ARG A 1 365 ? 18.391 33.656 18.906 1 71.75 365 ARG A N 1
ATOM 2920 C CA . ARG A 1 365 ? 17.969 32.469 19.625 1 71.75 365 ARG A CA 1
ATOM 2921 C C . ARG A 1 365 ? 18.547 31.203 18.969 1 71.75 365 ARG A C 1
ATOM 2923 O O . ARG A 1 365 ? 18.703 31.156 17.75 1 71.75 365 ARG A O 1
ATOM 2930 N N . GLY A 1 366 ? 18.812 30.156 19.734 1 63.41 366 GLY A N 1
ATOM 2931 C CA . GLY A 1 366 ? 19.375 28.906 19.25 1 63.41 366 GLY A CA 1
ATOM 2932 C C . GLY A 1 366 ? 20.891 28.953 19.125 1 63.41 366 GLY A C 1
ATOM 2933 O O . GLY A 1 366 ? 21.516 27.938 18.797 1 63.41 366 GLY A O 1
ATOM 2934 N N . SER A 1 367 ? 21.484 30.172 19.109 1 57.5 367 SER A N 1
ATOM 2935 C CA . SER A 1 367 ? 22.938 30.297 19 1 57.5 367 SER A CA 1
ATOM 2936 C C . SER A 1 367 ? 23.609 30.109 20.344 1 57.5 367 SER A C 1
ATOM 2938 O O . SER A 1 367 ? 24.828 30.219 20.469 1 57.5 367 SER A O 1
ATOM 2940 N N . GLN A 1 368 ? 22.875 29.812 21.328 1 47.19 368 GLN A N 1
ATOM 2941 C CA . GLN A 1 368 ? 23.531 29.734 22.625 1 47.19 368 GLN A CA 1
ATOM 2942 C C . GLN A 1 368 ? 24.297 28.422 22.781 1 47.19 368 GLN A C 1
ATOM 2944 O O . GLN A 1 368 ? 23.797 27.359 22.391 1 47.19 368 GLN A O 1
ATOM 2949 N N . GLU A 1 369 ? 25.688 28.484 22.703 1 43.47 369 GLU A N 1
ATOM 2950 C CA . GLU A 1 369 ? 26.562 27.375 23.078 1 43.47 369 GLU A CA 1
ATOM 2951 C C . GLU A 1 369 ? 26.219 26.859 24.469 1 43.47 369 GLU A C 1
ATOM 2953 O O . GLU A 1 369 ? 25.828 27.625 25.344 1 43.47 369 GLU A O 1
ATOM 2958 N N . MET B 1 1 ? 60.062 -56.625 64.875 1 16.27 1 MET B N 1
ATOM 2959 C CA . MET B 1 1 ? 60.344 -57.094 63.562 1 16.27 1 MET B CA 1
ATOM 2960 C C . MET B 1 1 ? 60.156 -55.969 62.531 1 16.27 1 MET B C 1
ATOM 2962 O O . MET B 1 1 ? 61 -55.812 61.656 1 16.27 1 MET B O 1
ATOM 2966 N N . ASP B 1 2 ? 58.781 -55.469 62.156 1 17.16 2 ASP B N 1
ATOM 2967 C CA . ASP B 1 2 ? 58.406 -55.312 60.781 1 17.16 2 ASP B CA 1
ATOM 2968 C C . ASP B 1 2 ? 59.031 -54.031 60.188 1 17.16 2 ASP B C 1
ATOM 2970 O O . ASP B 1 2 ? 59.469 -53.156 60.906 1 17.16 2 ASP B O 1
ATOM 2974 N N . ASP B 1 3 ? 58.406 -53.344 59.062 1 16.5 3 ASP B N 1
ATOM 2975 C CA . ASP B 1 3 ? 58.438 -53.062 57.625 1 16.5 3 ASP B CA 1
ATOM 2976 C C . ASP B 1 3 ? 58.594 -51.562 57.375 1 16.5 3 ASP B C 1
ATOM 2978 O O . ASP B 1 3 ? 58.312 -51.094 56.25 1 16.5 3 ASP B O 1
ATOM 2982 N N . ALA B 1 4 ? 58.531 -50.656 58.312 1 16.27 4 ALA B N 1
ATOM 2983 C CA . ALA B 1 4 ? 57.969 -49.312 58.219 1 16.27 4 ALA B CA 1
ATOM 2984 C C . ALA B 1 4 ? 58.812 -48.438 57.281 1 16.27 4 ALA B C 1
ATOM 2986 O O . ALA B 1 4 ? 58.281 -47.531 56.625 1 16.27 4 ALA B O 1
ATOM 2987 N N . ARG B 1 5 ? 60.219 -48.406 57.531 1 17.48 5 ARG B N 1
ATOM 2988 C CA . ARG B 1 5 ? 60.656 -47.031 57.625 1 17.48 5 ARG B CA 1
ATOM 2989 C C . ARG B 1 5 ? 60.844 -46.406 56.219 1 17.48 5 ARG B C 1
ATOM 2991 O O . ARG B 1 5 ? 60.312 -45.312 55.969 1 17.48 5 ARG B O 1
ATOM 2998 N N . LYS B 1 6 ? 62.031 -46.625 55.531 1 18.44 6 LYS B N 1
ATOM 2999 C CA . LYS B 1 6 ? 62.969 -45.531 55.188 1 18.44 6 LYS B CA 1
ATOM 3000 C C . LYS B 1 6 ? 62.875 -45.188 53.688 1 18.44 6 LYS B C 1
ATOM 3002 O O . LYS B 1 6 ? 63.875 -45.156 53 1 18.44 6 LYS B O 1
ATOM 3007 N N . ASN B 1 7 ? 61.562 -45.156 53.094 1 16.98 7 ASN B N 1
ATOM 3008 C CA . ASN B 1 7 ? 61.5 -45.375 51.625 1 16.98 7 ASN B CA 1
ATOM 3009 C C . ASN B 1 7 ? 62.25 -44.25 50.875 1 16.98 7 ASN B C 1
ATOM 3011 O O . ASN B 1 7 ? 61.969 -43.062 51.094 1 16.98 7 ASN B O 1
ATOM 3015 N N . LEU B 1 8 ? 63.406 -44.438 50.188 1 17.77 8 LEU B N 1
ATOM 3016 C CA . LEU B 1 8 ? 64.625 -43.844 49.625 1 17.77 8 LEU B CA 1
ATOM 3017 C C . LEU B 1 8 ? 64.312 -43.031 48.375 1 17.77 8 LEU B C 1
ATOM 3019 O O . LEU B 1 8 ? 65.062 -42.156 48 1 17.77 8 LEU B O 1
ATOM 3023 N N . ARG B 1 9 ? 63.281 -43.594 47.5 1 17.52 9 ARG B N 1
ATOM 3024 C CA . ARG B 1 9 ? 63.875 -43.656 46.156 1 17.52 9 ARG B CA 1
ATOM 3025 C C . ARG B 1 9 ? 64.125 -42.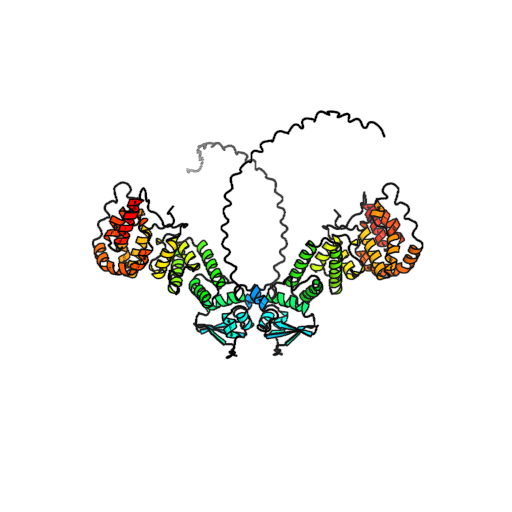281 45.625 1 17.52 9 ARG B C 1
ATOM 3027 O O . ARG B 1 9 ? 63.469 -41.312 46.031 1 17.52 9 ARG B O 1
ATOM 3034 N N . ASN B 1 10 ? 64.938 -42.062 44.531 1 16.91 10 ASN B N 1
ATOM 3035 C CA . ASN B 1 10 ? 66 -41.375 43.781 1 16.91 10 ASN B CA 1
ATOM 3036 C C . ASN B 1 10 ? 65.438 -40.312 42.875 1 16.91 10 ASN B C 1
ATOM 3038 O O . ASN B 1 10 ? 66 -39.219 42.75 1 16.91 10 ASN B O 1
ATOM 3042 N N . LYS B 1 11 ? 64.5 -40.75 41.906 1 18.22 11 LYS B N 1
ATOM 3043 C CA . LYS B 1 11 ? 64.75 -40.375 40.5 1 18.22 11 LYS B CA 1
ATOM 3044 C C . LYS B 1 11 ? 64.5 -38.906 40.25 1 18.22 11 LYS B C 1
ATOM 3046 O O . LYS B 1 11 ? 63.406 -38.406 40.562 1 18.22 11 LYS B O 1
ATOM 3051 N N . ARG B 1 12 ? 65.438 -38.062 39.906 1 19.61 12 ARG B N 1
ATOM 3052 C CA . ARG B 1 12 ? 65.688 -36.656 39.75 1 19.61 12 ARG B CA 1
ATOM 3053 C C . ARG B 1 12 ? 65 -36.094 38.5 1 19.61 12 ARG B C 1
ATOM 3055 O O . ARG B 1 12 ? 65.375 -36.375 37.375 1 19.61 12 ARG B O 1
ATOM 3062 N N . PRO B 1 13 ? 63.562 -36.312 38.375 1 19.2 13 PRO B N 1
ATOM 3063 C CA . PRO B 1 13 ? 63.031 -36.156 37.031 1 19.2 13 PRO B CA 1
ATOM 3064 C C . PRO B 1 13 ? 63.469 -34.812 36.406 1 19.2 13 PRO B C 1
ATOM 3066 O O . PRO B 1 13 ? 63.75 -33.875 37.094 1 19.2 13 PRO B O 1
ATOM 3069 N N . ARG B 1 14 ? 63.812 -34.844 35.062 1 19.27 14 ARG B N 1
ATOM 3070 C CA . ARG B 1 14 ? 64.438 -34 34.031 1 19.27 14 ARG B CA 1
ATOM 3071 C C . ARG B 1 14 ? 63.656 -32.688 33.875 1 19.27 14 ARG B C 1
ATOM 3073 O O . ARG B 1 14 ? 62.438 -32.688 33.812 1 19.27 14 ARG B O 1
ATOM 3080 N N . VAL B 1 15 ? 64.188 -31.609 34.281 1 20.77 15 VAL B N 1
ATOM 3081 C CA . VAL B 1 15 ? 63.906 -30.188 34.438 1 20.77 15 VAL B CA 1
ATOM 3082 C C . VAL B 1 15 ? 63.469 -29.594 33.094 1 20.77 15 VAL B C 1
ATOM 3084 O O . VAL B 1 15 ? 64.312 -29.469 32.156 1 20.77 15 VAL B O 1
ATOM 3087 N N . THR B 1 16 ? 62.406 -30.219 32.406 1 19.75 16 THR B N 1
ATOM 3088 C CA . THR B 1 16 ? 62.031 -29.812 31.078 1 19.75 16 THR B CA 1
ATOM 3089 C C . THR B 1 16 ? 61.906 -28.281 31 1 19.75 16 THR B C 1
ATOM 3091 O O . THR B 1 16 ? 61.344 -27.656 31.891 1 19.75 16 THR B O 1
ATOM 3094 N N . GLU B 1 17 ? 62.75 -27.656 30.188 1 21.27 17 GLU B N 1
ATOM 3095 C CA . GLU B 1 17 ? 63.094 -26.281 29.844 1 21.27 17 GLU B CA 1
ATOM 3096 C C . GLU B 1 17 ? 61.875 -25.484 29.438 1 21.27 17 GLU B C 1
ATOM 3098 O O . GLU B 1 17 ? 61.094 -25.922 28.578 1 21.27 17 GLU B O 1
ATOM 3103 N N . THR B 1 18 ? 61.25 -24.719 30.359 1 21.91 18 THR B N 1
ATOM 3104 C CA . THR B 1 18 ? 60.031 -23.922 30.344 1 21.91 18 THR B CA 1
ATOM 3105 C C . THR B 1 18 ? 60.094 -22.844 29.281 1 21.91 18 THR B C 1
ATOM 3107 O O . THR B 1 18 ? 60.969 -21.969 29.328 1 21.91 18 THR B O 1
ATOM 3110 N N . PRO B 1 19 ? 59.812 -23.281 28.031 1 21.66 19 PRO B N 1
ATOM 3111 C CA . PRO B 1 19 ? 60.031 -22.312 26.953 1 21.66 19 PRO B CA 1
ATOM 3112 C C . PRO B 1 19 ? 59.438 -20.938 27.281 1 21.66 19 PRO B C 1
ATOM 3114 O O . PRO B 1 19 ? 58.5 -20.844 28.062 1 21.66 19 PRO B O 1
ATOM 3117 N N . GLN B 1 20 ? 60.188 -19.906 26.891 1 21.14 20 GLN B N 1
ATOM 3118 C CA . GLN B 1 20 ? 60.156 -18.469 27.094 1 21.14 20 GLN B CA 1
ATOM 3119 C C . GLN B 1 20 ? 58.844 -17.875 26.562 1 21.14 20 GLN B C 1
ATOM 3121 O O . GLN B 1 20 ? 58.438 -18.203 25.453 1 21.14 20 GLN B O 1
ATOM 3126 N N . GLU B 1 21 ? 57.969 -17.375 27.438 1 21.75 21 GLU B N 1
ATOM 3127 C CA . GLU B 1 21 ? 56.625 -16.812 27.375 1 21.75 21 GLU B CA 1
ATOM 3128 C C . GLU B 1 21 ? 56.594 -15.578 26.484 1 21.75 21 GLU B C 1
ATOM 3130 O O . GLU B 1 21 ? 57.281 -14.594 26.734 1 21.75 21 GLU B O 1
ATOM 3135 N N . VAL B 1 22 ? 56.594 -15.781 25.156 1 24.64 22 VAL B N 1
ATOM 3136 C CA . VAL B 1 22 ? 56.562 -14.68 24.203 1 24.64 22 VAL B CA 1
ATOM 3137 C C . VAL B 1 22 ? 55.438 -13.711 24.578 1 24.64 22 VAL B C 1
ATOM 3139 O O . VAL B 1 22 ? 54.312 -14.125 24.812 1 24.64 22 VAL B O 1
ATOM 3142 N N . SER B 1 23 ? 55.781 -12.531 25.141 1 21.36 23 SER B N 1
ATOM 3143 C CA . SER B 1 23 ? 55 -11.398 25.656 1 21.36 23 SER B CA 1
ATOM 3144 C C . SER B 1 23 ? 54.062 -10.844 24.609 1 21.36 23 SER B C 1
ATOM 3146 O O . SER B 1 23 ? 54.5 -10.383 23.547 1 21.36 23 SER B O 1
ATOM 3148 N N . THR B 1 24 ? 53 -11.562 24.328 1 20.56 24 THR B N 1
ATOM 3149 C CA . THR B 1 24 ? 52.031 -11.086 23.359 1 20.56 24 THR B CA 1
ATOM 3150 C C . THR B 1 24 ? 51.562 -9.68 23.703 1 20.56 24 THR B C 1
ATOM 3152 O O . THR B 1 24 ? 51.031 -9.445 24.797 1 20.56 24 THR B O 1
ATOM 3155 N N . LYS B 1 25 ? 52.25 -8.578 23.094 1 23.48 25 LYS B N 1
ATOM 3156 C CA . LYS B 1 25 ? 51.875 -7.168 23.156 1 23.48 25 LYS B CA 1
ATOM 3157 C C . LYS B 1 25 ? 50.375 -7 22.906 1 23.48 25 LYS B C 1
ATOM 3159 O O . LYS B 1 25 ? 49.875 -7.422 21.859 1 23.48 25 LYS B O 1
ATOM 3164 N N . THR B 1 26 ? 49.594 -7.098 23.969 1 21.5 26 THR B N 1
ATOM 3165 C CA . THR B 1 26 ? 48.156 -6.871 23.969 1 21.5 26 THR B CA 1
ATOM 3166 C C . THR B 1 26 ? 47.812 -5.496 23.391 1 21.5 26 THR B C 1
ATOM 3168 O O . THR B 1 26 ? 48.219 -4.473 23.953 1 21.5 26 THR B O 1
ATOM 3171 N N . ASN B 1 27 ? 48.031 -5.309 22.047 1 22.61 27 ASN B N 1
ATOM 3172 C CA . ASN B 1 27 ? 47.594 -4.047 21.438 1 22.61 27 ASN B CA 1
ATOM 3173 C C . ASN B 1 27 ? 46.25 -3.592 21.969 1 22.61 27 ASN B C 1
ATOM 3175 O O . ASN B 1 27 ? 45.25 -4.312 21.844 1 22.61 27 ASN B O 1
ATOM 3179 N N . ASP B 1 28 ? 46.25 -2.916 23.078 1 24.19 28 ASP B N 1
ATOM 3180 C CA . ASP B 1 28 ? 45.094 -2.258 23.719 1 24.19 28 ASP B CA 1
ATOM 3181 C C . ASP B 1 28 ? 44.375 -1.352 22.75 1 24.19 28 ASP B C 1
ATOM 3183 O O . ASP B 1 28 ? 44.844 -0.275 22.391 1 24.19 28 ASP B O 1
ATOM 3187 N N . THR B 1 29 ? 44.031 -1.885 21.578 1 25.81 29 THR B N 1
ATOM 3188 C CA . THR B 1 29 ? 43.25 -1.007 20.719 1 25.81 29 THR B CA 1
ATOM 3189 C C . THR B 1 29 ? 42.188 -0.27 21.531 1 25.81 29 THR B C 1
ATOM 3191 O O . THR B 1 29 ? 41.469 -0.879 22.328 1 25.81 29 THR B O 1
ATOM 3194 N N . THR B 1 30 ? 42.438 1.04 21.734 1 23.86 30 THR B N 1
ATOM 3195 C CA . THR B 1 30 ? 41.594 2.064 22.344 1 23.86 30 THR B CA 1
ATOM 3196 C C . THR B 1 30 ? 40.125 1.861 21.938 1 23.86 30 THR B C 1
ATOM 3198 O O . THR B 1 30 ? 39.844 1.413 20.828 1 23.86 30 THR B O 1
ATOM 3201 N N . ASP B 1 31 ? 39.312 1.746 22.969 1 24.59 31 ASP B N 1
ATOM 3202 C CA . ASP B 1 31 ? 37.844 1.626 23.078 1 24.59 31 ASP B CA 1
ATOM 3203 C C . ASP B 1 31 ? 37.156 2.613 22.141 1 24.59 31 ASP B C 1
ATOM 3205 O O . ASP B 1 31 ? 37.344 3.826 22.266 1 24.59 31 ASP B O 1
ATOM 3209 N N . GLU B 1 32 ? 37.25 2.348 20.828 1 25.14 32 GLU B N 1
ATOM 3210 C CA . GLU B 1 32 ? 36.375 3.16 19.969 1 25.14 32 GLU B CA 1
ATOM 3211 C C . GLU B 1 32 ? 35.062 3.445 20.656 1 25.14 32 GLU B C 1
ATOM 3213 O O . GLU B 1 32 ? 34.406 2.533 21.172 1 25.14 32 GLU B O 1
ATOM 3218 N N . GLU B 1 33 ? 34.906 4.68 21.219 1 24.88 33 GLU B N 1
ATOM 3219 C CA . GLU B 1 33 ? 33.688 5.219 21.766 1 24.88 33 GLU B CA 1
ATOM 3220 C C . GLU B 1 33 ? 32.469 4.82 20.922 1 24.88 33 GLU B C 1
ATOM 3222 O O . GLU B 1 33 ? 32.406 5.168 19.734 1 24.88 33 GLU B O 1
ATOM 3227 N N . CYS B 1 34 ? 32.062 3.562 21.047 1 24.39 34 CYS B N 1
ATOM 3228 C CA . CYS B 1 34 ? 30.766 3.189 20.516 1 24.39 34 CYS B CA 1
ATOM 3229 C C . CYS B 1 34 ? 29.75 4.293 20.766 1 24.39 34 CYS B C 1
ATOM 3231 O O . CYS B 1 34 ? 29.453 4.645 21.906 1 24.39 34 CYS B O 1
ATOM 3233 N N . GLU B 1 35 ? 29.844 5.25 19.891 1 25.25 35 GLU B N 1
ATOM 3234 C CA . GLU B 1 35 ? 28.719 6.18 19.922 1 25.25 35 GLU B CA 1
ATOM 3235 C C . GLU B 1 35 ? 27.422 5.457 20.266 1 25.25 35 GLU B C 1
ATOM 3237 O O . GLU B 1 35 ? 27.062 4.453 19.641 1 25.25 35 GLU B O 1
ATOM 3242 N N . ASP B 1 36 ? 27.141 5.391 21.547 1 25.84 36 ASP B N 1
ATOM 3243 C CA . ASP B 1 36 ? 25.812 4.98 21.984 1 25.84 36 ASP B CA 1
ATOM 3244 C C . ASP B 1 36 ? 24.75 5.379 20.969 1 25.84 36 ASP B C 1
ATOM 3246 O O . ASP B 1 36 ? 24.578 6.562 20.688 1 25.84 36 ASP B O 1
ATOM 3250 N N . TYR B 1 37 ? 24.656 4.586 19.906 1 27.97 37 TYR B N 1
ATOM 3251 C CA . TYR B 1 37 ? 23.391 4.758 19.203 1 27.97 37 TYR B CA 1
ATOM 3252 C C . TYR B 1 37 ? 22.25 5.016 20.188 1 27.97 37 TYR B C 1
ATOM 3254 O O . TYR B 1 37 ? 21.906 4.148 21 1 27.97 37 TYR B O 1
ATOM 3262 N N . LYS B 1 38 ? 22.125 6.215 20.719 1 30.28 38 LYS B N 1
ATOM 3263 C CA . LYS B 1 38 ? 20.906 6.582 21.422 1 30.28 38 LYS B CA 1
ATOM 3264 C C . LYS B 1 38 ? 19.703 5.801 20.891 1 30.28 38 LYS B C 1
ATOM 3266 O O . LYS B 1 38 ? 19.469 5.781 19.672 1 30.28 38 LYS B O 1
ATOM 3271 N N . THR B 1 39 ? 19.516 4.68 21.547 1 30.08 39 THR B N 1
ATOM 3272 C CA . THR B 1 39 ? 18.219 4.023 21.438 1 30.08 39 THR B CA 1
ATOM 3273 C C . THR B 1 39 ? 17.109 5.039 21.141 1 30.08 39 THR B C 1
ATOM 3275 O O . THR B 1 39 ? 16.828 5.91 21.953 1 30.08 39 THR B O 1
ATOM 3278 N N . THR B 1 40 ? 17.141 5.574 19.984 1 34.59 40 THR B N 1
ATOM 3279 C CA . THR B 1 40 ? 15.844 6.188 19.734 1 34.59 40 THR B CA 1
ATOM 3280 C C . THR B 1 40 ? 14.734 5.422 20.453 1 34.59 40 THR B C 1
ATOM 3282 O O . THR B 1 40 ? 14.547 4.227 20.203 1 34.59 40 THR B O 1
ATOM 3285 N N . THR B 1 41 ? 14.656 5.598 21.734 1 34.41 41 THR B N 1
ATOM 3286 C CA . THR B 1 41 ? 13.508 5.078 22.469 1 34.41 41 THR B CA 1
ATOM 3287 C C . THR B 1 41 ? 12.328 4.844 21.516 1 34.41 41 THR B C 1
ATOM 3289 O O . THR B 1 41 ? 11.773 5.793 20.969 1 34.41 41 THR B O 1
ATOM 3292 N N . ASN B 1 42 ? 12.477 3.771 20.75 1 38.41 42 ASN B N 1
ATOM 3293 C CA . ASN B 1 42 ? 11.297 3.213 20.109 1 38.41 42 ASN B CA 1
ATOM 3294 C C . ASN B 1 42 ? 10.062 3.322 21 1 38.41 42 ASN B C 1
ATOM 3296 O O . ASN B 1 42 ? 10 2.689 22.047 1 38.41 42 ASN B O 1
ATOM 3300 N N . SER B 1 43 ? 9.57 4.434 21.281 1 43.5 43 SER B N 1
ATOM 3301 C CA . SER B 1 43 ? 8.266 4.402 21.938 1 43.5 43 SER B CA 1
ATOM 3302 C C . SER B 1 43 ? 7.52 3.109 21.625 1 43.5 43 SER B C 1
ATOM 3304 O O . SER B 1 43 ? 7.613 2.586 20.516 1 43.5 43 SER B O 1
ATOM 3306 N N . PRO B 1 44 ? 7.305 2.256 22.578 1 49.91 44 PRO B N 1
ATOM 3307 C CA . PRO B 1 44 ? 6.531 1.037 22.328 1 49.91 44 PRO B CA 1
ATOM 3308 C C . PRO B 1 44 ? 5.504 1.204 21.219 1 49.91 44 PRO B C 1
ATOM 3310 O O . PRO B 1 44 ? 5 2.309 21 1 49.91 44 PRO B O 1
ATOM 3313 N N . PRO B 1 45 ? 5.598 0.33 20.297 1 55.75 45 PRO B N 1
ATOM 3314 C CA . PRO B 1 45 ? 4.684 0.454 19.172 1 55.75 45 PRO B CA 1
ATOM 3315 C C . PRO B 1 45 ? 3.244 0.723 19.594 1 55.75 45 PRO B C 1
ATOM 3317 O O . PRO B 1 45 ? 2.736 0.07 20.5 1 55.75 45 PRO B O 1
ATOM 3320 N N . LYS B 1 46 ? 2.836 1.907 19.578 1 65.75 46 LYS B N 1
ATOM 3321 C CA . LYS B 1 46 ? 1.448 2.242 19.875 1 65.75 46 LYS B CA 1
ATOM 3322 C C . LYS B 1 46 ? 0.502 1.139 19.406 1 65.75 46 LYS B C 1
ATOM 3324 O O . LYS B 1 46 ? 0.696 0.558 18.344 1 65.75 46 LYS B O 1
ATOM 3329 N N . PRO B 1 47 ? -0.242 0.645 20.328 1 79 47 PRO B N 1
ATOM 3330 C CA . PRO B 1 47 ? -1.236 -0.354 19.938 1 79 47 PRO B CA 1
ATOM 3331 C C . PRO B 1 47 ? -2.012 0.051 18.688 1 79 47 PRO B C 1
ATOM 3333 O O . PRO B 1 47 ? -2.273 1.238 18.469 1 79 47 PRO B O 1
ATOM 3336 N N . TYR B 1 48 ? -2.123 -0.927 17.859 1 84.25 48 TYR B N 1
ATOM 3337 C CA . TYR B 1 48 ? -2.834 -0.648 16.609 1 84.25 48 TYR B CA 1
ATOM 3338 C C . TYR B 1 48 ? -4.262 -0.197 16.891 1 84.25 48 TYR B C 1
ATOM 3340 O O . TYR B 1 48 ? -4.934 -0.748 17.766 1 84.25 48 TYR B O 1
ATOM 3348 N N . THR B 1 49 ? -4.621 0.862 16.312 1 87.5 49 THR B N 1
ATOM 3349 C CA . THR B 1 49 ? -6 1.332 16.344 1 87.5 49 THR B CA 1
ATOM 3350 C C . THR B 1 49 ? -6.594 1.342 14.938 1 87.5 49 THR B C 1
ATOM 3352 O O . THR B 1 49 ? -5.891 1.617 13.961 1 87.5 49 THR B O 1
ATOM 3355 N N . ARG B 1 50 ? -7.832 0.906 14.93 1 91.31 50 ARG B N 1
ATOM 3356 C CA . ARG B 1 50 ? -8.547 0.94 13.656 1 91.31 50 ARG B CA 1
ATOM 3357 C C . ARG B 1 50 ? -8.344 2.279 12.953 1 91.31 50 ARG B C 1
ATOM 3359 O O . ARG B 1 50 ? -8.453 3.336 13.586 1 91.31 50 ARG B O 1
ATOM 3366 N N . GLY B 1 51 ? -8 2.225 11.648 1 91.62 51 GLY B N 1
ATOM 3367 C CA . GLY B 1 51 ? -7.73 3.443 10.906 1 91.62 51 GLY B CA 1
ATOM 3368 C C . GLY B 1 51 ? -6.246 3.699 10.703 1 91.62 51 GLY B C 1
ATOM 3369 O O . GLY B 1 51 ? -5.863 4.516 9.859 1 91.62 51 GLY B O 1
ATOM 3370 N N . ASP B 1 52 ? -5.434 2.994 11.398 1 90.69 52 ASP B N 1
ATOM 3371 C CA . ASP B 1 52 ? -3.994 3.211 11.32 1 90.69 52 ASP B CA 1
ATOM 3372 C C . ASP B 1 52 ? -3.426 2.666 10.008 1 90.69 52 ASP B C 1
ATOM 3374 O O . ASP B 1 52 ? -2.578 3.303 9.383 1 90.69 52 ASP B O 1
ATOM 3378 N N . SER B 1 53 ? -3.873 1.521 9.719 1 93.19 53 SER B N 1
ATOM 3379 C CA . SER B 1 53 ? -3.383 0.86 8.508 1 93.19 53 SER B CA 1
ATOM 3380 C C . SER B 1 53 ? -4.535 0.336 7.66 1 93.19 53 SER B C 1
ATOM 3382 O O . SER B 1 53 ? -5.363 -0.445 8.141 1 93.19 53 SER B O 1
ATOM 3384 N N . LEU B 1 54 ? -4.508 0.769 6.469 1 95.44 54 LEU B N 1
ATOM 3385 C CA . LEU B 1 54 ? -5.543 0.332 5.539 1 95.44 54 LEU B CA 1
ATOM 3386 C C . LEU B 1 54 ? -5.539 -1.186 5.395 1 95.44 54 LEU B C 1
ATOM 3388 O O . LEU B 1 54 ? -6.582 -1.828 5.52 1 95.44 54 LEU B O 1
ATOM 3392 N N . ILE B 1 55 ? -4.379 -1.744 5.219 1 95.31 55 ILE B N 1
ATOM 3393 C CA . ILE B 1 55 ? -4.242 -3.166 4.918 1 95.31 55 ILE B CA 1
ATOM 3394 C C . ILE B 1 55 ? -4.664 -3.992 6.129 1 95.31 55 ILE B C 1
ATOM 3396 O O . ILE B 1 55 ? -5.359 -5.004 5.988 1 95.31 55 ILE B O 1
ATOM 3400 N N . VAL B 1 56 ? -4.273 -3.557 7.32 1 95.19 56 VAL B N 1
ATOM 3401 C CA . VAL B 1 56 ? -4.629 -4.281 8.531 1 95.19 56 VAL B CA 1
ATOM 3402 C C . VAL B 1 56 ? -6.145 -4.266 8.727 1 95.19 56 VAL B C 1
ATOM 3404 O O . VAL B 1 56 ? -6.75 -5.301 9.016 1 95.19 56 VAL B O 1
ATOM 3407 N N . ASP B 1 57 ? -6.715 -3.168 8.5 1 96.62 57 ASP B N 1
ATOM 3408 C CA . ASP B 1 57 ? -8.164 -3.049 8.664 1 96.62 57 ASP B CA 1
ATOM 3409 C C . ASP B 1 57 ? -8.898 -3.914 7.641 1 96.62 57 ASP B C 1
ATOM 3411 O O . ASP B 1 57 ? -9.852 -4.617 7.988 1 96.62 57 ASP B O 1
ATOM 3415 N N . LEU B 1 58 ? -8.477 -3.805 6.41 1 97.06 58 LEU B N 1
ATOM 3416 C CA . LEU B 1 58 ? -9.125 -4.582 5.359 1 97.06 58 LEU B CA 1
ATOM 3417 C C . LEU B 1 58 ? -8.945 -6.078 5.602 1 97.06 58 LEU B C 1
ATOM 3419 O O . LEU B 1 58 ? -9.852 -6.867 5.324 1 97.06 58 LEU B O 1
ATOM 3423 N N . THR B 1 59 ? -7.758 -6.453 6.078 1 96.69 59 THR B N 1
ATOM 3424 C CA . THR B 1 59 ? -7.516 -7.852 6.414 1 96.69 59 THR B CA 1
ATOM 3425 C C . THR B 1 59 ? -8.508 -8.336 7.469 1 96.69 59 THR B C 1
ATOM 3427 O O . THR B 1 59 ? -9.031 -9.445 7.371 1 96.69 59 THR B O 1
ATOM 3430 N N . ASP B 1 60 ? -8.805 -7.453 8.398 1 96.12 60 ASP B N 1
ATOM 3431 C CA . ASP B 1 60 ? -9.734 -7.797 9.477 1 96.12 60 ASP B CA 1
ATOM 3432 C C . ASP B 1 60 ? -11.156 -7.961 8.938 1 96.12 60 ASP B C 1
ATOM 3434 O O . ASP B 1 60 ? -11.984 -8.625 9.562 1 96.12 60 ASP B O 1
ATOM 3438 N N . MET B 1 61 ? -11.43 -7.402 7.836 1 97 61 MET B N 1
ATOM 3439 C CA . MET B 1 61 ? -12.781 -7.43 7.273 1 97 61 MET B CA 1
ATOM 3440 C C . MET B 1 61 ? -13 -8.688 6.441 1 97 61 MET B C 1
ATOM 3442 O O . MET B 1 61 ? -14.133 -9.031 6.113 1 97 61 MET B O 1
ATOM 3446 N N . ILE B 1 62 ? -11.938 -9.352 6.066 1 97.12 62 ILE B N 1
ATOM 3447 C CA . ILE B 1 62 ? -12.031 -10.539 5.223 1 97.12 62 ILE B CA 1
ATOM 3448 C C . ILE B 1 62 ? -12.805 -11.633 5.949 1 97.12 62 ILE B C 1
ATOM 3450 O O . ILE B 1 62 ? -12.477 -11.992 7.082 1 97.12 62 ILE B O 1
ATOM 3454 N N . ASP B 1 63 ? -13.797 -12.094 5.27 1 97.38 63 ASP B N 1
ATOM 3455 C CA . ASP B 1 63 ? -14.625 -13.188 5.766 1 97.38 63 ASP B CA 1
ATOM 3456 C C . ASP B 1 63 ? -15.125 -12.906 7.18 1 97.38 63 ASP B C 1
ATOM 3458 O O . ASP B 1 63 ? -15.117 -13.797 8.031 1 97.38 63 ASP B O 1
ATOM 3462 N N . ASN B 1 64 ? -15.336 -11.688 7.547 1 96.5 64 ASN B N 1
ATOM 3463 C CA . ASN B 1 64 ? -15.891 -11.227 8.812 1 96.5 64 ASN B CA 1
ATOM 3464 C C . ASN B 1 64 ? -17.375 -10.883 8.68 1 96.5 64 ASN B C 1
ATOM 3466 O O . ASN B 1 64 ? -17.734 -9.93 7.98 1 96.5 64 ASN B O 1
ATOM 3470 N N . PRO B 1 65 ? -18.234 -11.664 9.281 1 95.62 65 PRO B N 1
ATOM 3471 C CA . PRO B 1 65 ? -19.672 -11.445 9.125 1 95.62 65 PRO B CA 1
ATOM 3472 C C . PRO B 1 65 ? -20.109 -10.047 9.555 1 95.62 65 PRO B C 1
ATOM 3474 O O . PRO B 1 65 ? -21.094 -9.516 9.039 1 95.62 65 PRO B O 1
ATOM 3477 N N . LEU B 1 66 ? -19.406 -9.414 10.438 1 94.19 66 LEU B N 1
ATOM 3478 C CA . LEU B 1 66 ? -19.766 -8.094 10.945 1 94.19 66 LEU B CA 1
ATOM 3479 C C . LEU B 1 66 ? -19.656 -7.039 9.859 1 94.19 66 LEU B C 1
ATOM 3481 O O . LEU B 1 66 ? -20.422 -6.07 9.844 1 94.19 66 LEU B O 1
ATOM 3485 N N . TYR B 1 67 ? -18.719 -7.23 8.953 1 95.44 67 TYR B N 1
ATOM 3486 C CA . TYR B 1 67 ? -18.469 -6.234 7.91 1 95.44 67 TYR B CA 1
ATOM 3487 C C . TYR B 1 67 ? -18.844 -6.777 6.535 1 95.44 67 TYR B C 1
ATOM 3489 O O . TYR B 1 67 ? -18.234 -6.41 5.531 1 95.44 67 TYR B O 1
ATOM 3497 N N . SER B 1 68 ? -19.766 -7.727 6.543 1 95.62 68 SER B N 1
ATOM 3498 C CA . SER B 1 68 ? -20.172 -8.367 5.293 1 95.62 68 SER B CA 1
ATOM 3499 C C . SER B 1 68 ? -21.672 -8.281 5.09 1 95.62 68 SER B C 1
ATOM 3501 O O . SER B 1 68 ? -22.438 -8.234 6.059 1 95.62 68 SER B O 1
ATOM 3503 N N . ASP B 1 69 ? -22.094 -8.172 3.875 1 94.62 69 ASP B N 1
ATOM 3504 C CA . ASP B 1 69 ? -23.516 -8.195 3.531 1 94.62 69 ASP B CA 1
ATOM 3505 C C . ASP B 1 69 ? -23.781 -9.164 2.377 1 94.62 69 ASP B C 1
ATOM 3507 O O . ASP B 1 69 ? -24.844 -9.094 1.738 1 94.62 69 ASP B O 1
ATOM 3511 N N . LEU B 1 70 ? -22.859 -9.953 2.104 1 95.44 70 LEU B N 1
ATOM 3512 C CA . LEU B 1 70 ? -22.953 -10.938 1.034 1 95.44 70 LEU B CA 1
ATOM 3513 C C . LEU B 1 70 ? -22.406 -12.289 1.49 1 95.44 70 LEU B C 1
ATOM 3515 O O . LEU B 1 70 ? -21.359 -12.344 2.139 1 95.44 70 LEU B O 1
ATOM 3519 N N . ILE B 1 71 ? -23.125 -13.312 1.263 1 97.44 71 ILE B N 1
ATOM 3520 C CA . ILE B 1 71 ? -22.672 -14.672 1.544 1 97.44 71 ILE B CA 1
ATOM 3521 C C . ILE B 1 71 ? -22.359 -15.391 0.235 1 97.44 71 ILE B C 1
ATOM 3523 O O . ILE B 1 71 ? -23.188 -15.43 -0.673 1 97.44 71 ILE B O 1
ATOM 3527 N N . ILE B 1 72 ? -21.203 -15.984 0.132 1 96.31 72 ILE B N 1
ATOM 3528 C CA . ILE B 1 72 ? -20.75 -16.688 -1.067 1 96.31 72 ILE B CA 1
ATOM 3529 C C . ILE B 1 72 ? -20.594 -18.172 -0.768 1 96.31 72 ILE B C 1
ATOM 3531 O O . ILE B 1 72 ? -19.75 -18.562 0.051 1 96.31 72 ILE B O 1
ATOM 3535 N N . ARG B 1 73 ? -21.344 -18.969 -1.398 1 97.31 73 ARG B N 1
ATOM 3536 C CA . ARG B 1 73 ? -21.234 -20.422 -1.259 1 97.31 73 ARG B CA 1
ATOM 3537 C C . ARG B 1 73 ? -20.391 -21.016 -2.379 1 97.31 73 ARG B C 1
ATOM 3539 O O . ARG B 1 73 ? -20.703 -20.828 -3.559 1 97.31 73 ARG B O 1
ATOM 3546 N N . CYS B 1 74 ? -19.375 -21.766 -2.061 1 96.5 74 CYS B N 1
ATOM 3547 C CA . CYS B 1 74 ? -18.438 -22.312 -3.037 1 96.5 74 CYS B CA 1
ATOM 3548 C C . CYS B 1 74 ? -18.781 -23.75 -3.375 1 96.5 74 CYS B C 1
ATOM 3550 O O . CYS B 1 74 ? -19.828 -24.25 -2.982 1 96.5 74 CYS B O 1
ATOM 3552 N N . ASN B 1 75 ? -17.938 -24.391 -4.172 1 94.69 75 ASN B N 1
ATOM 3553 C CA . ASN B 1 75 ? -18.172 -25.734 -4.703 1 94.69 75 ASN B CA 1
ATOM 3554 C C . ASN B 1 75 ? -18.188 -26.781 -3.592 1 94.69 75 ASN B C 1
ATOM 3556 O O . ASN B 1 75 ? -18.859 -27.797 -3.711 1 94.69 75 ASN B O 1
ATOM 3560 N N . ASP B 1 76 ? -17.516 -26.562 -2.494 1 96.06 76 ASP B N 1
ATOM 3561 C CA . ASP B 1 76 ? -17.469 -27.5 -1.381 1 96.06 76 ASP B CA 1
ATOM 3562 C C . ASP B 1 76 ? -18.594 -27.25 -0.384 1 96.06 76 ASP B C 1
ATOM 3564 O O . ASP B 1 76 ? -18.562 -27.75 0.742 1 96.06 76 ASP B O 1
ATOM 3568 N N . ASP B 1 77 ? -19.5 -26.328 -0.671 1 95.38 77 ASP B N 1
ATOM 3569 C CA . ASP B 1 77 ? -20.703 -26 0.089 1 95.38 77 ASP B CA 1
ATOM 3570 C C . ASP B 1 77 ? -20.359 -25.203 1.343 1 95.38 77 ASP B C 1
ATOM 3572 O O . ASP B 1 77 ? -21.172 -25.109 2.264 1 95.38 77 ASP B O 1
ATOM 3576 N N . GLU B 1 78 ? -19.125 -24.75 1.376 1 97.12 78 GLU B N 1
ATOM 3577 C CA . GLU B 1 78 ? -18.75 -23.828 2.443 1 97.12 78 GLU B CA 1
ATOM 3578 C C . GLU B 1 78 ? -19.094 -22.391 2.072 1 97.12 78 GLU B C 1
ATOM 3580 O O . GLU B 1 78 ? -19.062 -22.016 0.894 1 97.12 78 GLU B O 1
ATOM 3585 N N . GLU B 1 79 ? -19.359 -21.641 3.143 1 97.25 79 GLU B N 1
ATOM 3586 C CA . GLU B 1 79 ? -19.797 -20.266 2.912 1 97.25 79 GLU B CA 1
ATOM 3587 C C . GLU B 1 79 ? -18.734 -19.266 3.393 1 97.25 79 GLU B C 1
ATOM 3589 O O . GLU B 1 79 ? -18.109 -19.469 4.43 1 97.25 79 GLU B O 1
ATOM 3594 N N . LEU B 1 80 ? -18.516 -18.219 2.631 1 97.88 80 LEU B N 1
ATOM 3595 C CA . LEU B 1 80 ? -17.641 -17.094 2.986 1 97.88 80 LEU B CA 1
ATOM 3596 C C . LEU B 1 80 ? -18.438 -15.781 3 1 97.88 80 LEU B C 1
ATOM 3598 O O . LEU B 1 80 ? -19.406 -15.633 2.266 1 97.88 80 LEU B O 1
ATOM 3602 N N . HIS B 1 81 ? -18 -14.898 3.857 1 97.94 81 HIS B N 1
ATOM 3603 C CA . HIS B 1 81 ? -18.641 -13.594 3.996 1 97.94 81 HIS B CA 1
ATOM 3604 C C . HIS B 1 81 ? -17.844 -12.508 3.305 1 97.94 81 HIS B C 1
ATOM 3606 O O . HIS B 1 81 ? -16.609 -12.484 3.396 1 97.94 81 HIS B O 1
ATOM 3612 N N . ALA B 1 82 ? -18.484 -11.641 2.545 1 97.25 82 ALA B N 1
ATOM 3613 C CA . ALA B 1 82 ? -17.812 -10.539 1.858 1 97.25 82 ALA B CA 1
ATOM 3614 C C . ALA B 1 82 ? -18.703 -9.305 1.79 1 97.25 82 ALA B C 1
ATOM 3616 O O . ALA B 1 82 ? -19.875 -9.367 2.137 1 97.25 82 ALA B O 1
ATOM 3617 N N . ASN B 1 83 ? -18.156 -8.203 1.528 1 96.38 83 ASN B N 1
ATOM 3618 C CA . ASN B 1 83 ? -18.875 -6.961 1.288 1 96.38 83 ASN B CA 1
ATOM 3619 C C . ASN B 1 83 ? -19.234 -6.793 -0.188 1 96.38 83 ASN B C 1
ATOM 3621 O O . ASN B 1 83 ? -18.344 -6.754 -1.039 1 96.38 83 ASN B O 1
ATOM 3625 N N . LYS B 1 84 ? -20.453 -6.668 -0.468 1 95.06 84 LYS B N 1
ATOM 3626 C CA . LYS B 1 84 ? -21 -6.688 -1.826 1 95.06 84 LYS B CA 1
ATOM 3627 C C . LYS B 1 84 ? -20.406 -5.555 -2.664 1 95.06 84 LYS B C 1
ATOM 3629 O O . LYS B 1 84 ? -19.859 -5.793 -3.74 1 95.06 84 LYS B O 1
ATOM 3634 N N . LEU B 1 85 ? -20.531 -4.363 -2.225 1 93.94 85 LEU B N 1
ATOM 3635 C CA . LEU B 1 85 ? -20.125 -3.189 -2.984 1 93.94 85 LEU B CA 1
ATOM 3636 C C . LEU B 1 85 ? -18.609 -3.135 -3.109 1 93.94 85 LEU B C 1
ATOM 3638 O O . LEU B 1 85 ? -18.078 -2.674 -4.125 1 93.94 85 LEU B O 1
ATOM 3642 N N . PHE B 1 86 ? -17.953 -3.621 -2.088 1 95.56 86 PHE B N 1
ATOM 3643 C CA . PHE B 1 86 ? -16.5 -3.67 -2.127 1 95.56 86 PHE B CA 1
ATOM 3644 C C . PHE B 1 86 ? -16.016 -4.609 -3.227 1 95.56 86 PHE B C 1
ATOM 3646 O O . PHE B 1 86 ? -15.164 -4.238 -4.039 1 95.56 86 PHE B O 1
ATOM 3653 N N . LEU B 1 87 ? -16.609 -5.785 -3.283 1 95.12 87 LEU B N 1
ATOM 3654 C CA . LEU B 1 87 ? -16.25 -6.75 -4.316 1 95.12 87 LEU B CA 1
ATOM 3655 C C . LEU B 1 87 ? -16.547 -6.199 -5.707 1 95.12 87 LEU B C 1
ATOM 3657 O O . LEU B 1 87 ? -15.734 -6.34 -6.621 1 95.12 87 LEU B O 1
ATOM 3661 N N . ALA B 1 88 ? -17.719 -5.555 -5.828 1 94.25 88 ALA B N 1
ATOM 3662 C CA . ALA B 1 88 ? -18.109 -4.984 -7.113 1 94.25 88 ALA B CA 1
ATOM 3663 C C . ALA B 1 88 ? -17.141 -3.902 -7.559 1 94.25 88 ALA B C 1
ATOM 3665 O O . ALA B 1 88 ? -16.891 -3.73 -8.758 1 94.25 88 ALA B O 1
ATOM 3666 N N . GLY B 1 89 ? -16.562 -3.223 -6.625 1 94.56 89 GLY B N 1
ATOM 3667 C CA . GLY B 1 89 ? -15.617 -2.162 -6.949 1 94.56 89 GLY B CA 1
ATOM 3668 C C . GLY B 1 89 ? -14.242 -2.678 -7.332 1 94.56 89 GLY B C 1
ATOM 3669 O O . GLY B 1 89 ? -13.477 -1.983 -8.008 1 94.56 89 GLY B O 1
ATOM 3670 N N . ARG B 1 90 ? -13.922 -3.904 -6.945 1 95 90 ARG B N 1
ATOM 3671 C CA . ARG B 1 90 ? -12.57 -4.438 -7.109 1 95 90 ARG B CA 1
ATOM 3672 C C . ARG B 1 90 ? -12.508 -5.438 -8.258 1 95 90 ARG B C 1
ATOM 3674 O O . ARG B 1 90 ? -11.43 -5.859 -8.664 1 95 90 ARG B O 1
ATOM 3681 N N . SER B 1 91 ? -13.68 -5.848 -8.812 1 93.5 91 SER B N 1
ATOM 3682 C CA . SER B 1 91 ? -13.727 -6.906 -9.812 1 93.5 91 SER B CA 1
ATOM 3683 C C . SER B 1 91 ? -14.828 -6.645 -10.836 1 93.5 91 SER B C 1
ATOM 3685 O O . SER B 1 91 ? -15.992 -6.461 -10.477 1 93.5 91 SER B O 1
ATOM 3687 N N . ASN B 1 92 ? -14.492 -6.711 -12.125 1 90.88 92 ASN B N 1
ATOM 3688 C CA . ASN B 1 92 ? -15.5 -6.586 -13.18 1 90.88 92 ASN B CA 1
ATOM 3689 C C . ASN B 1 92 ? -16.5 -7.73 -13.125 1 90.88 92 ASN B C 1
ATOM 3691 O O . ASN B 1 92 ? -17.688 -7.527 -13.375 1 90.88 92 ASN B O 1
ATOM 3695 N N . TYR B 1 93 ? -15.984 -8.906 -12.844 1 89.44 93 TYR B N 1
ATOM 3696 C CA . TYR B 1 93 ? -16.844 -10.07 -12.703 1 89.44 93 TYR B CA 1
ATOM 3697 C C . TYR B 1 93 ? -17.922 -9.836 -11.656 1 89.44 93 TYR B C 1
ATOM 3699 O O . TYR B 1 93 ? -19.109 -9.992 -11.945 1 89.44 93 TYR B O 1
ATOM 3707 N N . PHE B 1 94 ? -17.578 -9.344 -10.523 1 92.06 94 PHE B N 1
ATOM 3708 C CA . PHE B 1 94 ? -18.531 -9.148 -9.438 1 92.06 94 PHE B CA 1
ATOM 3709 C C . PHE B 1 94 ? -19.359 -7.883 -9.656 1 92.06 94 PHE B C 1
ATOM 3711 O O . PHE B 1 94 ? -20.516 -7.809 -9.242 1 92.06 94 PHE B O 1
ATOM 3718 N N . HIS B 1 95 ? -18.719 -6.895 -10.289 1 92.44 95 HIS B N 1
ATOM 3719 C CA . HIS B 1 95 ? -19.484 -5.711 -10.648 1 92.44 95 HIS B CA 1
ATOM 3720 C C . HIS B 1 95 ? -20.703 -6.074 -11.492 1 92.44 95 HIS B C 1
ATOM 3722 O O . HIS B 1 95 ? -21.828 -5.652 -11.195 1 92.44 95 HIS B O 1
ATOM 3728 N N . ASN B 1 96 ? -20.484 -6.879 -12.484 1 89.94 96 ASN B N 1
ATOM 3729 C CA . ASN B 1 96 ? -21.562 -7.289 -13.383 1 89.94 96 ASN B CA 1
ATOM 3730 C C . ASN B 1 96 ? -22.547 -8.219 -12.68 1 89.94 96 ASN B C 1
ATOM 3732 O O . ASN B 1 96 ? -23.766 -8.125 -12.898 1 89.94 96 ASN B O 1
ATOM 3736 N N . LEU B 1 97 ? -22.031 -9.008 -11.859 1 88 97 LEU B N 1
ATOM 3737 C CA . LEU B 1 97 ? -22.859 -10 -11.18 1 88 97 LEU B CA 1
ATOM 3738 C C . LEU B 1 97 ? -23.75 -9.344 -10.133 1 88 97 LEU B C 1
ATOM 3740 O O . LEU B 1 97 ? -24.922 -9.703 -9.992 1 88 97 LEU B O 1
ATOM 3744 N N . LEU B 1 98 ? -23.188 -8.32 -9.438 1 90.12 98 LEU B N 1
ATOM 3745 C CA . LEU B 1 98 ? -23.859 -7.832 -8.234 1 90.12 98 LEU B CA 1
ATOM 3746 C C . LEU B 1 98 ? -24.609 -6.527 -8.508 1 90.12 98 LEU B C 1
ATOM 3748 O O . LEU B 1 98 ? -25.562 -6.191 -7.809 1 90.12 98 LEU B O 1
ATOM 3752 N N . LEU B 1 99 ? -24.078 -5.637 -9.445 1 87 99 LEU B N 1
ATOM 3753 C CA . LEU B 1 99 ? -24.672 -4.32 -9.664 1 87 99 LEU B CA 1
ATOM 3754 C C . LEU B 1 99 ? -25.453 -4.285 -10.969 1 87 99 LEU B C 1
ATOM 3756 O O . LEU B 1 99 ? -26.266 -3.381 -11.195 1 87 99 LEU B O 1
ATOM 3760 N N . SER B 1 100 ? -24.922 -4.809 -12.109 1 70.38 100 SER B N 1
ATOM 3761 C CA . SER B 1 100 ? -25.625 -4.73 -13.383 1 70.38 100 SER B CA 1
ATOM 3762 C C . SER B 1 100 ? -27.094 -5.09 -13.219 1 70.38 100 SER B C 1
ATOM 3764 O O . SER B 1 100 ? -27.5 -5.629 -12.18 1 70.38 100 SER B O 1
ATOM 3766 N N . THR B 1 101 ? -27.812 -5.305 -14.242 1 52.97 101 THR B N 1
ATOM 3767 C CA . THR B 1 101 ? -29.203 -5.199 -14.625 1 52.97 101 THR B CA 1
ATOM 3768 C C . THR B 1 101 ? -30.109 -5.879 -13.594 1 52.97 101 THR B C 1
ATOM 3770 O O . THR B 1 101 ? -31.047 -5.27 -13.078 1 52.97 101 THR B O 1
ATOM 3773 N N . GLN B 1 102 ? -31.156 -6.77 -14.289 1 48.53 102 GLN B N 1
ATOM 3774 C CA . GLN B 1 102 ? -32.562 -7.094 -14.125 1 48.53 102 GLN B CA 1
ATOM 3775 C C . GLN B 1 102 ? -32.812 -7.801 -12.797 1 48.53 102 GLN B C 1
ATOM 3777 O O . GLN B 1 102 ? -33.875 -7.625 -12.18 1 48.53 102 GLN B O 1
ATOM 3782 N N . GLU B 1 103 ? -32.25 -9.008 -12.648 1 44.66 103 GLU B N 1
ATOM 3783 C CA . GLU B 1 103 ? -32.625 -9.805 -11.477 1 44.66 103 GLU B CA 1
ATOM 3784 C C . GLU B 1 103 ? -31.781 -9.406 -10.266 1 44.66 103 GLU B C 1
ATOM 3786 O O . GLU B 1 103 ? -30.656 -9.898 -10.094 1 44.66 103 GLU B O 1
ATOM 3791 N N . GLN B 1 104 ? -31.516 -7.984 -9.961 1 47.97 104 GLN B N 1
ATOM 3792 C CA . GLN B 1 104 ? -31.031 -7.594 -8.648 1 47.97 104 GLN B CA 1
ATOM 3793 C C . GLN B 1 104 ? -31.078 -8.758 -7.668 1 47.97 104 GLN B C 1
ATOM 3795 O O . GLN B 1 104 ? -32.156 -9.172 -7.246 1 47.97 104 GLN B O 1
ATOM 3800 N N . THR B 1 105 ? -30.406 -9.688 -7.957 1 48.53 105 THR B N 1
ATOM 3801 C CA . THR B 1 105 ? -30.438 -10.727 -6.93 1 48.53 105 THR B CA 1
ATOM 3802 C C . THR B 1 105 ? -30.484 -10.102 -5.535 1 48.53 105 THR B C 1
ATOM 3804 O O . THR B 1 105 ? -29.484 -9.539 -5.07 1 48.53 105 THR B O 1
ATOM 3807 N N . LYS B 1 106 ? -31.484 -9.414 -5.281 1 57.16 106 LYS B N 1
ATOM 3808 C CA . LYS B 1 106 ? -31.906 -9.008 -3.938 1 57.16 106 LYS B CA 1
ATOM 3809 C C . LYS B 1 106 ? -31.344 -9.953 -2.883 1 57.16 106 LYS B C 1
ATOM 3811 O O . LYS B 1 106 ? -31.391 -9.656 -1.687 1 57.16 106 LYS B O 1
ATOM 3816 N N . SER B 1 107 ? -30.672 -10.984 -3.508 1 70.44 107 SER B N 1
ATOM 3817 C CA . SER B 1 107 ? -30.25 -11.984 -2.529 1 70.44 107 SER B CA 1
ATOM 3818 C C . SER B 1 107 ? -28.859 -11.703 -2.004 1 70.44 107 SER B C 1
ATOM 3820 O O . SER B 1 107 ? -27.984 -11.258 -2.754 1 70.44 107 SER B O 1
ATOM 3822 N N . ASN B 1 108 ? -28.719 -11.68 -0.819 1 87.06 108 ASN B N 1
ATOM 3823 C CA . ASN B 1 108 ? -27.453 -11.539 -0.109 1 87.06 108 ASN B CA 1
ATOM 3824 C C . ASN B 1 108 ? -26.641 -12.828 -0.155 1 87.06 108 ASN B C 1
ATOM 3826 O O . ASN B 1 108 ? -25.734 -13.023 0.656 1 87.06 108 ASN B O 1
ATOM 3830 N N . LYS B 1 109 ? -27.094 -13.719 -1.148 1 92.44 109 LYS B N 1
ATOM 3831 C CA . LYS B 1 109 ? -26.359 -14.977 -1.268 1 92.44 109 LYS B CA 1
ATOM 3832 C C . LYS B 1 109 ? -26.062 -15.305 -2.729 1 92.44 109 LYS B C 1
ATOM 3834 O O . LYS B 1 109 ? -26.938 -15.195 -3.586 1 92.44 109 LYS B O 1
ATOM 3839 N N . ILE B 1 110 ? -24.828 -15.68 -3.057 1 93.62 110 ILE B N 1
ATOM 3840 C CA . ILE B 1 110 ? -24.453 -16.109 -4.402 1 93.62 110 ILE B CA 1
ATOM 3841 C C . ILE B 1 110 ? -23.688 -17.422 -4.336 1 93.62 110 ILE B C 1
ATOM 3843 O O . ILE B 1 110 ? -23.141 -17.781 -3.293 1 93.62 110 ILE B O 1
ATOM 3847 N N . ILE B 1 111 ? -23.719 -18.172 -5.473 1 94.5 111 ILE B N 1
ATOM 3848 C CA . ILE B 1 111 ? -23.047 -19.453 -5.555 1 94.5 111 ILE B CA 1
ATOM 3849 C C . ILE B 1 111 ? -21.922 -19.391 -6.586 1 94.5 111 ILE B C 1
ATOM 3851 O O . ILE B 1 111 ? -22.141 -18.953 -7.719 1 94.5 111 ILE B O 1
ATOM 3855 N N . ILE B 1 112 ? -20.766 -19.766 -6.195 1 93.31 112 ILE B N 1
ATOM 3856 C CA . ILE B 1 112 ? -19.625 -19.891 -7.082 1 93.31 112 ILE B CA 1
ATOM 3857 C C . ILE B 1 112 ? -19.188 -21.359 -7.152 1 93.31 112 ILE B C 1
ATOM 3859 O O . ILE B 1 112 ? -18.516 -21.859 -6.242 1 93.31 112 ILE B O 1
ATOM 3863 N N . LYS B 1 113 ? -19.422 -21.969 -8.219 1 92 113 LYS B N 1
ATOM 3864 C CA . LYS B 1 113 ? -19.203 -23.406 -8.359 1 92 113 LYS B CA 1
ATOM 3865 C C . LYS B 1 113 ? -17.828 -23.703 -8.938 1 92 113 LYS B C 1
ATOM 3867 O O . LYS B 1 113 ? -17.375 -24.859 -8.922 1 92 113 LYS B O 1
ATOM 3872 N N . GLU B 1 114 ? -17.125 -22.719 -9.383 1 87.5 114 GLU B N 1
ATOM 3873 C CA . GLU B 1 114 ? -15.867 -22.891 -10.102 1 87.5 114 GLU B CA 1
ATOM 3874 C C . GLU B 1 114 ? -14.742 -23.281 -9.148 1 87.5 114 GLU B C 1
ATOM 3876 O O . GLU B 1 114 ? -13.781 -23.938 -9.547 1 87.5 114 GLU B O 1
ATOM 3881 N N . VAL B 1 115 ? -14.906 -22.797 -7.902 1 92.62 115 VAL B N 1
ATOM 3882 C CA . VAL B 1 115 ? -13.766 -22.969 -7.016 1 92.62 115 VAL B CA 1
ATOM 3883 C C . VAL B 1 115 ? -14.242 -23.391 -5.625 1 92.62 115 VAL B C 1
ATOM 3885 O O . VAL B 1 115 ? -15.414 -23.188 -5.281 1 92.62 115 VAL B O 1
ATOM 3888 N N . THR B 1 116 ? -13.32 -24.031 -4.887 1 95.5 116 THR B N 1
ATOM 3889 C CA . THR B 1 116 ? -13.586 -24.344 -3.488 1 95.5 116 THR B CA 1
ATOM 3890 C C . THR B 1 116 ? -13.422 -23.109 -2.613 1 95.5 116 THR B C 1
ATOM 3892 O O . THR B 1 116 ? -12.914 -22.078 -3.072 1 95.5 116 THR B O 1
ATOM 3895 N N . SER B 1 117 ? -13.844 -23.219 -1.306 1 96.62 117 SER B N 1
ATOM 3896 C CA . SER B 1 117 ? -13.75 -22.109 -0.369 1 96.62 117 SER B CA 1
ATOM 3897 C C . SER B 1 117 ? -12.297 -21.734 -0.092 1 96.62 117 SER B C 1
ATOM 3899 O O . SER B 1 117 ? -11.977 -20.562 0.073 1 96.62 117 SER B O 1
ATOM 3901 N N . SER B 1 118 ? -11.422 -22.75 -0.049 1 95.44 118 SER B N 1
ATOM 3902 C CA . SER B 1 118 ? -10.008 -22.5 0.211 1 95.44 118 SER B CA 1
ATOM 3903 C C . SER B 1 118 ? -9.391 -21.641 -0.89 1 95.44 118 SER B C 1
ATOM 3905 O O . SER B 1 118 ? -8.625 -20.719 -0.609 1 95.44 118 SER B O 1
ATOM 3907 N N . ILE B 1 119 ? -9.773 -21.891 -2.139 1 96.38 119 ILE B N 1
ATOM 3908 C CA . ILE B 1 119 ? -9.242 -21.156 -3.279 1 96.38 119 ILE B CA 1
ATOM 3909 C C . ILE B 1 119 ? -9.875 -19.766 -3.328 1 96.38 119 ILE B C 1
ATOM 3911 O O . ILE B 1 119 ? -9.188 -18.766 -3.594 1 96.38 119 ILE B O 1
ATOM 3915 N N . PHE B 1 120 ? -11.125 -19.75 -3.035 1 97.31 120 PHE B N 1
ATOM 3916 C CA . PHE B 1 120 ? -11.789 -18.453 -3.094 1 97.31 120 PHE B CA 1
ATOM 3917 C C . PHE B 1 120 ? -11.266 -17.531 -2.004 1 97.31 120 PHE B C 1
ATOM 3919 O O . PHE B 1 120 ? -11.227 -16.312 -2.186 1 97.31 120 PHE B O 1
ATOM 3926 N N . LYS B 1 121 ? -10.875 -18.078 -0.904 1 97.19 121 LYS B N 1
ATOM 3927 C CA . LYS B 1 121 ? -10.273 -17.266 0.147 1 97.19 121 LYS B CA 1
ATOM 3928 C C . LYS B 1 121 ? -9.039 -16.547 -0.364 1 97.19 121 LYS B C 1
ATOM 3930 O O . LYS B 1 121 ? -8.781 -15.391 0.014 1 97.19 121 LYS B O 1
ATOM 3935 N N . VAL B 1 122 ? -8.211 -17.172 -1.179 1 97.75 122 VAL B N 1
ATOM 3936 C CA . VAL B 1 122 ? -7.043 -16.547 -1.793 1 97.75 122 VAL B CA 1
ATOM 3937 C C . VAL B 1 122 ? -7.48 -15.383 -2.672 1 97.75 122 VAL B C 1
ATOM 3939 O O . VAL B 1 122 ? -6.918 -14.289 -2.586 1 97.75 122 VAL B O 1
ATOM 3942 N N . VAL B 1 123 ? -8.531 -15.578 -3.438 1 97 123 VAL B N 1
ATOM 3943 C CA . VAL B 1 123 ? -9.062 -14.562 -4.34 1 97 123 VAL B CA 1
ATOM 3944 C C . VAL B 1 123 ? -9.648 -13.406 -3.529 1 97 123 VAL B C 1
ATOM 3946 O O . VAL B 1 123 ? -9.398 -12.242 -3.838 1 97 123 VAL B O 1
ATOM 3949 N N . LEU B 1 124 ? -10.359 -13.781 -2.506 1 97.44 124 LEU B N 1
ATOM 3950 C CA . LEU B 1 124 ? -10.992 -12.797 -1.646 1 97.44 124 LEU B CA 1
ATOM 3951 C C . LEU B 1 124 ? -9.953 -11.906 -0.973 1 97.44 124 LEU B C 1
ATOM 3953 O O . LEU B 1 124 ? -10.094 -10.688 -0.943 1 97.44 124 LEU B O 1
ATOM 3957 N N . GLU B 1 125 ? -8.93 -12.547 -0.461 1 97.81 125 GLU B N 1
ATOM 3958 C CA . GLU B 1 125 ? -7.863 -11.781 0.178 1 97.81 125 GLU B CA 1
ATOM 3959 C C . GLU B 1 125 ? -7.203 -10.828 -0.81 1 97.81 125 GLU B C 1
ATOM 3961 O O . GLU B 1 125 ? -6.879 -9.695 -0.459 1 97.81 125 GLU B O 1
ATOM 3966 N N . TYR B 1 126 ? -7.043 -11.281 -2.014 1 97.88 126 TYR B N 1
ATOM 3967 C CA . TYR B 1 126 ? -6.48 -10.414 -3.041 1 97.88 126 TYR B CA 1
ATOM 3968 C C . TYR B 1 126 ? -7.383 -9.219 -3.295 1 97.88 126 TYR B C 1
ATOM 3970 O O . TYR B 1 126 ? -6.906 -8.086 -3.422 1 97.88 126 TYR B O 1
ATOM 3978 N N . PHE B 1 127 ? -8.625 -9.461 -3.398 1 97.31 127 PHE B N 1
ATOM 3979 C CA . PHE B 1 127 ? -9.547 -8.359 -3.654 1 97.31 127 PHE B CA 1
ATOM 3980 C C . PHE B 1 127 ? -9.5 -7.336 -2.527 1 97.31 127 PHE B C 1
ATOM 3982 O O . PHE B 1 127 ? -9.555 -6.133 -2.775 1 97.31 127 PHE B O 1
ATOM 3989 N N . TYR B 1 128 ? -9.367 -7.797 -1.312 1 97.19 128 TYR B N 1
ATOM 3990 C CA . TYR B 1 128 ? -9.438 -6.902 -0.163 1 97.19 128 TYR B CA 1
ATOM 3991 C C . TYR B 1 128 ? -8.125 -6.156 0.033 1 97.19 128 TYR B C 1
ATOM 3993 O O . TYR B 1 128 ? -8.117 -4.961 0.333 1 97.19 128 TYR B O 1
ATOM 4001 N N . THR B 1 129 ? -7.055 -6.832 -0.164 1 96.81 129 THR B N 1
ATOM 4002 C CA . THR B 1 129 ? -5.805 -6.23 0.289 1 96.81 129 THR B CA 1
ATOM 4003 C C . THR B 1 129 ? -4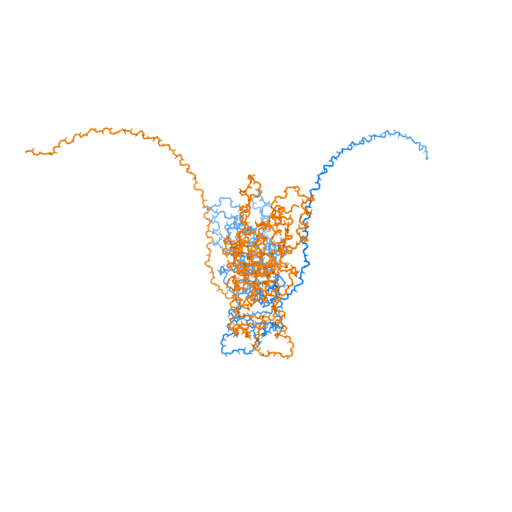.875 -5.965 -0.89 1 96.81 129 THR B C 1
ATOM 4005 O O . THR B 1 129 ? -3.873 -5.258 -0.75 1 96.81 129 THR B O 1
ATOM 4008 N N . GLY B 1 130 ? -5.148 -6.496 -2.043 1 96.12 130 GLY B N 1
ATOM 4009 C CA . GLY B 1 130 ? -4.266 -6.367 -3.189 1 96.12 130 GLY B CA 1
ATOM 4010 C C . GLY B 1 130 ? -3.086 -7.32 -3.145 1 96.12 130 GLY B C 1
ATOM 4011 O O . GLY B 1 130 ? -2.213 -7.277 -4.016 1 96.12 130 GLY B O 1
ATOM 4012 N N . ASN B 1 131 ? -3.074 -8.117 -2.137 1 96.19 131 ASN B N 1
ATOM 4013 C CA . ASN B 1 131 ? -2.018 -9.109 -1.939 1 96.19 131 ASN B CA 1
ATOM 4014 C C . ASN B 1 131 ? -2.557 -10.383 -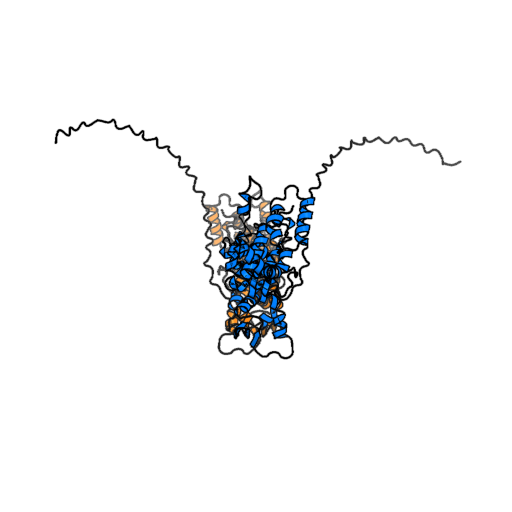1.305 1 96.19 131 ASN B C 1
ATOM 4016 O O . ASN B 1 131 ? -3.756 -10.5 -1.049 1 96.19 131 ASN B O 1
ATOM 4020 N N . VAL B 1 132 ? -1.674 -11.344 -1.18 1 97 132 VAL B N 1
ATOM 4021 C CA . VAL B 1 132 ? -2.027 -12.594 -0.508 1 97 132 VAL B CA 1
ATOM 4022 C C . VAL B 1 132 ? -0.926 -12.977 0.478 1 97 132 VAL B C 1
ATOM 4024 O O . VAL B 1 132 ? 0.26 -12.922 0.145 1 97 132 VAL B O 1
ATOM 4027 N N . SER B 1 133 ? -1.328 -13.32 1.679 1 94.81 133 SER B N 1
ATOM 4028 C CA . SER B 1 133 ? -0.367 -13.656 2.725 1 94.81 133 SER B CA 1
ATOM 4029 C C . SER B 1 133 ? 0.106 -15.102 2.594 1 94.81 133 SER B C 1
ATOM 4031 O O . SER B 1 133 ? -0.562 -15.922 1.965 1 94.81 133 SER B O 1
ATOM 4033 N N . ASP B 1 134 ? 1.188 -15.414 3.297 1 91.44 134 ASP B N 1
ATOM 4034 C CA . ASP B 1 134 ? 1.74 -16.766 3.305 1 91.44 134 ASP B CA 1
ATOM 4035 C C . ASP B 1 134 ? 0.857 -17.719 4.109 1 91.44 134 ASP B C 1
ATOM 4037 O O . ASP B 1 134 ? 0.963 -18.938 3.973 1 91.44 134 ASP B O 1
ATOM 4041 N N . GLU B 1 135 ? 0.088 -17.125 4.918 1 92.25 135 GLU B N 1
ATOM 4042 C CA . GLU B 1 135 ? -0.828 -17.953 5.699 1 92.25 135 GLU B CA 1
ATOM 4043 C C . GLU B 1 135 ? -1.945 -18.516 4.824 1 92.25 135 GLU B C 1
ATOM 4045 O O . GLU B 1 135 ? -2.4 -19.641 5.039 1 92.25 135 GLU B O 1
ATOM 4050 N N . THR B 1 136 ? -2.346 -17.688 3.869 1 95.75 136 THR B N 1
ATOM 4051 C CA . THR B 1 136 ? -3.463 -18.062 3.008 1 95.75 136 THR B CA 1
ATOM 4052 C C . THR B 1 136 ? -2.975 -18.875 1.812 1 95.75 136 THR B C 1
ATOM 4054 O O . THR B 1 136 ? -3.592 -19.875 1.441 1 95.75 136 THR B O 1
ATOM 4057 N N . LEU B 1 137 ? -1.838 -18.453 1.221 1 96.88 137 LEU B N 1
ATOM 4058 C CA . LEU B 1 137 ? -1.262 -19.141 0.073 1 96.88 137 LEU B CA 1
ATOM 4059 C C . LEU B 1 137 ? -0.121 -20.062 0.506 1 96.88 137 LEU B C 1
ATOM 4061 O O . LEU B 1 137 ? 0.981 -19.594 0.796 1 96.88 137 LEU B O 1
ATOM 4065 N N . THR B 1 138 ? -0.406 -21.344 0.52 1 95.12 138 THR B N 1
ATOM 4066 C CA . THR B 1 138 ? 0.596 -22.344 0.834 1 95.12 138 THR B CA 1
ATOM 4067 C C . THR B 1 138 ? 0.99 -23.125 -0.418 1 95.12 138 THR B C 1
ATOM 4069 O O . THR B 1 138 ? 0.276 -23.094 -1.423 1 95.12 138 THR B O 1
ATOM 4072 N N . ILE B 1 139 ? 2.09 -23.828 -0.313 1 94.31 139 ILE B N 1
ATOM 4073 C CA . ILE B 1 139 ? 2.682 -24.5 -1.473 1 94.31 139 ILE B CA 1
ATOM 4074 C C . ILE B 1 139 ? 1.716 -25.547 -2.016 1 94.31 139 ILE B C 1
ATOM 4076 O O . ILE B 1 139 ? 1.624 -25.75 -3.229 1 94.31 139 ILE B O 1
ATOM 4080 N N . ASP B 1 140 ? 0.929 -26.125 -1.192 1 92.62 140 ASP B N 1
ATOM 4081 C CA . ASP B 1 140 ? 0.066 -27.234 -1.571 1 92.62 140 ASP B CA 1
ATOM 4082 C C . ASP B 1 140 ? -1.118 -26.75 -2.406 1 92.62 140 ASP B C 1
ATOM 4084 O O . ASP B 1 140 ? -1.714 -27.531 -3.154 1 92.62 140 ASP B O 1
ATOM 4088 N N . ILE B 1 141 ? -1.461 -25.469 -2.352 1 95.31 141 ILE B N 1
ATOM 4089 C CA . ILE B 1 141 ? -2.67 -25.031 -3.039 1 95.31 141 ILE B CA 1
ATOM 4090 C C . ILE B 1 141 ? -2.295 -24.156 -4.238 1 95.31 141 ILE B C 1
ATOM 4092 O O . ILE B 1 141 ? -3.17 -23.609 -4.918 1 95.31 141 ILE B O 1
ATOM 4096 N N . VAL B 1 142 ? -1.045 -24.016 -4.582 1 96.19 142 VAL B N 1
ATOM 4097 C CA . VAL B 1 142 ? -0.551 -23.156 -5.648 1 96.19 142 VAL B CA 1
ATOM 4098 C C . VAL B 1 142 ? -1.251 -23.5 -6.961 1 96.19 142 VAL B C 1
ATOM 4100 O O . VAL B 1 142 ? -1.764 -22.625 -7.652 1 96.19 142 VAL B O 1
ATOM 4103 N N . PRO B 1 143 ? -1.379 -24.797 -7.324 1 95.06 143 PRO B N 1
ATOM 4104 C CA . PRO B 1 143 ? -2.035 -25.094 -8.602 1 95.06 143 PRO B CA 1
ATOM 4105 C C . PRO B 1 143 ? -3.488 -24.625 -8.641 1 95.06 143 PRO B C 1
ATOM 4107 O O . PRO B 1 143 ? -3.916 -24.031 -9.625 1 95.06 143 PRO B O 1
ATOM 4110 N N . ASP B 1 144 ? -4.164 -24.844 -7.582 1 94.88 144 ASP B N 1
ATOM 4111 C CA . ASP B 1 144 ? -5.578 -24.469 -7.523 1 94.88 144 ASP B CA 1
ATOM 4112 C C . ASP B 1 144 ? -5.75 -22.953 -7.469 1 94.88 144 ASP B C 1
ATOM 4114 O O . ASP B 1 144 ? -6.672 -22.406 -8.078 1 94.88 144 ASP B O 1
ATOM 4118 N N . ALA B 1 145 ? -4.91 -22.344 -6.672 1 96.06 145 ALA B N 1
ATOM 4119 C CA . ALA B 1 145 ? -4.945 -20.891 -6.586 1 96.06 145 ALA B CA 1
ATOM 4120 C C . ALA B 1 145 ? -4.68 -20.25 -7.949 1 96.06 145 ALA B C 1
ATOM 4122 O O . ALA B 1 145 ? -5.316 -19.266 -8.312 1 96.06 145 ALA B O 1
ATOM 4123 N N . TYR B 1 146 ? -3.705 -20.828 -8.672 1 94.94 146 TYR B N 1
ATOM 4124 C CA . TYR B 1 146 ? -3.381 -20.328 -10.008 1 94.94 146 TYR B CA 1
ATOM 4125 C C . TYR B 1 146 ? -4.562 -20.484 -10.953 1 94.94 146 TYR B C 1
ATOM 4127 O O . TYR B 1 146 ? -4.855 -19.594 -11.75 1 94.94 146 TYR B O 1
ATOM 4135 N N . TYR B 1 147 ? -5.203 -21.562 -10.844 1 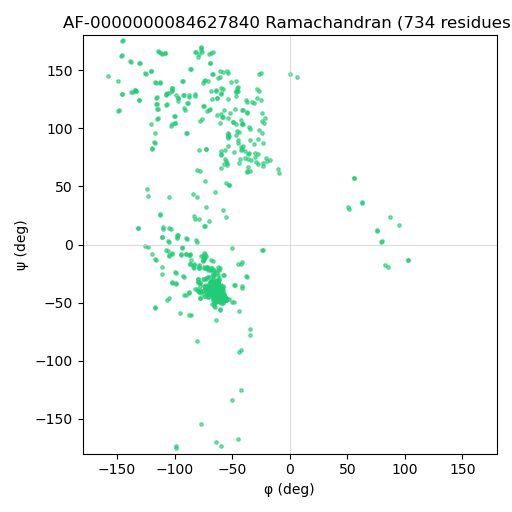92.19 147 TYR B N 1
ATOM 4136 C CA . TYR B 1 147 ? -6.422 -21.781 -11.609 1 92.19 147 TYR B CA 1
ATOM 4137 C C . TYR B 1 147 ? -7.492 -20.766 -11.25 1 92.19 147 TYR B C 1
ATOM 4139 O O . TYR B 1 147 ? -8.148 -20.203 -12.133 1 92.19 147 TYR B O 1
ATOM 4147 N N . GLY B 1 148 ? -7.719 -20.547 -9.977 1 92.38 148 GLY B N 1
ATOM 4148 C CA . GLY B 1 148 ? -8.672 -19.547 -9.539 1 92.38 148 GLY B CA 1
ATOM 4149 C C . GLY B 1 148 ? -8.391 -18.172 -10.094 1 92.38 148 GLY B C 1
ATOM 4150 O O . GLY B 1 148 ? -9.297 -17.484 -10.57 1 92.38 148 GLY B O 1
ATOM 4151 N N . ALA B 1 149 ? -7.109 -17.812 -9.992 1 93.25 149 ALA B N 1
ATOM 4152 C CA . ALA B 1 149 ? -6.703 -16.516 -10.539 1 93.25 149 ALA B CA 1
ATOM 4153 C C . ALA B 1 149 ? -7.031 -16.422 -12.023 1 93.25 149 ALA B C 1
ATOM 4155 O O . ALA B 1 149 ? -7.418 -15.352 -12.508 1 93.25 149 ALA B O 1
ATOM 4156 N N . THR B 1 150 ? -6.914 -17.5 -12.75 1 89.12 150 THR B N 1
ATOM 4157 C CA . THR B 1 150 ? -7.223 -17.547 -14.18 1 89.12 150 THR B CA 1
ATOM 4158 C C . THR B 1 150 ? -8.727 -17.484 -14.406 1 89.12 150 THR B C 1
ATOM 4160 O O . THR B 1 150 ? -9.203 -16.734 -15.273 1 89.12 150 THR B O 1
ATOM 4163 N N . ALA B 1 151 ? -9.453 -18.156 -13.609 1 87.44 151 ALA B N 1
ATOM 4164 C CA . ALA B 1 151 ? -10.906 -18.234 -13.758 1 87.44 151 ALA B CA 1
ATOM 4165 C C . ALA B 1 151 ? -11.547 -16.875 -13.539 1 87.44 151 ALA B C 1
ATOM 4167 O O . ALA B 1 151 ? -12.523 -16.531 -14.211 1 87.44 151 ALA B O 1
ATOM 4168 N N . PHE B 1 152 ? -11.031 -16.094 -12.633 1 89.75 152 PHE B N 1
ATOM 4169 C CA . PHE B 1 152 ? -11.602 -14.789 -12.312 1 89.75 152 PHE B CA 1
ATOM 4170 C C . PHE B 1 152 ? -10.867 -13.672 -13.062 1 89.75 152 PHE B C 1
ATOM 4172 O O . PHE B 1 152 ? -11.07 -12.492 -12.773 1 89.75 152 PHE B O 1
ATOM 4179 N N . LEU B 1 153 ? -9.984 -14.062 -13.969 1 88.19 153 LEU B N 1
ATOM 4180 C CA . LEU B 1 153 ? -9.266 -13.141 -14.844 1 88.19 153 LEU B CA 1
ATOM 4181 C C . LEU B 1 153 ? -8.516 -12.094 -14.023 1 88.19 153 LEU B C 1
ATOM 4183 O O . LEU B 1 153 ? -8.672 -10.891 -14.242 1 88.19 153 LEU B O 1
ATOM 4187 N N . LEU B 1 154 ? -7.629 -12.586 -13.133 1 92.88 154 LEU B N 1
ATOM 4188 C CA . LEU B 1 154 ? -6.848 -11.711 -12.258 1 92.88 154 LEU B CA 1
ATOM 4189 C C . LEU B 1 154 ? -5.355 -11.859 -12.547 1 92.88 154 LEU B C 1
ATOM 4191 O O . LEU B 1 154 ? -4.648 -12.57 -11.836 1 92.88 154 LEU B O 1
ATOM 4195 N N . PRO B 1 155 ? -4.852 -11.094 -13.477 1 92.75 155 PRO B N 1
ATOM 4196 C CA . PRO B 1 155 ? -3.449 -11.25 -13.875 1 92.75 155 PRO B CA 1
ATOM 4197 C C . PRO B 1 155 ? -2.477 -10.883 -12.758 1 92.75 155 PRO B C 1
ATOM 4199 O O . PRO B 1 155 ? -1.408 -11.492 -12.641 1 92.75 155 PRO B O 1
ATOM 4202 N N . ASN B 1 156 ? -2.809 -9.914 -11.984 1 94.88 156 ASN B N 1
ATOM 4203 C CA . ASN B 1 156 ? -1.9 -9.523 -10.906 1 94.88 156 ASN B CA 1
ATOM 4204 C C . ASN B 1 156 ? -1.837 -10.578 -9.812 1 94.88 156 ASN B C 1
ATOM 4206 O O . ASN B 1 156 ? -0.791 -10.766 -9.188 1 94.88 156 ASN B O 1
ATOM 4210 N N . LEU B 1 157 ? -2.953 -11.203 -9.539 1 95.81 157 LEU B N 1
ATOM 4211 C CA . LEU B 1 157 ? -2.916 -12.32 -8.602 1 95.81 157 LEU B CA 1
ATOM 4212 C C . LEU B 1 157 ? -2.031 -1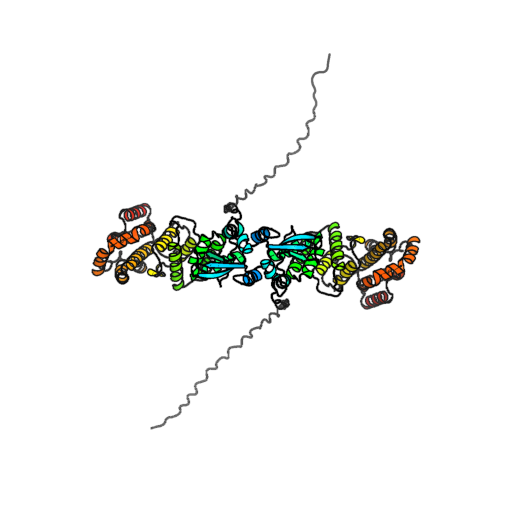3.445 -9.133 1 95.81 157 LEU B C 1
ATOM 4214 O O . LEU B 1 157 ? -1.279 -14.062 -8.375 1 95.81 157 LEU B O 1
ATOM 4218 N N . LYS B 1 158 ? -2.084 -13.727 -10.438 1 94.56 158 LYS B N 1
ATOM 4219 C CA . LYS B 1 158 ? -1.2 -14.727 -11.047 1 94.56 158 LYS B CA 1
ATOM 4220 C C . LYS B 1 158 ? 0.266 -14.367 -10.812 1 94.56 158 LYS B C 1
ATOM 4222 O O . LYS B 1 158 ? 1.072 -15.234 -10.469 1 94.56 158 LYS B O 1
ATOM 4227 N N . GLU B 1 159 ? 0.504 -13.141 -10.977 1 96.06 159 GLU B N 1
ATOM 4228 C CA . GLU B 1 159 ? 1.874 -12.672 -10.781 1 96.06 159 GLU B CA 1
ATOM 4229 C C . GLU B 1 159 ? 2.328 -12.883 -9.344 1 96.06 159 GLU B C 1
ATOM 4231 O O . GLU B 1 159 ? 3.471 -13.273 -9.094 1 96.06 159 GLU B O 1
ATOM 4236 N N . ILE B 1 160 ? 1.463 -12.625 -8.438 1 97.19 160 ILE B N 1
ATOM 4237 C CA . ILE B 1 160 ? 1.778 -12.812 -7.027 1 97.19 160 ILE B CA 1
ATOM 4238 C C . ILE B 1 160 ? 2.09 -14.289 -6.762 1 97.19 160 ILE B C 1
ATOM 4240 O O . ILE B 1 160 ? 3.045 -14.602 -6.051 1 97.19 160 ILE B O 1
ATOM 4244 N N . ILE B 1 161 ? 1.341 -15.141 -7.34 1 97.38 161 ILE B N 1
ATOM 4245 C CA . ILE B 1 161 ? 1.531 -16.578 -7.16 1 97.38 161 ILE B CA 1
ATOM 4246 C C . ILE B 1 161 ? 2.865 -17 -7.773 1 97.38 161 ILE B C 1
ATOM 4248 O O . ILE B 1 161 ? 3.6 -17.797 -7.184 1 97.38 161 ILE B O 1
ATOM 4252 N N . VAL B 1 162 ? 3.199 -16.438 -8.914 1 96.62 162 VAL B N 1
ATOM 4253 C CA . VAL B 1 162 ? 4.473 -16.734 -9.57 1 96.62 162 VAL B CA 1
ATOM 4254 C C . VAL B 1 162 ? 5.625 -16.297 -8.672 1 96.62 162 VAL B C 1
ATOM 4256 O O . VAL B 1 162 ? 6.578 -17.047 -8.461 1 96.62 162 VAL B O 1
ATOM 4259 N N . GLN B 1 163 ? 5.484 -15.164 -8.102 1 97.06 163 GLN B N 1
ATOM 4260 C CA . GLN B 1 163 ? 6.535 -14.664 -7.219 1 97.06 163 GLN B CA 1
ATOM 4261 C C . GLN B 1 163 ? 6.656 -15.523 -5.969 1 97.06 163 GLN B C 1
ATOM 4263 O O . GLN B 1 163 ? 7.766 -15.781 -5.492 1 97.06 163 GLN B O 1
ATOM 4268 N N . PHE B 1 164 ? 5.59 -15.891 -5.465 1 96.94 164 PHE B N 1
ATOM 4269 C CA . PHE B 1 164 ? 5.582 -16.797 -4.32 1 96.94 164 PHE B CA 1
ATOM 4270 C C . PHE B 1 164 ? 6.332 -18.078 -4.645 1 96.94 164 PHE B C 1
ATOM 4272 O O . PHE B 1 164 ? 7.184 -18.516 -3.867 1 96.94 164 PHE B O 1
ATOM 4279 N N . MET B 1 165 ? 6.062 -18.641 -5.777 1 96.38 165 MET B N 1
ATOM 4280 C CA . MET B 1 165 ? 6.691 -19.891 -6.199 1 96.38 165 MET B CA 1
ATOM 4281 C C . MET B 1 165 ? 8.188 -19.703 -6.398 1 96.38 165 MET B C 1
ATOM 4283 O O . MET B 1 165 ? 8.984 -20.547 -5.988 1 96.38 165 MET B O 1
ATOM 4287 N N . LYS B 1 166 ? 8.57 -18.609 -7 1 95.5 166 LYS B N 1
ATOM 4288 C CA . LYS B 1 166 ? 9.984 -18.312 -7.195 1 95.5 166 LYS B CA 1
ATOM 4289 C C . LYS B 1 166 ? 10.719 -18.234 -5.859 1 95.5 166 LYS B C 1
ATOM 4291 O O . LYS B 1 166 ? 11.797 -18.812 -5.711 1 95.5 166 LYS B O 1
ATOM 4296 N N . SER B 1 167 ? 10.117 -17.562 -4.973 1 94.81 167 SER B N 1
ATOM 4297 C CA . SER B 1 167 ? 10.719 -17.422 -3.648 1 94.81 167 SER B CA 1
ATOM 4298 C C . SER B 1 167 ? 10.852 -18.781 -2.961 1 94.81 167 SER B C 1
ATOM 4300 O O . SER B 1 167 ? 11.875 -19.078 -2.348 1 94.81 167 SER B O 1
ATOM 4302 N N . TYR B 1 168 ? 9.797 -19.562 -3.057 1 93.94 168 TYR B N 1
ATOM 4303 C CA . TYR B 1 168 ? 9.812 -20.906 -2.471 1 93.94 168 TYR B CA 1
ATOM 4304 C C . TYR B 1 168 ? 10.93 -21.75 -3.068 1 93.94 168 TYR B C 1
ATOM 4306 O O . TYR B 1 168 ? 11.68 -22.406 -2.338 1 93.94 168 TYR B O 1
ATOM 4314 N N . MET B 1 169 ? 11.117 -21.719 -4.34 1 94.62 169 MET B N 1
ATOM 4315 C CA . MET B 1 169 ? 12.094 -22.531 -5.062 1 94.62 169 MET B CA 1
ATOM 4316 C C . MET B 1 169 ? 13.516 -22.078 -4.746 1 94.62 169 MET B C 1
ATOM 4318 O O . MET B 1 169 ? 14.438 -22.891 -4.734 1 94.62 169 MET B O 1
ATOM 4322 N N . GLU B 1 170 ? 13.695 -20.828 -4.512 1 92.25 170 GLU B N 1
ATOM 4323 C CA . GLU B 1 170 ? 15.008 -20.297 -4.16 1 92.25 170 GLU B CA 1
ATOM 4324 C C . GLU B 1 170 ? 15.516 -20.906 -2.859 1 92.25 170 GLU B C 1
ATOM 4326 O O . GLU B 1 170 ? 16.734 -21.031 -2.662 1 92.25 170 GLU B O 1
ATOM 4331 N N . HIS B 1 171 ? 14.633 -21.391 -2.088 1 90.31 171 HIS B N 1
ATOM 4332 C CA . HIS B 1 171 ? 15.031 -21.922 -0.792 1 90.31 171 HIS B CA 1
ATOM 4333 C C . HIS B 1 171 ? 15.008 -23.453 -0.796 1 90.31 171 HIS B C 1
ATOM 4335 O O . HIS B 1 171 ? 15.312 -24.078 0.22 1 90.31 171 HIS B O 1
ATOM 4341 N N . CYS B 1 172 ? 14.719 -23.969 -1.919 1 87.75 172 CYS B N 1
ATOM 4342 C CA . CYS B 1 172 ? 14.664 -25.422 -2.049 1 87.75 172 CYS B CA 1
ATOM 4343 C C . CYS B 1 172 ? 16.016 -25.969 -2.486 1 87.75 172 CYS B C 1
ATOM 4345 O O . CYS B 1 172 ? 16.5 -25.656 -3.576 1 87.75 172 CYS B O 1
ATOM 4347 N N . HIS B 1 173 ? 16.656 -26.812 -1.629 1 78.88 173 HIS B N 1
ATOM 4348 C CA . HIS B 1 173 ? 17.984 -27.312 -1.957 1 78.88 173 HIS B CA 1
ATOM 4349 C C . HIS B 1 173 ? 18.016 -28.844 -1.906 1 78.88 173 HIS B C 1
ATOM 4351 O O . HIS B 1 173 ? 19.016 -29.469 -2.27 1 78.88 173 HIS B O 1
ATOM 4357 N N . ASN B 1 174 ? 16.953 -29.469 -1.57 1 78.12 174 ASN B N 1
ATOM 4358 C CA . ASN B 1 174 ? 16.984 -30.906 -1.366 1 78.12 174 ASN B CA 1
ATOM 4359 C C . ASN B 1 174 ? 16.141 -31.641 -2.402 1 78.12 174 ASN B C 1
ATOM 4361 O O . ASN B 1 174 ? 15.375 -31.016 -3.133 1 78.12 174 ASN B O 1
ATOM 4365 N N . VAL B 1 175 ? 16.297 -32.969 -2.494 1 77.56 175 VAL B N 1
ATOM 4366 C CA . VAL B 1 175 ? 15.609 -33.844 -3.414 1 77.56 175 VAL B CA 1
ATOM 4367 C C . VAL B 1 175 ? 14.102 -33.812 -3.15 1 77.56 175 VAL B C 1
ATOM 4369 O O . VAL B 1 175 ? 13.305 -33.844 -4.09 1 77.56 175 VAL B O 1
ATOM 4372 N N . GLY B 1 176 ? 13.789 -33.688 -1.951 1 85.19 176 GLY B N 1
ATOM 4373 C CA . GLY B 1 176 ? 12.383 -33.656 -1.581 1 85.19 176 GLY B CA 1
ATOM 4374 C C . GLY B 1 176 ? 11.641 -32.469 -2.205 1 85.19 176 GLY B C 1
ATOM 4375 O O . GLY B 1 176 ? 10.492 -32.625 -2.635 1 85.19 176 GLY B O 1
ATOM 4376 N N . SER B 1 177 ? 12.352 -31.484 -2.406 1 89.25 177 SER B N 1
ATOM 4377 C CA . SER B 1 177 ? 11.758 -30.281 -2.982 1 89.25 177 SER B CA 1
ATOM 4378 C C . SER B 1 177 ? 11.445 -30.469 -4.461 1 89.25 177 SER B C 1
ATOM 4380 O O . SER B 1 177 ? 10.406 -30.016 -4.945 1 89.25 177 SER B O 1
ATOM 4382 N N . SER B 1 178 ? 12.336 -31.188 -5.141 1 93.62 178 SER B N 1
ATOM 4383 C CA . SER B 1 178 ? 12.117 -31.422 -6.566 1 93.62 178 SER B CA 1
ATOM 4384 C C . SER B 1 178 ? 10.867 -32.25 -6.805 1 93.62 178 SER B C 1
ATOM 4386 O O . SER B 1 178 ? 10.109 -32 -7.746 1 93.62 178 SER B O 1
ATOM 4388 N N . ASN B 1 179 ? 10.633 -33.188 -5.949 1 95.25 179 ASN B N 1
ATOM 4389 C CA . ASN B 1 179 ? 9.445 -34.031 -6.062 1 95.25 179 ASN B CA 1
ATOM 4390 C C . ASN B 1 179 ? 8.172 -33.25 -5.832 1 95.25 179 ASN B C 1
ATOM 4392 O O . ASN B 1 179 ? 7.195 -33.375 -6.574 1 95.25 179 ASN B O 1
ATOM 4396 N N . GLN B 1 180 ? 8.242 -32.438 -4.863 1 94.56 180 GLN B N 1
ATOM 4397 C CA . GLN B 1 180 ? 7.082 -31.625 -4.559 1 94.56 180 GLN B CA 1
ATOM 4398 C C . GLN B 1 180 ? 6.758 -30.672 -5.711 1 94.56 180 GLN B C 1
ATOM 4400 O O . GLN B 1 180 ? 5.598 -30.547 -6.109 1 94.56 180 GLN B O 1
ATOM 4405 N N . ILE B 1 181 ? 7.754 -30.062 -6.242 1 96.5 181 ILE B N 1
ATOM 4406 C CA . ILE B 1 181 ? 7.586 -29.109 -7.324 1 96.5 181 ILE B CA 1
ATOM 4407 C C . ILE B 1 181 ? 7.113 -29.828 -8.586 1 96.5 181 ILE B C 1
ATOM 4409 O O . ILE B 1 181 ? 6.301 -29.281 -9.344 1 96.5 181 ILE B O 1
ATOM 4413 N N . ALA B 1 182 ? 7.602 -31.016 -8.797 1 96.81 182 ALA B N 1
ATOM 4414 C CA . ALA B 1 182 ? 7.168 -31.812 -9.938 1 96.81 182 ALA B CA 1
ATOM 4415 C C . ALA B 1 182 ? 5.68 -32.125 -9.844 1 96.81 182 ALA B C 1
ATOM 4417 O O . ALA B 1 182 ? 4.961 -32.094 -10.844 1 96.81 182 ALA B O 1
ATOM 4418 N N . LYS B 1 183 ? 5.242 -32.438 -8.68 1 96.38 183 LYS B N 1
ATOM 4419 C CA . LYS B 1 183 ? 3.824 -32.688 -8.461 1 96.38 183 LYS B CA 1
ATOM 4420 C C . LYS B 1 183 ? 2.982 -31.469 -8.781 1 96.38 183 LYS B C 1
ATOM 4422 O O . LYS B 1 183 ? 1.906 -31.578 -9.375 1 96.38 183 LYS B O 1
ATOM 4427 N N . ILE B 1 184 ? 3.461 -30.375 -8.383 1 96.44 184 ILE B N 1
ATOM 4428 C CA . ILE B 1 184 ? 2.789 -29.109 -8.648 1 96.44 184 ILE B CA 1
ATOM 4429 C C . ILE B 1 184 ? 2.697 -28.891 -10.156 1 96.44 184 ILE B C 1
ATOM 4431 O O . ILE B 1 184 ? 1.636 -28.531 -10.672 1 96.44 184 ILE B O 1
ATOM 4435 N N . LEU B 1 185 ? 3.818 -29.109 -10.859 1 95.94 185 LEU B N 1
ATOM 4436 C CA . LEU B 1 185 ? 3.832 -28.969 -12.305 1 95.94 185 LEU B CA 1
ATOM 4437 C C . LEU B 1 185 ? 2.805 -29.891 -12.953 1 95.94 185 LEU B C 1
ATOM 4439 O O . LEU B 1 185 ? 2.094 -29.484 -13.875 1 95.94 185 LEU B O 1
ATOM 4443 N N . SER B 1 186 ? 2.711 -31.078 -12.469 1 96.19 186 SER B N 1
ATOM 4444 C CA . SER B 1 186 ? 1.766 -32.062 -13.016 1 96.19 186 SER B CA 1
ATOM 4445 C C . SER B 1 186 ? 0.326 -31.578 -12.844 1 96.19 186 SER B C 1
ATOM 4447 O O . SER B 1 186 ? -0.468 -31.641 -13.781 1 96.19 186 SER B O 1
ATOM 4449 N N . LYS B 1 187 ? 0.03 -31.078 -11.711 1 94.31 187 LYS B N 1
ATOM 4450 C CA . LYS B 1 187 ? -1.326 -30.609 -11.438 1 94.31 187 LYS B CA 1
ATOM 4451 C C . LYS B 1 187 ? -1.676 -29.406 -12.312 1 94.31 187 LYS B C 1
ATOM 4453 O O . LYS B 1 187 ? -2.771 -29.328 -12.875 1 94.31 187 LYS B O 1
ATOM 4458 N N . ILE B 1 188 ? -0.772 -28.469 -12.406 1 92.94 188 ILE B N 1
ATOM 4459 C CA . ILE B 1 188 ? -1.014 -27.266 -13.195 1 92.94 188 ILE B CA 1
ATOM 4460 C C . ILE B 1 188 ? -1.185 -27.641 -14.664 1 92.94 188 ILE B C 1
ATOM 4462 O O . ILE B 1 188 ? -2.08 -27.125 -15.344 1 92.94 188 ILE B O 1
ATOM 4466 N N . SER B 1 189 ? -0.282 -28.484 -15.125 1 90.94 189 SER B N 1
ATOM 4467 C CA . SER B 1 189 ? -0.3 -28.891 -16.531 1 90.94 189 SER B CA 1
ATOM 4468 C C . SER B 1 189 ? -1.587 -29.641 -16.875 1 90.94 189 SER B C 1
ATOM 4470 O O . SER B 1 189 ? -2.166 -29.422 -17.938 1 90.94 189 SER B O 1
ATOM 4472 N N . ASP B 1 190 ? -2.018 -30.438 -16.016 1 89.5 190 ASP B N 1
ATOM 4473 C CA . ASP B 1 190 ? -3.219 -31.234 -16.25 1 89.5 190 ASP B CA 1
ATOM 4474 C C . ASP B 1 190 ? -4.465 -30.344 -16.281 1 89.5 190 ASP B C 1
ATOM 4476 O O . ASP B 1 190 ? -5.434 -30.656 -16.969 1 89.5 190 ASP B O 1
ATOM 4480 N N . ASN B 1 191 ? -4.406 -29.266 -15.516 1 82.44 191 ASN B N 1
ATOM 4481 C CA . ASN B 1 191 ? -5.539 -28.344 -15.461 1 82.44 191 ASN B CA 1
ATOM 4482 C C . ASN B 1 191 ? -5.5 -27.344 -16.609 1 82.44 191 ASN B C 1
ATOM 4484 O O . ASN B 1 191 ? -6.477 -26.641 -16.859 1 82.44 191 ASN B O 1
ATOM 4488 N N . SER B 1 192 ? -4.34 -27.219 -17.156 1 77.31 192 SER B N 1
ATOM 4489 C CA . SER B 1 192 ? -4.184 -26.234 -18.234 1 77.31 192 SER B CA 1
ATOM 4490 C C . SER B 1 192 ? -4.91 -26.672 -19.5 1 77.31 192 SER B C 1
ATOM 4492 O O . SER B 1 192 ? -4.824 -27.828 -19.891 1 77.31 192 SER B O 1
ATOM 4494 N N . ILE B 1 193 ? -5.875 -25.844 -19.797 1 64.06 193 ILE B N 1
ATOM 4495 C CA . ILE B 1 193 ? -6.605 -26.125 -21.031 1 64.06 193 ILE B CA 1
ATOM 4496 C C . ILE B 1 193 ? -5.754 -25.734 -22.234 1 64.06 193 ILE B C 1
ATOM 4498 O O . ILE B 1 193 ? -6.027 -26.172 -23.359 1 64.06 193 ILE B O 1
ATOM 4502 N N . ASN B 1 194 ? -4.742 -25.016 -21.891 1 61.22 194 ASN B N 1
ATOM 4503 C CA . ASN B 1 194 ? -3.965 -24.469 -23 1 61.22 194 ASN B CA 1
ATOM 4504 C C . ASN B 1 194 ? -3.098 -25.531 -23.656 1 61.22 194 ASN B C 1
ATOM 4506 O O . ASN B 1 194 ? -2.66 -26.484 -22.984 1 61.22 194 ASN B O 1
ATOM 4510 N N . ASP B 1 195 ? -3.121 -25.406 -24.875 1 61.38 195 ASP B N 1
ATOM 4511 C CA . ASP B 1 195 ? -2.184 -26.172 -25.688 1 61.38 195 ASP B CA 1
ATOM 4512 C C . ASP B 1 195 ? -0.74 -25.875 -25.281 1 61.38 195 ASP B C 1
ATOM 4514 O O . ASP B 1 195 ? -0.423 -24.781 -24.828 1 61.38 195 ASP B O 1
ATOM 4518 N N . ILE B 1 196 ? 0.035 -26.922 -25.141 1 60.34 196 ILE B N 1
ATOM 4519 C CA . ILE B 1 196 ? 1.449 -26.875 -24.781 1 60.34 196 ILE B CA 1
ATOM 4520 C C . ILE B 1 196 ? 2.113 -25.672 -25.453 1 60.34 196 ILE B C 1
ATOM 4522 O O . ILE B 1 196 ? 3.025 -25.062 -24.891 1 60.34 196 ILE B O 1
ATOM 4526 N N . ASN B 1 197 ? 1.418 -25.391 -26.609 1 56.34 197 ASN B N 1
ATOM 4527 C CA . ASN B 1 197 ? 2.01 -24.312 -27.391 1 56.34 197 ASN B CA 1
ATOM 4528 C C . ASN B 1 197 ? 1.52 -22.953 -26.922 1 56.34 197 ASN B C 1
ATOM 4530 O O . ASN B 1 197 ? 1.993 -21.922 -27.391 1 56.34 197 ASN B O 1
ATOM 4534 N N . ASP B 1 198 ? 0.519 -22.938 -26.141 1 60.28 198 ASP B N 1
ATOM 4535 C CA . ASP B 1 198 ? -0.037 -21.672 -25.703 1 60.28 198 ASP B CA 1
ATOM 4536 C C . ASP B 1 198 ? 0.887 -20.984 -24.688 1 60.28 198 ASP B C 1
ATOM 4538 O O . ASP B 1 198 ? 1.195 -21.531 -23.641 1 60.28 198 ASP B O 1
ATOM 4542 N N . ASP B 1 199 ? 1.96 -20.25 -25.172 1 55.62 199 ASP B N 1
ATOM 4543 C CA . ASP B 1 199 ? 3.248 -19.641 -24.875 1 55.62 199 ASP B CA 1
ATOM 4544 C C . ASP B 1 199 ? 3.201 -18.891 -23.531 1 55.62 199 ASP B C 1
ATOM 4546 O O . ASP B 1 199 ? 4.242 -18.609 -22.938 1 55.62 199 ASP B O 1
ATOM 4550 N N . ASP B 1 200 ? 2.059 -18.531 -22.906 1 62.59 200 ASP B N 1
ATOM 4551 C CA . ASP B 1 200 ? 2.471 -17.422 -22.062 1 62.59 200 ASP B CA 1
ATOM 4552 C C . ASP B 1 200 ? 2.109 -17.688 -20.594 1 62.59 200 ASP B C 1
ATOM 4554 O O . ASP B 1 200 ? 1.417 -16.891 -19.969 1 62.59 200 ASP B O 1
ATOM 4558 N N . ASP B 1 201 ? 2.508 -19.016 -20.156 1 85.12 201 ASP B N 1
ATOM 4559 C CA . ASP B 1 201 ? 2.25 -19.203 -18.719 1 85.12 201 ASP B CA 1
ATOM 4560 C C . ASP B 1 201 ? 3.535 -19.078 -17.906 1 85.12 201 ASP B C 1
ATOM 4562 O O . ASP B 1 201 ? 4.34 -20 -17.859 1 85.12 201 ASP B O 1
ATOM 4566 N N . GLN B 1 202 ? 3.721 -18.062 -17.297 1 90 202 GLN B N 1
ATOM 4567 C CA . GLN B 1 202 ? 4.938 -17.703 -16.578 1 90 202 GLN B CA 1
ATOM 4568 C C . GLN B 1 202 ? 5.211 -18.672 -15.43 1 90 202 GLN B C 1
ATOM 4570 O O . GLN B 1 202 ? 6.371 -18.969 -15.125 1 90 202 GLN B O 1
ATOM 4575 N N . LEU B 1 203 ? 4.156 -19.172 -14.859 1 93.88 203 LEU B N 1
ATOM 4576 C CA . LEU B 1 203 ? 4.348 -20.094 -13.734 1 93.88 203 LEU B CA 1
ATOM 4577 C C . LEU B 1 203 ? 4.988 -21.391 -14.195 1 93.88 203 LEU B C 1
ATOM 4579 O O . LEU B 1 203 ? 5.961 -21.859 -13.594 1 93.88 203 LEU B O 1
ATOM 4583 N N . ILE B 1 204 ? 4.508 -21.922 -15.266 1 92.69 204 ILE B N 1
ATOM 4584 C CA . ILE B 1 204 ? 5.039 -23.156 -15.812 1 92.69 204 ILE B CA 1
ATOM 4585 C C . ILE B 1 204 ? 6.492 -22.953 -16.234 1 92.69 204 ILE B C 1
ATOM 4587 O O . ILE B 1 204 ? 7.352 -23.797 -15.961 1 92.69 204 ILE B O 1
ATOM 4591 N N . ASP B 1 205 ? 6.746 -21.844 -16.812 1 91.5 205 ASP B N 1
ATOM 4592 C CA . ASP B 1 205 ? 8.102 -21.547 -17.266 1 91.5 205 ASP B CA 1
ATOM 4593 C C . ASP B 1 205 ? 9.078 -21.531 -16.094 1 91.5 205 ASP B C 1
ATOM 4595 O O . ASP B 1 205 ? 10.148 -22.156 -16.156 1 91.5 205 ASP B O 1
ATOM 4599 N N . GLU B 1 206 ? 8.711 -20.922 -15.07 1 92.69 206 GLU B N 1
ATOM 4600 C CA . GLU B 1 206 ? 9.594 -20.812 -13.914 1 92.69 206 GLU B CA 1
ATOM 4601 C C . GLU B 1 206 ? 9.812 -22.172 -13.258 1 92.69 206 GLU B C 1
ATOM 4603 O O . GLU B 1 206 ? 10.922 -22.5 -12.836 1 92.69 206 GLU B O 1
ATOM 4608 N N . ILE B 1 207 ? 8.797 -22.922 -13.18 1 94.81 207 ILE B N 1
ATOM 4609 C CA . ILE B 1 207 ? 8.891 -24.25 -12.57 1 94.81 207 ILE B CA 1
ATOM 4610 C C . ILE B 1 207 ? 9.781 -25.141 -13.422 1 94.81 207 ILE B C 1
ATOM 4612 O O . ILE B 1 207 ? 10.656 -25.828 -12.891 1 94.81 207 ILE B O 1
ATOM 4616 N N . CYS B 1 208 ? 9.602 -25.094 -14.688 1 93.5 208 CYS B N 1
ATOM 4617 C CA . CYS B 1 208 ? 10.383 -25.922 -15.586 1 93.5 208 CYS B CA 1
ATOM 4618 C C . CYS B 1 208 ? 11.859 -25.562 -15.523 1 93.5 208 CYS B C 1
ATOM 4620 O O . CYS B 1 208 ? 12.719 -26.438 -15.461 1 93.5 208 CYS B O 1
ATOM 4622 N N . LYS B 1 209 ? 12.164 -24.312 -15.477 1 90.94 209 LYS B N 1
ATOM 4623 C CA . LYS B 1 209 ? 13.547 -23.859 -15.359 1 90.94 209 LYS B CA 1
ATOM 4624 C C . LYS B 1 209 ? 14.188 -24.359 -14.07 1 90.94 209 LYS B C 1
ATOM 4626 O O . LYS B 1 209 ? 15.336 -24.812 -14.078 1 90.94 209 LYS B O 1
ATOM 4631 N N . PHE B 1 210 ? 13.492 -24.328 -13.07 1 93.44 210 PHE B N 1
ATOM 4632 C CA . PHE B 1 210 ? 14.008 -24.797 -11.789 1 93.44 210 PHE B CA 1
ATOM 4633 C C . PHE B 1 210 ? 14.273 -26.297 -11.828 1 93.44 210 PHE B C 1
ATOM 4635 O O . PHE B 1 210 ? 15.352 -26.75 -11.438 1 93.44 210 PHE B O 1
ATOM 4642 N N . LEU B 1 211 ? 13.266 -27.047 -12.281 1 93.88 211 LEU B N 1
ATOM 4643 C CA . LEU B 1 211 ? 13.391 -28.5 -12.266 1 93.88 211 LEU B CA 1
ATOM 4644 C C . LEU B 1 211 ? 14.531 -28.953 -13.156 1 93.88 211 LEU B C 1
ATOM 4646 O O . LEU B 1 211 ? 15.234 -29.922 -12.828 1 93.88 211 LEU B O 1
ATOM 4650 N N . MET B 1 212 ? 14.789 -28.219 -14.219 1 91.69 212 MET B N 1
ATOM 4651 C CA . MET B 1 212 ? 15.844 -28.609 -15.148 1 91.69 212 MET B CA 1
ATOM 4652 C C . MET B 1 212 ? 17.203 -28.156 -14.664 1 91.69 212 MET B C 1
ATOM 4654 O O . MET B 1 212 ? 18.234 -28.609 -15.164 1 91.69 212 MET B O 1
ATOM 4658 N N . SER B 1 213 ? 17.172 -27.25 -13.75 1 89.94 213 SER B N 1
ATOM 4659 C CA . SER B 1 213 ? 18.438 -26.828 -13.148 1 89.94 213 SER B CA 1
ATOM 4660 C C . SER B 1 213 ? 18.938 -27.859 -12.148 1 89.94 213 SER B C 1
ATOM 4662 O O . SER B 1 213 ? 20.078 -27.766 -11.68 1 89.94 213 SER B O 1
ATOM 4664 N N . LYS B 1 214 ? 18.125 -28.812 -11.836 1 90.88 214 LYS B N 1
ATOM 4665 C CA . LYS B 1 214 ? 18.484 -29.953 -11.016 1 90.88 214 LYS B CA 1
ATOM 4666 C C . LYS B 1 214 ? 18.484 -31.25 -11.836 1 90.88 214 LYS B C 1
ATOM 4668 O O . LYS B 1 214 ? 18 -31.266 -12.969 1 90.88 214 LYS B O 1
ATOM 4673 N N . SER B 1 215 ? 19.109 -32.25 -11.227 1 90.88 215 SER B N 1
ATOM 4674 C CA . SER B 1 215 ? 19.094 -33.531 -11.922 1 90.88 215 SER B CA 1
ATOM 4675 C C . SER B 1 215 ? 17.672 -34.062 -12.039 1 90.88 215 SER B C 1
ATOM 4677 O O . SER B 1 215 ? 16.938 -34.125 -11.047 1 90.88 215 SER B O 1
ATOM 4679 N N . LEU B 1 216 ? 17.312 -34.5 -13.195 1 92.94 216 LEU B N 1
ATOM 4680 C CA . LEU B 1 216 ? 15.984 -35.062 -13.414 1 92.94 216 LEU B CA 1
ATOM 4681 C C . LEU B 1 216 ? 15.781 -36.312 -12.547 1 92.94 216 LEU B C 1
ATOM 4683 O O . LEU B 1 216 ? 14.648 -36.688 -12.258 1 92.94 216 LEU B O 1
ATOM 4687 N N . TYR B 1 217 ? 16.875 -36.844 -12.125 1 91.62 217 TYR B N 1
ATOM 4688 C CA . TYR B 1 217 ? 16.812 -38.094 -11.344 1 91.62 217 TYR B CA 1
ATOM 4689 C C . TYR B 1 217 ? 16.328 -37.781 -9.922 1 91.62 217 TYR B C 1
ATOM 4691 O O . TYR B 1 217 ? 15.992 -38.719 -9.172 1 91.62 217 TYR B O 1
ATOM 4699 N N . ASN B 1 218 ? 16.328 -36.594 -9.609 1 92.31 218 ASN B N 1
ATOM 4700 C CA . ASN B 1 218 ? 15.805 -36.188 -8.305 1 92.31 218 ASN B CA 1
ATOM 4701 C C . ASN B 1 218 ? 14.281 -36.281 -8.258 1 92.31 218 ASN B C 1
ATOM 4703 O O . ASN B 1 218 ? 13.68 -36.125 -7.195 1 92.31 218 ASN B O 1
ATOM 4707 N N . ILE B 1 219 ? 13.68 -36.531 -9.398 1 95.5 219 ILE B N 1
ATOM 4708 C CA . ILE B 1 219 ? 12.227 -36.594 -9.492 1 95.5 219 ILE B CA 1
ATOM 4709 C C . ILE B 1 219 ? 11.773 -38.031 -9.672 1 95.5 219 ILE B C 1
ATOM 4711 O O . ILE B 1 219 ? 12.125 -38.688 -10.656 1 95.5 219 ILE B O 1
ATOM 4715 N N . ASP B 1 220 ? 10.992 -38.438 -8.719 1 95.31 220 ASP B N 1
ATOM 4716 C CA . ASP B 1 220 ? 10.383 -39.75 -8.883 1 95.31 220 ASP B CA 1
ATOM 4717 C C . ASP B 1 220 ? 9.398 -39.75 -10.047 1 95.31 220 ASP B C 1
ATOM 4719 O O . ASP B 1 220 ? 8.648 -38.781 -10.242 1 95.31 220 ASP B O 1
ATOM 4723 N N . TYR B 1 221 ? 9.289 -40.844 -10.719 1 96.06 221 TYR B N 1
ATOM 4724 C CA . TYR B 1 221 ? 8.562 -40.938 -11.977 1 96.06 221 TYR B CA 1
ATOM 4725 C C . TYR B 1 221 ? 7.074 -40.656 -11.766 1 96.06 221 TYR B C 1
ATOM 4727 O O . TYR B 1 221 ? 6.434 -40 -12.586 1 96.06 221 TYR B O 1
ATOM 4735 N N . HIS B 1 222 ? 6.523 -41.094 -10.648 1 94.81 222 HIS B N 1
ATOM 4736 C CA . HIS B 1 222 ? 5.086 -41.031 -10.414 1 94.81 222 HIS B CA 1
ATOM 4737 C C . HIS B 1 222 ? 4.664 -39.594 -10.117 1 94.81 222 HIS B C 1
ATOM 4739 O O . HIS B 1 222 ? 3.471 -39.281 -10.117 1 94.81 222 HIS B O 1
ATOM 4745 N N . ASN B 1 223 ? 5.617 -38.688 -9.906 1 95.88 223 ASN B N 1
ATOM 4746 C CA . ASN B 1 223 ? 5.309 -37.312 -9.555 1 95.88 223 ASN B CA 1
ATOM 4747 C C . ASN B 1 223 ? 5.16 -36.438 -10.805 1 95.88 223 ASN B C 1
ATOM 4749 O O . ASN B 1 223 ? 4.719 -35.281 -10.719 1 95.88 223 ASN B O 1
ATOM 4753 N N . LEU B 1 224 ? 5.488 -37 -11.969 1 96.31 224 LEU B N 1
ATOM 4754 C CA . LEU B 1 224 ? 5.367 -36.25 -13.227 1 96.31 224 LEU B CA 1
ATOM 4755 C C . LEU B 1 224 ? 4.324 -36.906 -14.133 1 96.31 224 LEU B C 1
ATOM 4757 O O . LEU B 1 224 ? 4.457 -38.062 -14.5 1 96.31 224 LEU B O 1
ATOM 4761 N N . SER B 1 225 ? 3.346 -36.156 -14.469 1 95.5 225 SER B N 1
ATOM 4762 C CA . SER B 1 225 ? 2.385 -36.625 -15.461 1 95.5 225 SER B CA 1
ATOM 4763 C C . SER B 1 225 ? 2.951 -36.531 -16.875 1 95.5 225 SER B C 1
ATOM 4765 O O . SER B 1 225 ? 4.008 -35.906 -17.078 1 95.5 225 SER B O 1
ATOM 4767 N N . SER B 1 226 ? 2.262 -37.156 -17.75 1 94.38 226 SER B N 1
ATOM 4768 C CA . SER B 1 226 ? 2.689 -37.125 -19.141 1 94.38 226 SER B CA 1
ATOM 4769 C C . SER B 1 226 ? 2.73 -35.688 -19.672 1 94.38 226 SER B C 1
ATOM 4771 O O . SER B 1 226 ? 3.719 -35.281 -20.281 1 94.38 226 SER B O 1
ATOM 4773 N N . LYS B 1 227 ? 1.721 -34.938 -19.359 1 92.88 227 LYS B N 1
ATOM 4774 C CA . LYS B 1 227 ? 1.65 -33.562 -19.812 1 92.88 227 LYS B CA 1
ATOM 4775 C C . LYS B 1 227 ? 2.742 -32.719 -19.156 1 92.88 227 LYS B C 1
ATOM 4777 O O . LYS B 1 227 ? 3.348 -31.859 -19.812 1 92.88 227 LYS B O 1
ATOM 4782 N N . ALA B 1 228 ? 2.953 -32.969 -17.906 1 94.69 228 ALA B N 1
ATOM 4783 C CA . ALA B 1 228 ? 3.988 -32.219 -17.188 1 94.69 228 ALA B CA 1
ATOM 4784 C C . ALA B 1 228 ? 5.363 -32.469 -17.797 1 94.69 228 ALA B C 1
ATOM 4786 O O . ALA B 1 228 ? 6.152 -31.547 -17.953 1 94.69 228 ALA B O 1
ATOM 4787 N N . LEU B 1 229 ? 5.633 -33.75 -18.062 1 95.69 229 LEU B N 1
ATOM 4788 C CA . LEU B 1 229 ? 6.91 -34.094 -18.672 1 95.69 229 LEU B CA 1
ATOM 4789 C C . LEU B 1 229 ? 7.055 -33.438 -20.031 1 95.69 229 LEU B C 1
ATOM 4791 O O . LEU B 1 229 ? 8.133 -32.938 -20.375 1 95.69 229 LEU B O 1
ATOM 4795 N N . GLU B 1 230 ? 6.027 -33.406 -20.766 1 93.12 230 GLU B N 1
ATOM 4796 C CA . GLU B 1 230 ? 6.039 -32.719 -22.062 1 93.12 230 GLU B CA 1
ATOM 4797 C C . GLU B 1 230 ? 6.34 -31.25 -21.906 1 93.12 230 GLU B C 1
ATOM 4799 O O . GLU B 1 230 ? 7.172 -30.688 -22.625 1 93.12 230 GLU B O 1
ATOM 4804 N N . PHE B 1 231 ? 5.672 -30.656 -20.953 1 91.62 231 PHE B N 1
ATOM 4805 C CA . PHE B 1 231 ? 5.895 -29.234 -20.688 1 91.62 231 PHE B CA 1
ATOM 4806 C C . PHE B 1 231 ? 7.336 -28.984 -20.25 1 91.62 231 PHE B C 1
ATOM 4808 O O . PHE B 1 231 ? 7.977 -28.047 -20.703 1 91.62 231 PHE B O 1
ATOM 4815 N N . LEU B 1 232 ? 7.797 -29.797 -19.406 1 93.56 232 LEU B N 1
ATOM 4816 C CA . LEU B 1 232 ? 9.148 -29.656 -18.875 1 93.56 232 LEU B CA 1
ATOM 4817 C C . LEU B 1 232 ? 10.18 -29.656 -20 1 93.56 232 LEU B C 1
ATOM 4819 O O . LEU B 1 232 ? 11.047 -28.781 -20.047 1 93.56 232 LEU B O 1
ATOM 4823 N N . LEU B 1 233 ? 10.039 -30.516 -20.891 1 93.19 233 LEU B N 1
ATOM 4824 C CA . LEU B 1 233 ? 11.023 -30.672 -21.953 1 93.19 233 LEU B CA 1
ATOM 4825 C C . LEU B 1 233 ? 10.789 -29.656 -23.062 1 93.19 233 LEU B C 1
ATOM 4827 O O . LEU B 1 233 ? 11.742 -29.125 -23.641 1 93.19 233 LEU B O 1
ATOM 4831 N N . SER B 1 234 ? 9.578 -29.375 -23.375 1 90.56 234 SER B N 1
ATOM 4832 C CA . SER B 1 234 ? 9.266 -28.438 -24.453 1 90.56 234 SER B CA 1
ATOM 4833 C C . SER B 1 234 ? 9.688 -27.016 -24.094 1 90.56 234 SER B C 1
ATOM 4835 O O . SER B 1 234 ? 10.25 -26.312 -24.938 1 90.56 234 SER B O 1
ATOM 4837 N N . ARG B 1 235 ? 9.492 -26.672 -22.859 1 87.62 235 ARG B N 1
ATOM 4838 C CA . ARG B 1 235 ? 9.734 -25.297 -22.438 1 87.62 235 ARG B CA 1
ATOM 4839 C C . ARG B 1 235 ? 11.227 -25.047 -22.234 1 87.62 235 ARG B C 1
ATOM 4841 O O . ARG B 1 235 ? 11.664 -23.891 -22.234 1 87.62 235 ARG B O 1
ATOM 4848 N N . THR B 1 236 ? 11.945 -26.047 -22.094 1 85.56 236 THR B N 1
ATOM 4849 C CA . THR B 1 236 ? 13.367 -25.875 -21.812 1 85.56 236 THR B CA 1
ATOM 4850 C C . THR B 1 236 ? 14.203 -26.203 -23.047 1 85.56 236 THR B C 1
ATOM 4852 O O . THR B 1 236 ? 15.422 -26.016 -23.031 1 85.56 236 THR B O 1
ATOM 4855 N N . LEU B 1 237 ? 13.609 -26.656 -24.047 1 84.25 237 LEU B N 1
ATOM 4856 C CA . LEU B 1 237 ? 14.328 -27.125 -25.219 1 84.25 237 LEU B CA 1
ATOM 4857 C C . LEU B 1 237 ? 15.117 -25.984 -25.859 1 84.25 237 LEU B C 1
ATOM 4859 O O . LEU B 1 237 ? 16.281 -26.141 -26.219 1 84.25 237 LEU B O 1
ATOM 4863 N N . ASN B 1 238 ? 14.469 -24.812 -25.953 1 76 238 ASN B N 1
ATOM 4864 C CA . ASN B 1 238 ? 15.078 -23.719 -26.719 1 76 238 ASN B CA 1
ATOM 4865 C C . ASN B 1 238 ? 15.688 -22.672 -25.797 1 76 238 ASN B C 1
ATOM 4867 O O . ASN B 1 238 ? 16.016 -21.562 -26.234 1 76 238 ASN B O 1
ATOM 4871 N N . LEU B 1 239 ? 15.805 -23.031 -24.562 1 78.25 239 LEU B N 1
ATOM 4872 C CA . LEU B 1 239 ? 16.406 -22.047 -23.641 1 78.25 239 LEU B CA 1
ATOM 4873 C C . LEU B 1 239 ? 17.906 -21.984 -23.844 1 78.25 239 LEU B C 1
ATOM 4875 O O . LEU B 1 239 ? 18.578 -23.016 -23.891 1 78.25 239 LEU B O 1
ATOM 4879 N N . LYS B 1 240 ? 18.391 -20.844 -24.219 1 65.56 240 LYS B N 1
ATOM 4880 C CA . LYS B 1 240 ? 19.812 -20.641 -24.531 1 65.56 240 LYS B CA 1
ATOM 4881 C C . LYS B 1 240 ? 20.641 -20.516 -23.25 1 65.56 240 LYS B C 1
ATOM 4883 O O . LYS B 1 240 ? 21.828 -20.812 -23.25 1 65.56 240 LYS B O 1
ATOM 4888 N N . GLU B 1 241 ? 19.984 -19.875 -22.266 1 64.31 241 GLU B N 1
ATOM 4889 C CA . GLU B 1 241 ? 20.719 -19.672 -21.016 1 64.31 241 GLU B CA 1
ATOM 4890 C C . GLU B 1 241 ? 20.047 -20.406 -19.859 1 64.31 241 GLU B C 1
ATOM 4892 O O . GLU B 1 241 ? 18.828 -20.344 -19.703 1 64.31 241 GLU B O 1
ATOM 4897 N N . GLY B 1 242 ? 20.625 -21.688 -19.609 1 65.56 242 GLY B N 1
ATOM 4898 C CA . GLY B 1 242 ? 20.141 -22.359 -18.422 1 65.56 242 GLY B CA 1
ATOM 4899 C C . GLY B 1 242 ? 21.172 -23.266 -17.766 1 65.56 242 GLY B C 1
ATOM 4900 O O . GLY B 1 242 ? 22.141 -23.656 -18.406 1 65.56 242 GLY B O 1
ATOM 4901 N N . ASN B 1 243 ? 21.156 -23.219 -16.516 1 76 243 ASN B N 1
ATOM 4902 C CA . ASN B 1 243 ? 22.016 -24.141 -15.75 1 76 243 ASN B CA 1
ATOM 4903 C C . ASN B 1 243 ? 21.422 -25.547 -15.695 1 76 243 ASN B C 1
ATOM 4905 O O . ASN B 1 243 ? 21.078 -26.031 -14.625 1 76 243 ASN B O 1
ATOM 4909 N N . PHE B 1 244 ? 21.328 -26.141 -17 1 83.62 244 PHE B N 1
ATOM 4910 C CA . PHE B 1 244 ? 20.781 -27.484 -17.031 1 83.62 244 PHE B CA 1
ATOM 4911 C C . PHE B 1 244 ? 21.844 -28.531 -16.703 1 83.62 244 PHE B C 1
ATOM 4913 O O . PHE B 1 244 ? 22.938 -28.5 -17.25 1 83.62 244 PHE B O 1
ATOM 4920 N N . VAL B 1 245 ? 21.484 -29.375 -15.789 1 83.94 245 VAL B N 1
ATOM 4921 C CA . VAL B 1 245 ? 22.5 -30.297 -15.258 1 83.94 245 VAL B CA 1
ATOM 4922 C C . VAL B 1 245 ? 22.359 -31.656 -15.922 1 83.94 245 VAL B C 1
ATOM 4924 O O . VAL B 1 245 ? 23.344 -32.375 -16.094 1 83.94 245 VAL B O 1
ATOM 4927 N N . THR B 1 246 ? 21.266 -31.984 -16.406 1 88.19 246 THR B N 1
ATOM 4928 C CA . THR B 1 246 ? 21.016 -33.312 -16.984 1 88.19 246 THR B CA 1
ATOM 4929 C C . THR B 1 246 ? 21.406 -33.344 -18.469 1 88.19 246 THR B C 1
ATOM 4931 O O . THR B 1 246 ? 20.984 -32.469 -19.234 1 88.19 246 THR B O 1
ATOM 4934 N N . THR B 1 247 ? 22.188 -34.25 -18.828 1 88.06 247 THR B N 1
ATOM 4935 C CA . THR B 1 247 ? 22.578 -34.375 -20.219 1 88.06 247 THR B CA 1
ATOM 4936 C C . THR B 1 247 ? 21.406 -34.812 -21.078 1 88.06 247 THR B C 1
ATOM 4938 O O . THR B 1 247 ? 20.438 -35.375 -20.562 1 88.06 247 THR B O 1
ATOM 4941 N N . GLU B 1 248 ? 21.547 -34.656 -22.359 1 90.69 248 GLU B N 1
ATOM 4942 C CA . GLU B 1 248 ? 20.453 -35.031 -23.234 1 90.69 248 GLU B CA 1
ATOM 4943 C C . GLU B 1 248 ? 20.219 -36.531 -23.25 1 90.69 248 GLU B C 1
ATOM 4945 O O . GLU B 1 248 ? 19.078 -37 -23.359 1 90.69 248 GLU B O 1
ATOM 4950 N N . TYR B 1 249 ? 21.297 -37.219 -23.156 1 91.88 249 TYR B N 1
ATOM 4951 C CA . TYR B 1 249 ? 21.141 -38.688 -23.047 1 91.88 249 TYR B CA 1
ATOM 4952 C C . TYR B 1 249 ? 20.375 -39.031 -21.781 1 91.88 249 TYR B C 1
ATOM 4954 O O . TYR B 1 249 ? 19.5 -39.906 -21.797 1 91.88 249 TYR B O 1
ATOM 4962 N N . ASP B 1 250 ? 20.766 -38.438 -20.703 1 92.44 250 ASP B N 1
ATOM 4963 C CA . ASP B 1 250 ? 20.109 -38.719 -19.438 1 92.44 250 ASP B CA 1
ATOM 4964 C C . ASP B 1 250 ? 18.641 -38.312 -19.484 1 92.44 250 ASP B C 1
ATOM 4966 O O . ASP B 1 250 ? 17.797 -38.906 -18.812 1 92.44 250 ASP B O 1
ATOM 4970 N N . VAL B 1 251 ? 18.375 -37.312 -20.203 1 94.25 251 VAL B N 1
ATOM 4971 C CA . VAL B 1 251 ? 16.984 -36.906 -20.391 1 94.25 251 VAL B CA 1
ATOM 4972 C C . VAL B 1 251 ? 16.219 -38.031 -21.094 1 94.25 251 VAL B C 1
ATOM 4974 O O . VAL B 1 251 ? 15.133 -38.438 -20.672 1 94.25 251 VAL B O 1
ATOM 4977 N N . PHE B 1 252 ? 16.812 -38.531 -22.172 1 95.12 252 PHE B N 1
ATOM 4978 C CA . PHE B 1 252 ? 16.219 -39.656 -22.906 1 95.12 252 PHE B CA 1
ATOM 4979 C C . PHE B 1 252 ? 16.031 -40.844 -22 1 95.12 252 PHE B C 1
ATOM 4981 O O . PHE B 1 252 ? 14.953 -41.438 -21.938 1 95.12 252 PHE B O 1
ATOM 4988 N N . ARG B 1 253 ? 17.094 -41.188 -21.312 1 94.81 253 ARG B N 1
ATOM 4989 C CA . ARG B 1 253 ? 17.062 -42.312 -20.391 1 94.81 253 ARG B CA 1
ATOM 4990 C C . ARG B 1 253 ? 15.93 -42.125 -19.375 1 94.81 253 ARG B C 1
ATOM 4992 O O . ARG B 1 253 ? 15.164 -43.062 -19.141 1 94.81 253 ARG B O 1
ATOM 4999 N N . TYR B 1 254 ? 15.852 -41 -18.828 1 95.56 254 TYR B N 1
ATOM 5000 C CA . TYR B 1 254 ? 14.812 -40.688 -17.844 1 95.56 254 TYR B CA 1
ATOM 5001 C C . TYR B 1 254 ? 13.422 -40.906 -18.438 1 95.56 254 TYR B C 1
ATOM 5003 O O . TYR B 1 254 ? 12.547 -41.5 -17.812 1 95.56 254 TYR B O 1
ATOM 5011 N N . CYS B 1 255 ? 13.219 -40.469 -19.656 1 97.12 255 CYS B N 1
ATOM 5012 C CA . CYS B 1 255 ? 11.922 -40.531 -20.312 1 97.12 255 CYS B CA 1
ATOM 5013 C C . CYS B 1 255 ? 11.523 -42 -20.547 1 97.12 255 CYS B C 1
ATOM 5015 O O . CYS B 1 255 ? 10.367 -42.375 -20.359 1 97.12 255 CYS B O 1
ATOM 5017 N N . VAL B 1 256 ? 12.438 -42.781 -20.938 1 96.44 256 VAL B N 1
ATOM 5018 C CA . VAL B 1 256 ? 12.148 -44.188 -21.188 1 96.44 256 VAL B CA 1
ATOM 5019 C C . VAL B 1 256 ? 11.789 -44.875 -19.875 1 96.44 256 VAL B C 1
ATOM 5021 O O . VAL B 1 256 ? 10.789 -45.594 -19.797 1 96.44 256 VAL B O 1
ATOM 5024 N N . LEU B 1 257 ? 12.617 -44.625 -18.891 1 96.25 257 LEU B N 1
ATOM 5025 C CA . LEU B 1 257 ? 12.359 -45.25 -17.594 1 96.25 257 LEU B CA 1
ATOM 5026 C C . LEU B 1 257 ? 11.031 -44.781 -17.016 1 96.25 257 LEU B C 1
ATOM 5028 O O . LEU B 1 257 ? 10.305 -45.562 -16.391 1 96.25 257 LEU B O 1
ATOM 5032 N N . TRP B 1 258 ? 10.789 -43.531 -17.203 1 97.38 258 TRP B N 1
ATOM 5033 C CA . TRP B 1 258 ? 9.5 -42.969 -16.797 1 97.38 258 TRP B CA 1
ATOM 5034 C C . TRP B 1 258 ? 8.352 -43.688 -17.5 1 97.38 258 TRP B C 1
ATOM 5036 O O . TRP B 1 258 ? 7.355 -44.031 -16.859 1 97.38 258 TRP B O 1
ATOM 5046 N N . ALA B 1 259 ? 8.414 -43.938 -18.797 1 97.38 259 ALA B N 1
ATOM 5047 C CA . ALA B 1 259 ? 7.383 -44.625 -19.562 1 97.38 259 ALA B CA 1
ATOM 5048 C C . ALA B 1 259 ? 7.184 -46.062 -19.047 1 97.38 259 ALA B C 1
ATOM 5050 O O . ALA B 1 259 ? 6.051 -46.531 -18.922 1 97.38 259 ALA B O 1
ATOM 5051 N N . VAL B 1 260 ? 8.281 -46.688 -18.75 1 96.44 260 VAL B N 1
ATOM 5052 C CA . VAL B 1 260 ? 8.227 -48.062 -18.25 1 96.44 260 VAL B CA 1
ATOM 5053 C C . VAL B 1 260 ? 7.52 -48.094 -16.891 1 96.44 260 VAL B C 1
ATOM 5055 O O . VAL B 1 260 ? 6.73 -49 -16.609 1 96.44 260 VAL B O 1
ATOM 5058 N N . ASP B 1 261 ? 7.809 -47.125 -16.109 1 96.56 261 ASP B N 1
ATOM 5059 C CA . ASP B 1 261 ? 7.176 -47.031 -14.797 1 96.56 261 ASP B CA 1
ATOM 5060 C C . ASP B 1 261 ? 5.66 -46.875 -14.93 1 96.56 261 ASP B C 1
ATOM 5062 O O . ASP B 1 261 ? 4.91 -47.375 -14.094 1 96.56 261 ASP B O 1
ATOM 5066 N N . GLN B 1 262 ? 5.199 -46.188 -16 1 95.12 262 GLN B N 1
ATOM 5067 C CA . GLN B 1 262 ? 3.77 -46.031 -16.25 1 95.12 262 GLN B CA 1
ATOM 5068 C C . GLN B 1 262 ? 3.133 -47.375 -16.625 1 95.12 262 GLN B C 1
ATOM 5070 O O . GLN B 1 262 ? 1.928 -47.562 -16.438 1 95.12 262 GLN B O 1
ATOM 5075 N N . ILE B 1 263 ? 3.885 -48.281 -17.203 1 95.06 263 ILE B N 1
ATOM 5076 C CA . ILE B 1 263 ? 3.387 -49.562 -17.641 1 95.06 263 ILE B CA 1
ATOM 5077 C C . ILE B 1 263 ? 3.465 -50.562 -16.484 1 95.06 263 ILE B C 1
ATOM 5079 O O . ILE B 1 263 ? 2.451 -51.156 -16.094 1 95.06 263 ILE B O 1
ATOM 5083 N N . GLU B 1 264 ? 4.719 -50.781 -16 1 94.06 264 GLU B N 1
ATOM 5084 C CA . GLU B 1 264 ? 4.984 -51.688 -14.898 1 94.06 264 GLU B CA 1
ATOM 5085 C C . GLU B 1 264 ? 6.188 -51.219 -14.078 1 94.06 264 GLU B C 1
ATOM 5087 O O . GLU B 1 264 ? 7.332 -51.375 -14.516 1 94.06 264 GLU B O 1
ATOM 5092 N N . THR B 1 265 ? 5.984 -50.875 -12.844 1 93.38 265 THR B N 1
ATOM 5093 C CA . THR B 1 265 ? 7.004 -50.281 -11.992 1 93.38 265 THR B CA 1
ATOM 5094 C C . THR B 1 265 ? 8.141 -51.25 -11.734 1 93.38 265 THR B C 1
ATOM 5096 O O . THR B 1 265 ? 9.312 -50.844 -11.688 1 93.38 265 THR B O 1
ATOM 5099 N N . ASN B 1 266 ? 7.867 -52.5 -11.648 1 91.75 266 ASN B N 1
ATOM 5100 C CA . ASN B 1 266 ? 8.867 -53.5 -11.305 1 91.75 266 ASN B CA 1
ATOM 5101 C C . ASN B 1 266 ? 9.852 -53.719 -12.453 1 91.75 266 ASN B C 1
ATOM 5103 O O . ASN B 1 266 ? 10.93 -54.281 -12.258 1 91.75 266 ASN B O 1
ATOM 5107 N N . ASP B 1 267 ? 9.492 -53.344 -13.617 1 91.88 267 ASP B N 1
ATOM 5108 C CA . ASP B 1 267 ? 10.328 -53.594 -14.789 1 91.88 267 ASP B CA 1
ATOM 5109 C C . ASP B 1 267 ? 11.359 -52.5 -14.992 1 91.88 267 ASP B C 1
ATOM 5111 O O . ASP B 1 267 ? 12.242 -52.594 -15.844 1 91.88 267 ASP B O 1
ATOM 5115 N N . VAL B 1 268 ? 11.227 -51.406 -14.211 1 93.12 268 VAL B N 1
ATOM 5116 C CA . VAL B 1 268 ? 12.117 -50.25 -14.352 1 93.12 268 VAL B CA 1
ATOM 5117 C C . VAL B 1 268 ? 13.562 -50.688 -14.133 1 93.12 268 VAL B C 1
ATOM 5119 O O . VAL B 1 268 ? 14.469 -50.25 -14.844 1 93.12 268 VAL B O 1
ATOM 5122 N N . ILE B 1 269 ? 13.781 -51.562 -13.203 1 89.88 269 ILE B N 1
ATOM 5123 C CA . ILE B 1 269 ? 15.125 -52 -12.852 1 89.88 269 ILE B CA 1
ATOM 5124 C C . ILE B 1 269 ? 15.773 -52.688 -14.055 1 89.88 269 ILE B C 1
ATOM 5126 O O . ILE B 1 269 ? 16.953 -52.469 -14.336 1 89.88 269 ILE B O 1
ATOM 5130 N N . TYR B 1 270 ? 15.078 -53.469 -14.789 1 87.44 270 TYR B N 1
ATOM 5131 C CA . TYR B 1 270 ? 15.609 -54.188 -15.938 1 87.44 270 TYR B CA 1
ATOM 5132 C C . TYR B 1 270 ? 15.969 -53.219 -17.062 1 87.44 270 TYR B C 1
ATOM 5134 O O . TYR B 1 270 ? 17 -53.406 -17.734 1 87.44 270 TYR B O 1
ATOM 5142 N N . PHE B 1 271 ? 15.133 -52.281 -17.219 1 90.75 271 PHE B N 1
ATOM 5143 C CA . PHE B 1 271 ? 15.406 -51.312 -18.266 1 90.75 271 PHE B CA 1
ATOM 5144 C C . PHE B 1 271 ? 16.562 -50.375 -17.891 1 90.75 271 PHE B C 1
ATOM 5146 O O . PHE B 1 271 ? 17.281 -49.875 -18.75 1 90.75 271 PHE B O 1
ATOM 5153 N N . SER B 1 272 ? 16.719 -50.156 -16.609 1 90.44 272 SER B N 1
ATOM 5154 C CA . SER B 1 272 ? 17.859 -49.375 -16.156 1 90.44 272 SER B CA 1
ATOM 5155 C C . SER B 1 272 ? 19.172 -50.062 -16.484 1 90.44 272 SER B C 1
ATOM 5157 O O . SER B 1 272 ? 20.188 -49.375 -16.672 1 90.44 272 SER B O 1
ATOM 5159 N N . LEU B 1 273 ? 19.125 -51.312 -16.625 1 84.75 273 LEU B N 1
ATOM 5160 C CA . LEU B 1 273 ? 20.312 -52.062 -17.016 1 84.75 273 LEU B CA 1
ATOM 5161 C C . LEU B 1 273 ? 20.578 -51.938 -18.516 1 84.75 273 LEU B C 1
ATOM 5163 O O . LEU B 1 273 ? 21.719 -51.938 -18.953 1 84.75 273 LEU B O 1
ATOM 5167 N N . LEU B 1 274 ? 19.516 -51.844 -19.234 1 86.38 274 LEU B N 1
ATOM 5168 C CA . LEU B 1 274 ? 19.609 -51.688 -20.688 1 86.38 274 LEU B CA 1
ATOM 5169 C C . LEU B 1 274 ? 20.125 -50.281 -21.031 1 86.38 274 LEU B C 1
ATOM 5171 O O . LEU B 1 274 ? 20.719 -50.094 -22.094 1 86.38 274 LEU B O 1
ATOM 5175 N N . LEU B 1 275 ? 19.812 -49.344 -20.094 1 90.38 275 LEU B N 1
ATOM 5176 C CA . LEU B 1 275 ? 20.188 -47.938 -20.297 1 90.38 275 LEU B CA 1
ATOM 5177 C C . LEU B 1 275 ? 21.109 -47.469 -19.188 1 90.38 275 LEU B C 1
ATOM 5179 O O . LEU B 1 275 ? 20.672 -46.75 -18.281 1 90.38 275 LEU B O 1
ATOM 5183 N N . PRO B 1 276 ? 22.328 -47.75 -19.312 1 84.69 276 PRO B N 1
ATOM 5184 C CA . PRO B 1 276 ? 23.234 -47.344 -18.234 1 84.69 276 PRO B CA 1
ATOM 5185 C C . PRO B 1 276 ? 23.422 -45.812 -18.156 1 84.69 276 PRO B C 1
ATOM 5187 O O . PRO B 1 276 ? 23.266 -45.125 -19.156 1 84.69 276 PRO B O 1
ATOM 5190 N N . ASN B 1 277 ? 23.797 -45.312 -16.969 1 76.94 277 ASN B N 1
ATOM 5191 C CA . ASN B 1 277 ? 24.031 -43.906 -16.766 1 76.94 277 ASN B CA 1
ATOM 5192 C C . ASN B 1 277 ? 25.406 -43.469 -17.281 1 76.94 277 ASN B C 1
ATOM 5194 O O . ASN B 1 277 ? 26.281 -44.312 -17.5 1 76.94 277 ASN B O 1
ATOM 5198 N N . ILE B 1 278 ? 25.688 -42.156 -17.531 1 66.44 278 ILE B N 1
ATOM 5199 C CA . ILE B 1 278 ? 26.922 -41.625 -18.125 1 66.44 278 ILE B CA 1
ATOM 5200 C C . ILE B 1 278 ? 28.109 -41.969 -17.234 1 66.44 278 ILE B C 1
ATOM 5202 O O . ILE B 1 278 ? 29.188 -42.312 -17.75 1 66.44 278 ILE B O 1
ATOM 5206 N N . ALA B 1 279 ? 27.891 -41.656 -15.906 1 59.28 279 ALA B N 1
ATOM 5207 C CA . ALA B 1 279 ? 29 -42.062 -15.031 1 59.28 279 ALA B CA 1
ATOM 5208 C C . ALA B 1 279 ? 29.422 -43.5 -15.312 1 59.28 279 ALA B C 1
ATOM 5210 O O . ALA B 1 279 ? 30.609 -43.844 -15.273 1 59.28 279 ALA B O 1
ATOM 5211 N N . GLY B 1 280 ? 28.469 -44.281 -15.641 1 51.97 280 GLY B N 1
ATOM 5212 C CA . GLY B 1 280 ? 28.734 -45.656 -16.016 1 51.97 280 GLY B CA 1
ATOM 5213 C C . GLY B 1 280 ? 29.422 -45.781 -17.359 1 51.97 280 GLY B C 1
ATOM 5214 O O . GLY B 1 280 ? 30.109 -46.75 -17.625 1 51.97 280 GLY B O 1
ATOM 5215 N N . LEU B 1 281 ? 29.25 -44.688 -18.156 1 57.22 281 LEU B N 1
ATOM 5216 C CA . LEU B 1 281 ? 29.828 -44.719 -19.5 1 57.22 281 LEU B CA 1
ATOM 5217 C C . LEU B 1 281 ? 31.25 -44.156 -19.484 1 57.22 281 LEU B C 1
ATOM 5219 O O . LEU B 1 281 ? 32.094 -44.625 -20.25 1 57.22 281 LEU B O 1
ATOM 5223 N N . GLU B 1 282 ? 31.609 -42.969 -18.75 1 52.88 282 GLU B N 1
ATOM 5224 C CA . GLU B 1 282 ? 32.906 -42.312 -18.719 1 52.88 282 GLU B CA 1
ATOM 5225 C C . GLU B 1 282 ? 33.969 -43.188 -18.047 1 52.88 282 GLU B C 1
ATOM 5227 O O . GLU B 1 282 ? 35.125 -43.156 -18.422 1 52.88 282 GLU B O 1
ATOM 5232 N N . GLY B 1 283 ? 33.781 -43.688 -16.859 1 42.41 283 GLY B N 1
ATOM 5233 C CA . GLY B 1 283 ? 34.875 -44.531 -16.344 1 42.41 283 GLY B CA 1
ATOM 5234 C C . GLY B 1 283 ? 35.438 -45.469 -17.391 1 42.41 283 GLY B C 1
ATOM 5235 O O . GLY B 1 283 ? 36.344 -46.25 -17.109 1 42.41 283 GLY B O 1
ATOM 5236 N N . GLN B 1 284 ? 34.781 -45.688 -18.422 1 39.47 284 GLN B N 1
ATOM 5237 C CA . GLN B 1 284 ? 35.375 -46.562 -19.453 1 39.47 284 GLN B CA 1
ATOM 5238 C C . GLN B 1 284 ? 36.344 -45.781 -20.344 1 39.47 284 GLN B C 1
ATOM 5240 O O . GLN B 1 284 ? 36.031 -45.5 -21.5 1 39.47 284 GLN B O 1
ATOM 5245 N N . LYS B 1 285 ? 36.938 -44.719 -20.094 1 40.94 285 LYS B N 1
ATOM 5246 C CA . LYS B 1 285 ? 37.938 -44 -20.875 1 40.94 285 LYS B CA 1
ATOM 5247 C C . LYS B 1 285 ? 38.844 -44.969 -21.625 1 40.94 285 LYS B C 1
ATOM 5249 O O . LYS B 1 285 ? 39.562 -44.562 -22.562 1 40.94 285 LYS B O 1
ATOM 5254 N N . GLY B 1 286 ? 39.781 -45.688 -20.828 1 36.56 286 GLY B N 1
ATOM 5255 C CA . GLY B 1 286 ? 40.781 -46.281 -21.672 1 36.56 286 GLY B CA 1
ATOM 5256 C C . GLY B 1 286 ? 40.219 -46.906 -22.938 1 36.56 286 GLY B C 1
ATOM 5257 O O . GLY B 1 286 ? 40.75 -46.688 -24.031 1 36.56 286 GLY B O 1
ATOM 5258 N N . SER B 1 287 ? 39.875 -48.25 -22.859 1 34.62 287 SER B N 1
ATOM 5259 C CA . SER B 1 287 ? 39.469 -49.094 -23.969 1 34.62 287 SER B CA 1
ATOM 5260 C C . SER B 1 287 ? 38.125 -48.688 -24.516 1 34.62 287 SER B C 1
ATOM 5262 O O . SER B 1 287 ? 37.312 -48.062 -23.797 1 34.62 287 SER B O 1
ATOM 5264 N N . GLY B 1 288 ? 37.688 -48.469 -25.859 1 37.09 288 GLY B N 1
ATOM 5265 C CA . GLY B 1 288 ? 36.406 -48.438 -26.562 1 37.09 288 GLY B CA 1
ATOM 5266 C C . GLY B 1 288 ? 35.219 -48.688 -25.656 1 37.09 288 GLY B C 1
ATOM 5267 O O . GLY B 1 288 ? 35.406 -48.969 -24.469 1 37.09 288 GLY B O 1
ATOM 5268 N N . ILE B 1 289 ? 33.906 -48.031 -25.906 1 42.38 289 ILE B N 1
ATOM 5269 C CA . ILE B 1 289 ? 32.688 -48.438 -25.25 1 42.38 289 ILE B CA 1
ATOM 5270 C C . ILE B 1 289 ? 32.812 -49.875 -24.781 1 42.38 289 ILE B C 1
ATOM 5272 O O . ILE B 1 289 ? 32.969 -50.812 -25.594 1 42.38 289 ILE B O 1
ATOM 5276 N N . LYS B 1 290 ? 33.625 -50.188 -23.781 1 44.72 290 LYS B N 1
ATOM 5277 C CA . LYS B 1 290 ? 33.656 -51.562 -23.312 1 44.72 290 LYS B CA 1
ATOM 5278 C C . LYS B 1 290 ? 32.344 -52.281 -23.625 1 44.72 290 LYS B C 1
ATOM 5280 O O . LYS B 1 290 ? 31.297 -51.625 -23.781 1 44.72 290 LYS B O 1
ATOM 5285 N N . GLU B 1 291 ? 32.375 -53.562 -23.891 1 44.28 291 GLU B N 1
ATOM 5286 C CA . GLU B 1 291 ? 31.344 -54.562 -24.109 1 44.28 291 GLU B CA 1
ATOM 5287 C C . GLU B 1 291 ? 30.188 -54.406 -23.125 1 44.28 291 GLU B C 1
ATOM 5289 O O . GLU B 1 291 ? 30.391 -54.438 -21.906 1 44.28 291 GLU B O 1
ATOM 5294 N N . LEU B 1 292 ? 29.172 -53.438 -23.406 1 49.66 292 LEU B N 1
ATOM 5295 C CA . LEU B 1 292 ? 27.922 -53.469 -22.656 1 49.66 292 LEU B CA 1
ATOM 5296 C C . LEU B 1 292 ? 27.672 -54.844 -22.078 1 49.66 292 LEU B C 1
ATOM 5298 O O . LEU B 1 292 ? 27.906 -55.875 -22.734 1 49.66 292 LEU B O 1
ATOM 5302 N N . ASP B 1 293 ? 27.859 -55.031 -20.859 1 51.03 293 ASP B N 1
ATOM 5303 C CA . ASP B 1 293 ? 27.5 -56.344 -20.312 1 51.03 293 ASP B CA 1
ATOM 5304 C C . ASP B 1 293 ? 26.406 -57 -21.125 1 51.03 293 ASP B C 1
ATOM 5306 O O . ASP B 1 293 ? 25.562 -56.312 -21.719 1 51.03 293 ASP B O 1
ATOM 5310 N N . PRO B 1 294 ? 26.609 -58.188 -21.438 1 50.88 294 PRO B N 1
ATOM 5311 C CA . PRO B 1 294 ? 25.562 -58.906 -22.172 1 50.88 294 PRO B CA 1
ATOM 5312 C C . PRO B 1 294 ? 24.156 -58.594 -21.672 1 50.88 294 PRO B C 1
ATOM 5314 O O . PRO B 1 294 ? 23.938 -58.562 -20.453 1 50.88 294 PRO B O 1
ATOM 5317 N N . VAL B 1 295 ? 23.344 -58 -22.484 1 60.34 295 VAL B N 1
ATOM 5318 C CA . VAL B 1 295 ? 21.938 -57.719 -22.219 1 60.34 295 VAL B CA 1
ATOM 5319 C C . VAL B 1 295 ? 21.281 -58.906 -21.531 1 60.34 295 VAL B C 1
ATOM 5321 O O . VAL B 1 295 ? 21.328 -60.031 -22.047 1 60.34 295 VAL B O 1
ATOM 5324 N N . ASP B 1 296 ? 21.047 -58.812 -20.219 1 65.94 296 ASP B N 1
ATOM 5325 C CA . ASP B 1 296 ? 20.234 -59.812 -19.516 1 65.94 296 ASP B CA 1
ATOM 5326 C C . ASP B 1 296 ? 19.078 -60.281 -20.391 1 65.94 296 ASP B C 1
ATOM 5328 O O . ASP B 1 296 ? 18.344 -59.469 -20.953 1 65.94 296 ASP B O 1
ATOM 5332 N N . PRO B 1 297 ? 19.125 -61.531 -20.766 1 69.25 297 PRO B N 1
ATOM 5333 C CA . PRO B 1 297 ? 18.031 -62.062 -21.594 1 69.25 297 PRO B CA 1
ATOM 5334 C C . PRO B 1 297 ? 16.656 -61.594 -21.141 1 69.25 297 PRO B C 1
ATOM 5336 O O . PRO B 1 297 ? 15.766 -61.375 -21.969 1 69.25 297 PRO B O 1
ATOM 5339 N N . ASN B 1 298 ? 16.5 -61.469 -19.906 1 74.12 298 ASN B N 1
ATOM 5340 C CA . ASN B 1 298 ? 15.211 -61 -19.391 1 74.12 298 ASN B CA 1
ATOM 5341 C C . ASN B 1 298 ? 14.898 -59.562 -19.875 1 74.12 298 ASN B C 1
ATOM 5343 O O . ASN B 1 298 ? 13.75 -59.25 -20.203 1 74.12 298 ASN B O 1
ATOM 5347 N N . SER B 1 299 ? 15.93 -58.844 -19.953 1 76 299 SER B N 1
ATOM 5348 C CA . SER B 1 299 ? 15.75 -57.469 -20.375 1 76 299 SER B CA 1
ATOM 5349 C C . SER B 1 299 ? 15.312 -57.375 -21.828 1 76 299 SER B C 1
ATOM 5351 O O . SER B 1 299 ? 14.453 -56.562 -22.172 1 76 299 SER B O 1
ATOM 5353 N N . SER B 1 300 ? 15.805 -58.281 -22.562 1 78.06 300 SER B N 1
ATOM 5354 C CA . SER B 1 300 ? 15.461 -58.281 -23.984 1 78.06 300 SER B CA 1
ATOM 5355 C C . SER B 1 300 ? 14.016 -58.719 -24.188 1 78.06 300 SER B C 1
ATOM 5357 O O . SER B 1 300 ? 13.312 -58.156 -25.031 1 78.06 300 SER B O 1
ATOM 5359 N N . ASN B 1 301 ? 13.641 -59.688 -23.453 1 83.75 301 ASN B N 1
ATOM 5360 C CA . ASN B 1 301 ? 12.266 -60.156 -23.547 1 83.75 301 ASN B CA 1
ATOM 5361 C C . ASN B 1 301 ? 11.273 -59.062 -23.109 1 83.75 301 ASN B C 1
ATOM 5363 O O . ASN B 1 301 ? 10.234 -58.875 -23.734 1 83.75 301 ASN B O 1
ATOM 5367 N N . LEU B 1 302 ? 11.641 -58.438 -22.094 1 86.44 302 LEU B N 1
ATOM 5368 C CA . LEU B 1 302 ? 10.758 -57.406 -21.562 1 86.44 302 LEU B CA 1
ATOM 5369 C C . LEU B 1 302 ? 10.672 -56.219 -22.531 1 86.44 302 LEU B C 1
ATOM 5371 O O . LEU B 1 302 ? 9.602 -55.625 -22.688 1 86.44 302 LEU B O 1
ATOM 5375 N N . LEU B 1 303 ? 11.742 -55.906 -23.141 1 89.06 303 LEU B N 1
ATOM 5376 C CA . LEU B 1 303 ? 11.758 -54.844 -24.125 1 89.06 303 LEU B CA 1
ATOM 5377 C C . LEU B 1 303 ? 10.805 -55.125 -25.281 1 89.06 303 LEU B C 1
ATOM 5379 O O . LEU B 1 303 ? 10.055 -54.281 -25.719 1 89.06 303 LEU B O 1
ATOM 5383 N N . GLU B 1 304 ? 10.812 -56.344 -25.719 1 90 304 GLU B N 1
ATOM 5384 C CA . GLU B 1 304 ? 9.93 -56.75 -26.812 1 90 304 GLU B CA 1
ATOM 5385 C C . GLU B 1 304 ? 8.469 -56.656 -26.391 1 90 304 GLU B C 1
ATOM 5387 O O . GLU B 1 304 ? 7.617 -56.25 -27.188 1 90 304 GLU B O 1
ATOM 5392 N N . GLN B 1 305 ? 8.258 -56.938 -25.203 1 91.38 305 GLN B N 1
ATOM 5393 C CA . GLN B 1 305 ? 6.895 -56.938 -24.688 1 91.38 305 GLN B CA 1
ATOM 5394 C C . GLN B 1 305 ? 6.367 -55.5 -24.531 1 91.38 305 GLN B C 1
ATOM 5396 O O . GLN B 1 305 ? 5.191 -55.25 -24.797 1 91.38 305 GLN B O 1
ATOM 5401 N N . HIS B 1 306 ? 7.25 -54.625 -24.125 1 93.69 306 HIS B N 1
ATOM 5402 C CA . HIS B 1 306 ? 6.797 -53.281 -23.734 1 93.69 306 HIS B CA 1
ATOM 5403 C C . HIS B 1 306 ? 7.078 -52.25 -24.828 1 93.69 306 HIS B C 1
ATOM 5405 O O . HIS B 1 306 ? 6.621 -51.125 -24.766 1 93.69 306 HIS B O 1
ATOM 5411 N N . ARG B 1 307 ? 7.77 -52.594 -25.828 1 94.06 307 ARG B N 1
ATOM 5412 C CA . ARG B 1 307 ? 8.32 -51.688 -26.828 1 94.06 307 ARG B CA 1
ATOM 5413 C C . ARG B 1 307 ? 7.227 -50.844 -27.469 1 94.06 307 ARG B C 1
ATOM 5415 O O . ARG B 1 307 ? 7.336 -49.594 -27.516 1 94.06 307 ARG B O 1
ATOM 5422 N N . ASP B 1 308 ? 6.152 -51.438 -27.875 1 94.75 308 ASP B N 1
ATOM 5423 C CA . ASP B 1 308 ? 5.094 -50.719 -28.578 1 94.75 308 ASP B CA 1
ATOM 5424 C C . ASP B 1 308 ? 4.383 -49.75 -27.656 1 94.75 308 ASP B C 1
ATOM 5426 O O . ASP B 1 308 ? 4.043 -48.625 -28.062 1 94.75 308 ASP B O 1
ATOM 5430 N N . LYS B 1 309 ? 4.141 -50.188 -26.516 1 95.88 309 LYS B N 1
ATOM 5431 C CA . LYS B 1 309 ? 3.484 -49.312 -25.531 1 95.88 309 LYS B CA 1
ATOM 5432 C C . LYS B 1 309 ? 4.375 -48.156 -25.172 1 95.88 309 LYS B C 1
ATOM 5434 O O . LYS B 1 309 ? 3.895 -47 -25.031 1 95.88 309 LYS B O 1
ATOM 5439 N N . ILE B 1 310 ? 5.648 -48.406 -25.016 1 96.12 310 ILE B N 1
ATOM 5440 C CA . ILE B 1 310 ? 6.609 -47.344 -24.719 1 96.12 310 ILE B CA 1
ATOM 5441 C C . ILE B 1 310 ? 6.621 -46.344 -25.859 1 96.12 310 ILE B C 1
ATOM 5443 O O . ILE B 1 310 ? 6.59 -45.125 -25.625 1 96.12 310 ILE B O 1
ATOM 5447 N N . LYS B 1 311 ? 6.633 -46.812 -27.062 1 95.19 311 LYS B N 1
ATOM 5448 C CA . LYS B 1 311 ? 6.621 -45.969 -28.25 1 95.19 311 LYS B CA 1
ATOM 5449 C C . LYS B 1 311 ? 5.383 -45.062 -28.266 1 95.19 311 LYS B C 1
ATOM 5451 O O . LYS B 1 311 ? 5.469 -43.875 -28.578 1 95.19 311 LYS B O 1
ATOM 5456 N N . SER B 1 312 ? 4.332 -45.656 -27.953 1 95.62 312 SER B N 1
ATOM 5457 C CA . SER B 1 312 ? 3.074 -44.906 -27.938 1 95.62 312 SER B CA 1
ATOM 5458 C C . SER B 1 312 ? 3.088 -43.812 -26.875 1 95.62 312 SER B C 1
ATOM 5460 O O . SER B 1 312 ? 2.682 -42.688 -27.141 1 95.62 312 SER B O 1
ATOM 5462 N N . ILE B 1 313 ? 3.568 -44.125 -25.703 1 95.88 313 ILE B N 1
ATOM 5463 C CA . ILE B 1 313 ? 3.6 -43.188 -24.578 1 95.88 313 ILE B CA 1
ATOM 5464 C C . ILE B 1 313 ? 4.562 -42.031 -24.891 1 95.88 313 ILE B C 1
ATOM 5466 O O . ILE B 1 313 ? 4.277 -40.875 -24.578 1 95.88 313 ILE B O 1
ATOM 5470 N N . LEU B 1 314 ? 5.68 -42.344 -25.531 1 95.81 314 LEU B N 1
ATOM 5471 C CA . LEU B 1 314 ? 6.758 -41.375 -25.703 1 95.81 314 LEU B CA 1
ATOM 5472 C C . LEU B 1 314 ? 6.633 -40.656 -27.031 1 95.81 314 LEU B C 1
ATOM 5474 O O . LEU B 1 314 ? 7.438 -39.781 -27.344 1 95.81 314 LEU B O 1
ATOM 5478 N N . ASN B 1 315 ? 5.676 -41.031 -27.797 1 93.25 315 ASN B N 1
ATOM 5479 C CA . ASN B 1 315 ? 5.562 -40.5 -29.156 1 93.25 315 ASN B CA 1
ATOM 5480 C C . ASN B 1 315 ? 5.68 -39 -29.203 1 93.25 315 ASN B C 1
ATOM 5482 O O . ASN B 1 315 ? 6.457 -38.438 -29.984 1 93.25 315 ASN B O 1
ATOM 5486 N N . SER B 1 316 ? 4.926 -38.281 -28.359 1 90.75 316 SER B N 1
ATOM 5487 C CA . SER B 1 316 ? 4.938 -36.844 -28.344 1 90.75 316 SER B CA 1
ATOM 5488 C C . SER B 1 316 ? 6.148 -36.281 -27.594 1 90.75 316 SER B C 1
ATOM 5490 O O . SER B 1 316 ? 6.691 -35.25 -27.953 1 90.75 316 SER B O 1
ATOM 5492 N N . ILE B 1 317 ? 6.656 -37 -26.609 1 94.06 317 ILE B N 1
ATOM 5493 C CA . ILE B 1 317 ? 7.703 -36.562 -25.703 1 94.06 317 ILE B CA 1
ATOM 5494 C C . ILE B 1 317 ? 9.047 -36.562 -26.422 1 94.06 317 ILE B C 1
ATOM 5496 O O . ILE B 1 317 ? 9.867 -35.656 -26.203 1 94.06 317 ILE B O 1
ATOM 5500 N N . LEU B 1 318 ? 9.305 -37.5 -27.312 1 94.12 318 LEU B N 1
ATOM 5501 C CA . LEU B 1 318 ? 10.586 -37.688 -27.984 1 94.12 318 LEU B CA 1
ATOM 5502 C C . LEU B 1 318 ? 10.898 -36.5 -28.891 1 94.12 318 LEU B C 1
ATOM 5504 O O . LEU B 1 318 ? 12.062 -36.219 -29.188 1 94.12 318 LEU B O 1
ATOM 5508 N N . ASN B 1 319 ? 9.867 -35.781 -29.266 1 91.38 319 ASN B N 1
ATOM 5509 C CA . ASN B 1 319 ? 10.047 -34.594 -30.109 1 91.38 319 ASN B CA 1
ATOM 5510 C C . ASN B 1 319 ? 10.766 -33.469 -29.359 1 91.38 319 ASN B C 1
ATOM 5512 O O . ASN B 1 319 ? 11.266 -32.531 -29.984 1 91.38 319 ASN B O 1
ATOM 5516 N N . PHE B 1 320 ? 10.844 -33.625 -28.062 1 92.69 320 PHE B N 1
ATOM 5517 C CA . PHE B 1 320 ? 11.406 -32.531 -27.266 1 92.69 320 PHE B CA 1
ATOM 5518 C C . PHE B 1 320 ? 12.773 -32.938 -26.719 1 92.69 320 PHE B C 1
ATOM 5520 O O . PHE B 1 320 ? 13.258 -32.312 -25.766 1 92.69 320 PHE B O 1
ATOM 5527 N N . ILE B 1 321 ? 13.328 -33.938 -27.219 1 93.31 321 ILE B N 1
ATOM 5528 C CA . ILE B 1 321 ? 14.695 -34.312 -26.906 1 93.31 321 ILE B CA 1
ATOM 5529 C C . ILE B 1 321 ? 15.602 -34 -28.094 1 93.31 321 ILE B C 1
ATOM 5531 O O . ILE B 1 321 ? 15.266 -34.312 -29.234 1 93.31 321 ILE B O 1
ATOM 5535 N N . ASP B 1 322 ? 16.672 -33.344 -27.859 1 90.56 322 ASP B N 1
ATOM 5536 C CA . ASP B 1 322 ? 17.609 -33.031 -28.906 1 90.56 322 ASP B CA 1
ATOM 5537 C C . ASP B 1 322 ? 18.656 -34.125 -29.078 1 90.56 322 ASP B C 1
ATOM 5539 O O . ASP B 1 322 ? 19.719 -34.094 -28.438 1 90.56 322 ASP B O 1
ATOM 5543 N N . PHE B 1 323 ? 18.469 -35 -29.969 1 90.62 323 PHE B N 1
ATOM 5544 C CA . PHE B 1 323 ? 19.312 -36.156 -30.156 1 90.62 323 PHE B CA 1
ATOM 5545 C C . PHE B 1 323 ? 20.641 -35.781 -30.797 1 90.62 323 PHE B C 1
ATOM 5547 O O . PHE B 1 323 ? 21.594 -36.562 -30.781 1 90.62 323 PHE B O 1
ATOM 5554 N N . ARG B 1 324 ? 20.781 -34.531 -31.312 1 88.5 324 ARG B N 1
ATOM 5555 C CA . ARG B 1 324 ? 22.031 -34.031 -31.875 1 88.5 324 ARG B CA 1
ATOM 5556 C C . ARG B 1 324 ? 23.094 -33.875 -30.812 1 88.5 324 ARG B C 1
ATOM 5558 O O . ARG B 1 324 ? 24.297 -33.875 -31.109 1 88.5 324 ARG B O 1
ATOM 5565 N N . LEU B 1 325 ? 22.547 -33.812 -29.609 1 86.62 325 LEU B N 1
ATOM 5566 C CA . LEU B 1 325 ? 23.469 -33.531 -28.5 1 86.62 325 LEU B CA 1
ATOM 5567 C C . LEU B 1 325 ? 23.875 -34.812 -27.797 1 86.62 325 LEU B C 1
ATOM 5569 O O . LEU B 1 325 ? 24.578 -34.781 -26.781 1 86.62 325 LEU B O 1
ATOM 5573 N N . ILE B 1 326 ? 23.484 -35.906 -28.312 1 88.38 326 ILE B N 1
ATOM 5574 C CA . ILE B 1 326 ? 23.875 -37.188 -27.781 1 88.38 326 ILE B CA 1
ATOM 5575 C C . ILE B 1 326 ? 24.969 -37.812 -28.641 1 88.38 326 ILE B C 1
ATOM 5577 O O . ILE B 1 326 ? 24.844 -37.875 -29.875 1 88.38 326 ILE B O 1
ATOM 5581 N N . HIS B 1 327 ? 26 -38.281 -28.016 1 85.44 327 HIS B N 1
ATOM 5582 C CA . HIS B 1 327 ? 27.156 -38.812 -28.734 1 85.44 327 HIS B CA 1
ATOM 5583 C C . HIS B 1 327 ? 26.766 -39.938 -29.656 1 85.44 327 HIS B C 1
ATOM 5585 O O . HIS B 1 327 ? 25.969 -40.812 -29.281 1 85.44 327 HIS B O 1
ATOM 5591 N N . ALA B 1 328 ? 27.469 -40.094 -30.766 1 85.25 328 ALA B N 1
ATOM 5592 C CA . ALA B 1 328 ? 27.141 -41.031 -31.812 1 85.25 328 ALA B CA 1
ATOM 5593 C C . ALA B 1 328 ? 27.281 -42.469 -31.312 1 85.25 328 ALA B C 1
ATOM 5595 O O . ALA B 1 328 ? 26.516 -43.344 -31.703 1 85.25 328 ALA B O 1
ATOM 5596 N N . SER B 1 329 ? 28.25 -42.688 -30.469 1 84.5 329 SER B N 1
ATOM 5597 C CA . SER B 1 329 ? 28.453 -44.031 -29.938 1 84.5 329 SER B CA 1
ATOM 5598 C C . SER B 1 329 ? 27.266 -44.5 -29.109 1 84.5 329 SER B C 1
ATOM 5600 O O . SER B 1 329 ? 26.875 -45.656 -29.156 1 84.5 329 SER B O 1
ATOM 5602 N N . ILE B 1 330 ? 26.734 -43.594 -28.359 1 88.5 330 ILE B N 1
ATOM 5603 C CA . ILE B 1 330 ? 25.578 -43.875 -27.531 1 88.5 330 ILE B CA 1
ATOM 5604 C C . ILE B 1 330 ? 24.359 -44.125 -28.406 1 88.5 330 ILE B C 1
ATOM 5606 O O . ILE B 1 330 ? 23.578 -45.062 -28.172 1 88.5 330 ILE B O 1
ATOM 5610 N N . LEU B 1 331 ? 24.188 -43.312 -29.438 1 91 331 LEU B N 1
ATOM 5611 C CA . LEU B 1 331 ? 23.078 -43.5 -30.375 1 91 331 LEU B CA 1
ATOM 5612 C C . LEU B 1 331 ? 23.125 -44.875 -31.031 1 91 331 LEU B C 1
ATOM 5614 O O . LEU B 1 331 ? 22.125 -45.594 -31.062 1 91 331 LEU B O 1
ATOM 5618 N N . ALA B 1 332 ? 24.281 -45.281 -31.406 1 89 332 ALA B N 1
ATOM 5619 C CA . ALA B 1 332 ? 24.469 -46.5 -32.188 1 89 332 ALA B CA 1
ATOM 5620 C C . ALA B 1 332 ? 24.375 -47.75 -31.312 1 89 332 ALA B C 1
ATOM 5622 O O . ALA B 1 332 ? 23.766 -48.75 -31.703 1 89 332 ALA B O 1
ATOM 5623 N N . LYS B 1 333 ? 24.906 -47.688 -30.141 1 87.5 333 LYS B N 1
ATOM 5624 C CA . LYS B 1 333 ? 25.062 -48.875 -29.312 1 87.5 333 LYS B CA 1
ATOM 5625 C C . LYS B 1 333 ? 23.875 -49.062 -28.375 1 87.5 333 LYS B C 1
ATOM 5627 O O . LYS B 1 333 ? 23.562 -50.188 -27.969 1 87.5 333 LYS B O 1
ATOM 5632 N N . ILE B 1 334 ? 23.281 -48 -28.062 1 89.88 334 ILE B N 1
ATOM 5633 C CA . ILE B 1 334 ? 22.266 -48.094 -27.016 1 89.88 334 ILE B CA 1
ATOM 5634 C C . ILE B 1 334 ? 20.906 -47.719 -27.594 1 89.88 334 ILE B C 1
ATOM 5636 O O . ILE B 1 334 ? 19.984 -48.531 -27.594 1 89.88 334 ILE B O 1
ATOM 5640 N N . ILE B 1 335 ? 20.734 -46.594 -28.203 1 93.19 335 ILE B N 1
ATOM 5641 C CA . ILE B 1 335 ? 19.422 -46.031 -28.547 1 93.19 335 ILE B CA 1
ATOM 5642 C C . ILE B 1 335 ? 18.859 -46.719 -29.781 1 93.19 335 ILE B C 1
ATOM 5644 O O . ILE B 1 335 ? 17.703 -47.156 -29.781 1 93.19 335 ILE B O 1
ATOM 5648 N N . GLU B 1 336 ? 19.656 -46.875 -30.781 1 92.62 336 GLU B N 1
ATOM 5649 C CA . GLU B 1 336 ? 19.203 -47.438 -32.031 1 92.62 336 GLU B CA 1
ATOM 5650 C C . GLU B 1 336 ? 18.688 -48.875 -31.828 1 92.62 336 GLU B C 1
ATOM 5652 O O . GLU B 1 336 ? 17.609 -49.219 -32.312 1 92.62 336 GLU B O 1
ATOM 5657 N N . PRO B 1 337 ? 19.406 -49.688 -31.062 1 89.75 337 PRO B N 1
ATOM 5658 C CA . PRO B 1 337 ? 18.953 -51.094 -30.875 1 89.75 337 PRO B CA 1
ATOM 5659 C C . PRO B 1 337 ? 17.641 -51.188 -30.125 1 89.75 337 PRO B C 1
ATOM 5661 O O . PRO B 1 337 ? 16.953 -52.219 -30.219 1 89.75 337 PRO B O 1
ATOM 5664 N N . LEU B 1 338 ? 17.344 -50.219 -29.328 1 91.62 338 LEU B N 1
ATOM 5665 C CA . LEU B 1 338 ? 16.094 -50.219 -28.578 1 91.62 338 LEU B CA 1
ATOM 5666 C C . LEU B 1 338 ? 14.891 -50.188 -29.516 1 91.62 338 LEU B C 1
ATOM 5668 O O . LEU B 1 338 ? 13.805 -50.656 -29.172 1 91.62 338 LEU B O 1
ATOM 5672 N N . ASP B 1 339 ? 15.062 -49.469 -30.641 1 92.94 339 ASP B N 1
ATOM 5673 C CA . ASP B 1 339 ? 14.039 -49.344 -31.672 1 92.94 339 ASP B CA 1
ATOM 5674 C C . ASP B 1 339 ? 12.797 -48.656 -31.125 1 92.94 339 ASP B C 1
ATOM 5676 O O . ASP B 1 339 ? 11.672 -49.094 -31.344 1 92.94 339 ASP B O 1
ATOM 5680 N N . ILE B 1 340 ? 13.008 -47.719 -30.281 1 94.12 340 ILE B N 1
ATOM 5681 C CA . ILE B 1 340 ? 11.938 -46.906 -29.719 1 94.12 340 ILE B CA 1
ATOM 5682 C C . ILE B 1 340 ? 11.836 -45.594 -30.453 1 94.12 340 ILE B C 1
ATOM 5684 O O . ILE B 1 340 ? 10.742 -45.062 -30.672 1 94.12 340 ILE B O 1
ATOM 5688 N N . VAL B 1 341 ? 12.945 -45.094 -30.906 1 95.44 341 VAL B N 1
ATOM 5689 C CA . VAL B 1 341 ? 13.039 -43.781 -31.578 1 95.44 341 VAL B CA 1
ATOM 5690 C C . VAL B 1 341 ? 12.922 -44 -33.094 1 95.44 341 VAL B C 1
ATOM 5692 O O . VAL B 1 341 ? 13.516 -44.906 -33.656 1 95.44 341 VAL B O 1
ATOM 5695 N N . LYS B 1 342 ? 12.25 -43.125 -33.656 1 93.56 342 LYS B N 1
ATOM 5696 C CA . LYS B 1 342 ? 12.094 -43.188 -35.125 1 93.56 342 LYS B CA 1
ATOM 5697 C C . LYS B 1 342 ? 13.453 -43.094 -35.812 1 93.56 342 LYS B C 1
ATOM 5699 O O . LYS B 1 342 ? 14.312 -42.281 -35.406 1 93.56 342 LYS B O 1
ATOM 5704 N N . SER B 1 343 ? 13.555 -43.812 -36.875 1 93.5 343 SER B N 1
ATOM 5705 C CA . SER B 1 343 ? 14.812 -43.875 -37.625 1 93.5 343 SER B CA 1
ATOM 5706 C C . SER B 1 343 ? 15.164 -42.5 -38.219 1 93.5 343 SER B C 1
ATOM 5708 O O . SER B 1 343 ? 16.344 -42.156 -38.312 1 93.5 343 SER B O 1
ATOM 5710 N N . SER B 1 344 ? 14.172 -41.812 -38.594 1 93.81 344 SER B N 1
ATOM 5711 C CA . SER B 1 344 ? 14.414 -40.5 -39.188 1 93.81 344 SER B CA 1
ATOM 5712 C C . SER B 1 344 ? 15.102 -39.562 -38.219 1 93.81 344 SER B C 1
ATOM 5714 O O . SER B 1 344 ? 15.969 -38.781 -38.594 1 93.81 344 SER B O 1
ATOM 5716 N N . ILE B 1 345 ? 14.75 -39.688 -36.938 1 93.62 345 ILE B N 1
ATOM 5717 C CA . ILE B 1 345 ? 15.32 -38.812 -35.906 1 93.62 345 ILE B CA 1
ATOM 5718 C C . ILE B 1 345 ? 16.781 -39.188 -35.688 1 93.62 345 ILE B C 1
ATOM 5720 O O . ILE B 1 345 ? 17.641 -38.281 -35.594 1 93.62 345 ILE B O 1
ATOM 5724 N N . ILE B 1 346 ? 17.047 -40.438 -35.594 1 93.06 346 ILE B N 1
ATOM 5725 C CA . ILE B 1 346 ? 18.406 -40.906 -35.375 1 93.06 346 ILE B CA 1
ATOM 5726 C C . ILE B 1 346 ? 19.297 -40.531 -36.562 1 93.06 346 ILE B C 1
ATOM 5728 O O . ILE B 1 346 ? 20.406 -40.062 -36.375 1 93.06 346 ILE B O 1
ATOM 5732 N N . THR B 1 347 ? 18.734 -40.656 -37.75 1 93.69 347 THR B N 1
ATOM 5733 C CA . THR B 1 347 ? 19.484 -40.344 -38.938 1 93.69 347 THR B CA 1
ATOM 5734 C C . THR B 1 347 ? 19.812 -38.844 -38.969 1 93.69 347 THR B C 1
ATOM 5736 O O . THR B 1 347 ? 20.922 -38.469 -39.375 1 93.69 347 THR B O 1
ATOM 5739 N N . ALA B 1 348 ? 18.922 -38.125 -38.688 1 91.62 348 ALA B N 1
ATOM 5740 C CA . ALA B 1 348 ? 19.141 -36.688 -38.625 1 91.62 348 ALA B CA 1
ATOM 5741 C C . ALA B 1 348 ? 20.25 -36.312 -37.656 1 91.62 348 ALA B C 1
ATOM 5743 O O . ALA B 1 348 ? 21.047 -35.406 -37.906 1 91.62 348 ALA B O 1
ATOM 5744 N N . ALA B 1 349 ? 20.25 -36.969 -36.469 1 90.88 349 ALA B N 1
ATOM 5745 C CA . ALA B 1 349 ? 21.281 -36.719 -35.469 1 90.88 349 ALA B CA 1
ATOM 5746 C C . ALA B 1 349 ? 22.656 -37.062 -36 1 90.88 349 ALA B C 1
ATOM 5748 O O . ALA B 1 349 ? 23.609 -36.312 -35.875 1 90.88 349 ALA B O 1
ATOM 5749 N N . TYR B 1 350 ? 22.719 -38.188 -36.688 1 89.06 350 TYR B N 1
ATOM 5750 C CA . TYR B 1 350 ? 23.969 -38.625 -37.312 1 89.06 350 TYR B CA 1
ATOM 5751 C C . TYR B 1 350 ? 24.422 -37.625 -38.344 1 89.06 350 TYR B C 1
ATOM 5753 O O . TYR B 1 350 ? 25.609 -37.25 -38.406 1 89.06 350 TYR B O 1
ATOM 5761 N N . ARG B 1 351 ? 23.516 -37.25 -39.188 1 88.88 351 ARG B N 1
ATOM 5762 C CA . ARG B 1 351 ? 23.812 -36.312 -40.219 1 88.88 351 ARG B CA 1
ATOM 5763 C C . ARG B 1 351 ? 24.391 -35 -39.656 1 88.88 351 ARG B C 1
ATOM 5765 O O . ARG B 1 351 ? 25.391 -34.5 -40.156 1 88.88 351 ARG B O 1
ATOM 5772 N N . TYR B 1 352 ? 23.797 -34.531 -38.688 1 86.88 352 TYR B N 1
ATOM 5773 C CA . TYR B 1 352 ? 24.25 -33.281 -38.031 1 86.88 352 TYR B CA 1
ATOM 5774 C C . TYR B 1 352 ? 25.656 -33.469 -37.469 1 86.88 352 TYR B C 1
ATOM 5776 O O . TYR B 1 352 ? 26.531 -32.625 -37.656 1 86.88 352 TYR B O 1
ATOM 5784 N N . GLN B 1 353 ? 25.922 -34.531 -36.75 1 84.12 353 GLN B N 1
ATOM 5785 C CA . GLN B 1 353 ? 27.219 -34.781 -36.125 1 84.12 353 GLN B CA 1
ATOM 5786 C C . GLN B 1 353 ? 28.312 -35.031 -37.125 1 84.12 353 GLN B C 1
ATOM 5788 O O . GLN B 1 353 ? 29.469 -34.688 -36.906 1 84.12 353 GLN B O 1
ATOM 5793 N N . ALA B 1 354 ? 27.891 -35.594 -38.156 1 83.38 354 ALA B N 1
ATOM 5794 C CA . ALA B 1 354 ? 28.844 -35.844 -39.219 1 83.38 354 ALA B CA 1
ATOM 5795 C C . ALA B 1 354 ? 29.281 -34.531 -39.875 1 83.38 354 ALA B C 1
ATOM 5797 O O . ALA B 1 354 ? 30.422 -34.406 -40.312 1 83.38 354 ALA B O 1
ATOM 5798 N N . GLN B 1 355 ? 28.438 -33.656 -39.969 1 82.31 355 GLN B N 1
ATOM 5799 C CA . GLN B 1 355 ? 28.719 -32.375 -40.625 1 82.31 355 GLN B CA 1
ATOM 5800 C C . GLN B 1 355 ? 29.484 -31.469 -39.688 1 82.31 355 GLN B C 1
ATOM 5802 O O . GLN B 1 355 ? 30.359 -30.719 -40.094 1 82.31 355 GLN B O 1
ATOM 5807 N N . PHE B 1 356 ? 29.109 -31.453 -38.406 1 71 356 PHE B N 1
ATOM 5808 C CA . PHE B 1 356 ? 29.625 -30.422 -37.5 1 71 356 PHE B CA 1
ATOM 5809 C C . PHE B 1 356 ? 30.578 -31.047 -36.469 1 71 356 PHE B C 1
ATOM 5811 O O . PHE B 1 356 ? 31.172 -30.328 -35.656 1 71 356 PHE B O 1
ATOM 5818 N N . ALA B 1 357 ? 30.578 -32.344 -36.188 1 57.41 357 ALA B N 1
ATOM 5819 C CA . ALA B 1 357 ? 30.969 -33.062 -35 1 57.41 357 ALA B CA 1
ATOM 5820 C C . ALA B 1 357 ? 32.469 -33.031 -34.781 1 57.41 357 ALA B C 1
ATOM 5822 O O . ALA B 1 357 ? 33.031 -33.781 -33.969 1 57.41 357 ALA B O 1
ATOM 5823 N N . ASP B 1 358 ? 33.125 -32.156 -35.344 1 50.06 358 ASP B N 1
ATOM 5824 C CA . ASP B 1 358 ? 34.375 -32.125 -34.625 1 50.06 358 ASP B CA 1
ATOM 5825 C C . ASP B 1 358 ? 34.188 -31.781 -33.156 1 50.06 358 ASP B C 1
ATOM 5827 O O . ASP B 1 358 ? 33.562 -30.766 -32.844 1 50.06 358 ASP B O 1
ATOM 5831 N N . GLY B 1 359 ? 34.281 -32.781 -32.062 1 49.97 359 GLY B N 1
ATOM 5832 C CA . GLY B 1 359 ? 34.469 -32.656 -30.625 1 49.97 359 GLY B CA 1
ATOM 5833 C C . GLY B 1 359 ? 33.156 -32.656 -29.859 1 49.97 359 GLY B C 1
ATOM 5834 O O . GLY B 1 359 ? 33.062 -32.031 -28.797 1 49.97 359 GLY B O 1
ATOM 5835 N N . LEU B 1 360 ? 32.062 -33.031 -30.266 1 49.59 360 LEU B N 1
ATOM 5836 C CA . LEU B 1 360 ? 30.781 -32.906 -29.609 1 49.59 360 LEU B CA 1
ATOM 5837 C C . LEU B 1 360 ? 30.781 -33.625 -28.266 1 49.59 360 LEU B C 1
ATOM 5839 O O . LEU B 1 360 ? 30.766 -34.875 -28.219 1 49.59 360 LEU B O 1
ATOM 5843 N N . VAL B 1 361 ? 31.5 -33.25 -27.312 1 48.59 361 VAL B N 1
ATOM 5844 C CA . VAL B 1 361 ? 31.375 -33.656 -25.906 1 48.59 361 VAL B CA 1
ATOM 5845 C C . VAL B 1 361 ? 29.906 -33.594 -25.5 1 48.59 361 VAL B C 1
ATOM 5847 O O . VAL B 1 361 ? 29.125 -32.781 -26.016 1 48.59 361 VAL B O 1
ATOM 5850 N N . GLN B 1 362 ? 29.438 -34.719 -24.828 1 54.38 362 GLN B N 1
ATOM 5851 C CA . GLN B 1 362 ? 28.125 -34.844 -24.172 1 54.38 362 GLN B CA 1
ATOM 5852 C C . GLN B 1 362 ? 27.562 -33.5 -23.781 1 54.38 362 GLN B C 1
ATOM 5854 O O . GLN B 1 362 ? 28.094 -32.844 -22.891 1 54.38 362 GLN B O 1
ATOM 5859 N N . MET B 1 363 ? 26.672 -32.938 -24.703 1 64.5 363 MET B N 1
ATOM 5860 C CA . MET B 1 363 ? 26.234 -31.562 -24.594 1 64.5 363 MET B CA 1
ATOM 5861 C C . MET B 1 363 ? 24.875 -31.453 -23.906 1 64.5 363 MET B C 1
ATOM 5863 O O . MET B 1 363 ? 24.078 -32.406 -23.953 1 64.5 363 MET B O 1
ATOM 5867 N N . LYS B 1 364 ? 24.812 -30.719 -22.875 1 67.62 364 LYS B N 1
ATOM 5868 C CA . LYS B 1 364 ? 23.609 -30.281 -22.172 1 67.62 364 LYS B CA 1
ATOM 5869 C C . LYS B 1 364 ? 22.828 -29.25 -22.984 1 67.62 364 LYS B C 1
ATOM 5871 O O . LYS B 1 364 ? 23.391 -28.578 -23.844 1 67.62 364 LYS B O 1
ATOM 5876 N N . ARG B 1 365 ? 21.562 -29.484 -22.844 1 71.31 365 ARG B N 1
ATOM 5877 C CA . ARG B 1 365 ? 20.781 -28.422 -23.453 1 71.31 365 ARG B CA 1
ATOM 5878 C C . ARG B 1 365 ? 21.188 -27.047 -22.922 1 71.31 365 ARG B C 1
ATOM 5880 O O . ARG B 1 365 ? 21.562 -26.922 -21.766 1 71.31 365 ARG B O 1
ATOM 5887 N N . GLY B 1 366 ? 21.109 -26.016 -23.734 1 63 366 GLY B N 1
ATOM 5888 C CA . GLY B 1 366 ? 21.484 -24.656 -23.344 1 63 366 GLY B CA 1
ATOM 5889 C C . GLY B 1 366 ? 22.969 -24.391 -23.516 1 63 366 GLY B C 1
ATOM 5890 O O . GLY B 1 366 ? 23.422 -23.25 -23.344 1 63 366 GLY B O 1
ATOM 5891 N N . SER B 1 367 ? 23.797 -25.453 -23.594 1 56.72 367 SER B N 1
ATOM 5892 C CA . SER B 1 367 ? 25.234 -25.297 -23.766 1 56.72 367 SER B CA 1
ATOM 5893 C C . SER B 1 367 ? 25.594 -25.031 -25.219 1 56.72 367 SER B C 1
ATOM 5895 O O . SER B 1 367 ? 26.781 -24.906 -25.562 1 56.72 367 SER B O 1
ATOM 5897 N N . GLN B 1 368 ? 24.641 -24.938 -26.016 1 46.19 368 GLN B N 1
ATOM 5898 C CA . GLN B 1 368 ? 25.016 -24.766 -27.422 1 46.19 368 GLN B CA 1
ATOM 5899 C C . GLN B 1 368 ? 25.469 -23.344 -27.703 1 46.19 368 GLN B C 1
ATOM 5901 O O . GLN B 1 368 ? 24.875 -22.391 -27.188 1 46.19 368 GLN B O 1
ATOM 5906 N N . GLU B 1 369 ? 26.828 -23.141 -27.938 1 43.41 369 GLU B N 1
ATOM 5907 C CA . GLU B 1 369 ? 27.391 -21.891 -28.453 1 43.41 369 GLU B CA 1
ATOM 5908 C C . GLU B 1 369 ? 26.625 -21.406 -29.688 1 43.41 369 GLU B C 1
ATOM 5910 O O . GLU B 1 369 ? 26.172 -22.219 -30.5 1 43.41 369 GLU B O 1
#

Radius of gyration: 44.06 Å; Cα contacts (8 Å, |Δi|>4): 858; chains: 2; bounding box: 99×137×121 Å